Protein AF-A0A3M6TZH4-F1 (afdb_monomer)

Structure (mmCIF, N/CA/C/O backbone):
data_AF-A0A3M6TZH4-F1
#
_entry.id   AF-A0A3M6TZH4-F1
#
loop_
_atom_site.group_PDB
_atom_site.id
_atom_site.type_symbol
_atom_site.label_atom_id
_atom_site.label_alt_id
_atom_site.label_comp_id
_atom_site.label_asym_id
_atom_site.label_entity_id
_atom_site.label_seq_id
_atom_site.pdbx_PDB_ins_code
_atom_site.Cartn_x
_atom_site.Cartn_y
_atom_site.Cartn_z
_atom_site.occupancy
_atom_site.B_iso_or_equiv
_atom_site.auth_seq_id
_atom_site.auth_comp_id
_atom_site.auth_asym_id
_atom_site.auth_atom_id
_atom_site.pdbx_PDB_model_num
ATOM 1 N N . MET A 1 1 ? 11.507 26.697 4.932 1.00 25.62 1 MET A N 1
ATOM 2 C CA . MET A 1 1 ? 12.596 26.445 3.963 1.00 25.62 1 MET A CA 1
ATOM 3 C C . MET A 1 1 ? 12.886 24.960 3.993 1.00 25.62 1 MET A C 1
ATOM 5 O O . MET A 1 1 ? 13.586 24.507 4.887 1.00 25.62 1 MET A O 1
ATOM 9 N N . ALA A 1 2 ? 12.245 24.204 3.104 1.00 24.75 2 ALA A N 1
ATOM 10 C CA . ALA A 1 2 ? 12.460 22.771 2.991 1.00 24.75 2 ALA A CA 1
ATOM 11 C C . ALA A 1 2 ? 13.847 22.551 2.382 1.00 24.75 2 ALA A C 1
ATOM 13 O O . ALA A 1 2 ? 14.070 22.891 1.222 1.00 24.75 2 ALA A O 1
ATOM 14 N N . ALA A 1 3 ? 14.787 22.051 3.180 1.00 25.52 3 ALA A N 1
ATOM 15 C CA . ALA A 1 3 ? 15.975 21.435 2.626 1.00 25.52 3 ALA A CA 1
ATOM 16 C C . ALA A 1 3 ? 15.487 20.198 1.870 1.00 25.52 3 ALA A C 1
ATOM 18 O O . ALA A 1 3 ? 15.020 19.232 2.466 1.00 25.52 3 ALA A O 1
ATOM 19 N N . THR A 1 4 ? 15.502 20.276 0.545 1.00 32.91 4 THR A N 1
ATOM 20 C CA . THR A 1 4 ? 15.591 19.094 -0.301 1.00 32.91 4 THR A CA 1
ATOM 21 C C . THR A 1 4 ? 16.789 18.302 0.213 1.00 32.91 4 THR A C 1
ATOM 23 O O . THR A 1 4 ? 17.918 18.777 0.076 1.00 32.91 4 THR A O 1
ATOM 26 N N . ASP A 1 5 ? 16.549 17.154 0.848 1.00 36.53 5 ASP A N 1
ATOM 27 C CA . ASP A 1 5 ? 17.569 16.150 1.179 1.00 36.53 5 ASP A CA 1
ATOM 28 C C . ASP A 1 5 ? 18.106 15.557 -0.136 1.00 36.53 5 ASP A C 1
ATOM 30 O O . ASP A 1 5 ? 17.909 14.391 -0.468 1.00 36.53 5 ASP A O 1
ATOM 34 N N . ALA A 1 6 ? 18.746 16.397 -0.951 1.00 41.81 6 ALA A N 1
ATOM 35 C CA . ALA A 1 6 ? 19.501 15.938 -2.094 1.00 41.81 6 ALA A CA 1
ATOM 36 C C . ALA A 1 6 ? 20.676 15.124 -1.534 1.00 41.81 6 ALA A C 1
ATOM 38 O O . ALA A 1 6 ? 21.423 15.645 -0.691 1.00 41.81 6 ALA A O 1
ATOM 39 N N . PRO A 1 7 ? 20.855 13.861 -1.959 1.00 54.47 7 PRO A N 1
ATOM 40 C CA . PRO A 1 7 ? 21.954 13.036 -1.485 1.00 54.47 7 PRO A CA 1
ATOM 41 C C . PRO A 1 7 ? 23.270 13.751 -1.795 1.00 54.47 7 PRO A C 1
ATOM 43 O O . PRO A 1 7 ? 23.677 13.896 -2.945 1.00 54.47 7 PRO A O 1
ATOM 46 N N . THR A 1 8 ? 23.914 14.269 -0.750 1.00 58.22 8 THR A N 1
ATOM 47 C CA . THR A 1 8 ? 25.134 15.063 -0.884 1.00 58.22 8 THR A CA 1
ATOM 48 C C . THR A 1 8 ? 26.330 14.141 -0.703 1.00 58.22 8 THR A C 1
ATOM 50 O O . THR A 1 8 ? 26.643 13.718 0.411 1.00 58.22 8 THR A O 1
ATOM 53 N N . THR A 1 9 ? 27.018 13.817 -1.795 1.00 63.66 9 THR A N 1
ATOM 54 C CA . THR A 1 9 ? 28.261 13.042 -1.735 1.00 63.66 9 THR A CA 1
ATOM 55 C C . THR A 1 9 ? 29.427 13.966 -1.393 1.00 63.66 9 THR A C 1
ATOM 57 O O . THR A 1 9 ? 29.819 14.821 -2.185 1.00 63.66 9 THR A O 1
ATOM 60 N N . ILE A 1 10 ? 29.998 13.802 -0.197 1.00 67.94 10 ILE A N 1
ATOM 61 C CA . ILE A 1 10 ? 31.167 14.580 0.229 1.00 67.94 10 ILE A CA 1
ATOM 62 C C . ILE A 1 10 ? 32.411 14.028 -0.469 1.00 67.94 10 ILE A C 1
ATOM 64 O O . ILE A 1 10 ? 32.852 12.918 -0.176 1.00 67.94 10 ILE A O 1
ATOM 68 N N . ILE A 1 11 ? 33.007 14.831 -1.351 1.00 65.56 11 ILE A N 1
ATOM 69 C CA . ILE A 1 11 ? 34.317 14.546 -1.945 1.00 65.56 11 ILE A CA 1
ATOM 70 C C . ILE A 1 11 ? 35.395 15.135 -1.016 1.00 65.56 11 ILE A C 1
ATOM 72 O O . ILE A 1 11 ? 35.437 16.356 -0.835 1.00 65.56 11 ILE A O 1
ATOM 76 N N . PRO A 1 12 ? 36.251 14.313 -0.379 1.00 61.53 12 PRO A N 1
ATOM 77 C CA . PRO A 1 12 ? 37.214 14.806 0.599 1.00 61.53 12 PRO A CA 1
ATOM 78 C C . PRO A 1 12 ? 38.252 15.756 -0.025 1.00 61.53 12 PRO A C 1
ATOM 80 O O . PRO A 1 12 ? 38.782 15.507 -1.101 1.00 61.53 12 PRO A O 1
ATOM 83 N N . GLY A 1 13 ? 38.607 16.827 0.693 1.00 58.91 13 GLY A N 1
ATOM 84 C CA . GLY A 1 13 ? 39.863 17.561 0.472 1.00 58.91 13 GLY A CA 1
ATOM 85 C C . GLY A 1 13 ? 39.939 18.539 -0.712 1.00 58.91 13 GLY A C 1
ATOM 86 O O . GLY A 1 13 ? 41.025 19.052 -0.979 1.00 58.91 13 GLY A O 1
ATOM 87 N N . CYS A 1 14 ? 38.840 18.851 -1.406 1.00 55.50 14 CYS A N 1
ATOM 88 C CA . CYS A 1 14 ? 38.895 19.660 -2.632 1.00 55.50 14 CYS A CA 1
ATOM 89 C C . CYS A 1 14 ? 38.354 21.097 -2.465 1.00 55.50 14 CYS A C 1
ATOM 91 O O . CYS A 1 14 ? 37.222 21.305 -2.035 1.00 55.50 14 CYS A O 1
ATOM 93 N N . ARG A 1 15 ? 39.144 22.107 -2.871 1.00 57.38 15 ARG A N 1
ATOM 94 C CA . ARG A 1 15 ? 38.670 23.467 -3.204 1.00 57.38 15 ARG A CA 1
ATOM 95 C C . ARG A 1 15 ? 38.800 23.641 -4.719 1.00 57.38 15 ARG A C 1
ATOM 97 O O . ARG A 1 15 ? 39.918 23.582 -5.219 1.00 57.38 15 ARG A O 1
ATOM 104 N N . GLY A 1 16 ? 37.680 23.837 -5.416 1.00 64.38 16 GLY A N 1
ATOM 105 C CA . GLY A 1 16 ? 37.616 23.853 -6.884 1.00 64.38 16 GLY A CA 1
ATOM 106 C C . GLY A 1 16 ? 37.554 22.437 -7.466 1.00 64.38 16 GLY A C 1
ATOM 107 O O . GLY A 1 16 ? 38.539 21.702 -7.426 1.00 64.38 16 GLY A O 1
ATOM 108 N N . LEU A 1 17 ? 36.391 22.056 -7.995 1.00 76.31 17 LEU A N 1
ATOM 109 C CA . LEU A 1 17 ? 36.135 20.745 -8.594 1.00 76.31 17 LEU A CA 1
ATOM 110 C C . LEU A 1 17 ? 35.972 20.905 -10.105 1.00 76.31 17 LEU A C 1
ATOM 112 O O . LEU A 1 17 ? 35.260 21.801 -10.557 1.00 76.31 17 LEU A O 1
ATOM 116 N N . ALA A 1 18 ? 36.612 20.026 -10.862 1.00 77.69 18 ALA A N 1
ATOM 117 C CA . ALA A 1 18 ? 36.305 19.781 -12.263 1.00 77.69 18 ALA A CA 1
ATOM 118 C C . ALA A 1 18 ? 35.920 18.305 -12.406 1.00 77.69 18 ALA A C 1
ATOM 120 O O . ALA A 1 18 ? 36.417 17.458 -11.663 1.00 77.69 18 ALA A O 1
ATOM 121 N N . GLY A 1 19 ? 35.015 17.995 -13.327 1.00 80.69 19 GLY A N 1
ATOM 122 C CA . GLY A 1 19 ? 34.591 16.623 -13.558 1.00 80.69 19 GLY A CA 1
ATOM 123 C C . GLY A 1 19 ? 34.236 16.372 -15.011 1.00 80.69 19 GLY A C 1
ATOM 124 O O . GLY A 1 19 ? 33.883 17.300 -15.740 1.00 80.69 19 GLY A O 1
ATOM 125 N N . TYR A 1 20 ? 34.350 15.116 -15.420 1.00 81.88 20 TYR A N 1
ATOM 126 C CA . TYR A 1 20 ? 33.978 14.649 -16.747 1.00 81.88 20 TYR A CA 1
ATOM 127 C C . TYR A 1 20 ? 33.136 13.381 -16.638 1.00 81.88 20 TYR A C 1
ATOM 129 O O . TYR A 1 20 ? 33.366 12.531 -15.774 1.00 81.88 20 TYR A O 1
ATOM 137 N N . TRP A 1 21 ? 32.144 13.275 -17.518 1.00 77.88 21 TRP A N 1
ATOM 138 C CA . TRP A 1 21 ? 31.335 12.072 -17.659 1.00 77.88 21 TRP A CA 1
ATOM 139 C C . TRP A 1 21 ? 32.197 10.945 -18.224 1.00 77.88 21 TRP A C 1
ATOM 141 O O . TRP A 1 21 ? 32.982 11.157 -19.152 1.00 77.88 21 TRP A O 1
ATOM 151 N N . VAL A 1 22 ? 32.062 9.757 -17.647 1.00 71.50 22 VAL A N 1
ATOM 152 C CA . VAL A 1 22 ? 32.780 8.547 -18.060 1.00 71.50 22 VAL A CA 1
ATOM 153 C C . VAL A 1 22 ? 31.777 7.570 -18.658 1.00 71.50 22 VAL A C 1
ATOM 155 O O . VAL A 1 22 ? 30.630 7.558 -18.208 1.00 71.50 22 VAL A O 1
ATOM 158 N N . PRO A 1 23 ? 32.171 6.736 -19.640 1.00 64.81 23 PRO A N 1
ATOM 159 C CA . PRO A 1 23 ? 31.325 5.641 -20.097 1.00 64.81 23 PRO A CA 1
ATOM 160 C C . PRO A 1 23 ? 30.812 4.790 -18.926 1.00 64.81 23 PRO A C 1
ATOM 162 O O . PRO A 1 23 ? 31.594 4.354 -18.080 1.00 64.81 23 PRO A O 1
ATOM 165 N N . GLY A 1 24 ? 29.499 4.554 -18.894 1.00 63.69 24 GLY A N 1
ATOM 166 C CA . GLY A 1 24 ? 28.805 3.910 -17.778 1.00 63.69 24 GLY A CA 1
ATOM 167 C C . GLY A 1 24 ? 28.112 4.915 -16.855 1.00 63.69 24 GLY A C 1
ATOM 168 O O . GLY A 1 24 ? 27.745 6.014 -17.264 1.00 63.69 24 GLY A O 1
ATOM 169 N N . SER A 1 25 ? 27.887 4.517 -15.605 1.00 66.25 25 SER A N 1
ATOM 170 C CA . SER A 1 25 ? 27.167 5.302 -14.599 1.00 66.25 25 SER A CA 1
ATOM 171 C C . SER A 1 25 ? 28.119 6.032 -13.638 1.00 66.25 25 SER A C 1
ATOM 173 O O . SER A 1 25 ? 27.964 5.939 -12.423 1.00 66.25 25 SER A O 1
ATOM 175 N N . GLY A 1 26 ? 29.131 6.734 -14.174 1.00 70.50 26 GLY A N 1
ATOM 176 C CA . GLY A 1 26 ? 30.154 7.422 -13.376 1.00 70.50 26 GLY A CA 1
ATOM 177 C C . GLY A 1 26 ? 30.596 8.803 -13.883 1.00 70.50 26 GLY A C 1
ATOM 178 O O . GLY A 1 26 ? 30.667 9.066 -15.083 1.00 70.50 26 GLY A O 1
ATOM 179 N N . ILE A 1 27 ? 30.934 9.693 -12.947 1.00 80.88 27 ILE A N 1
ATOM 180 C CA . ILE A 1 27 ? 31.667 10.941 -13.186 1.00 80.88 27 ILE A CA 1
ATOM 181 C C . ILE A 1 27 ? 33.032 10.798 -12.524 1.00 80.88 27 ILE A C 1
ATOM 183 O O . ILE A 1 27 ? 33.135 10.454 -11.344 1.00 80.88 27 ILE A O 1
ATOM 187 N N . LEU A 1 28 ? 34.085 11.127 -13.262 1.00 81.31 28 LEU A N 1
ATOM 188 C CA . LEU A 1 28 ? 35.410 11.298 -12.685 1.00 81.31 28 LEU A CA 1
ATOM 189 C C . LEU A 1 28 ? 35.583 12.754 -12.288 1.00 81.31 28 LEU A C 1
ATOM 191 O O . LEU A 1 28 ? 35.449 13.662 -13.106 1.00 81.31 28 LEU A O 1
ATOM 195 N N . VAL A 1 29 ? 35.856 12.966 -11.008 1.00 84.50 29 VAL A N 1
ATOM 196 C CA . VAL A 1 29 ? 36.022 14.272 -10.387 1.00 84.50 29 VAL A CA 1
ATOM 197 C C . VAL A 1 29 ? 37.470 14.432 -9.959 1.00 84.50 29 VAL A C 1
ATOM 199 O O . VAL A 1 29 ? 38.054 13.558 -9.319 1.00 84.50 29 VAL A O 1
ATOM 202 N N . HIS A 1 30 ? 38.054 15.575 -10.283 1.00 78.38 30 HIS A N 1
ATOM 203 C CA . HIS A 1 30 ? 39.398 15.931 -9.864 1.00 78.38 30 HIS A CA 1
ATOM 204 C C . HIS A 1 30 ? 39.456 17.377 -9.387 1.00 78.38 30 HIS A C 1
ATOM 206 O O . HIS A 1 30 ? 38.574 18.203 -9.645 1.00 78.38 30 HIS A O 1
ATOM 212 N N . LYS A 1 31 ? 40.533 17.702 -8.677 1.00 75.31 31 LYS A N 1
ATOM 213 C CA . LYS A 1 31 ? 40.813 19.077 -8.277 1.00 75.31 31 LYS A CA 1
ATOM 214 C C . LYS A 1 31 ? 41.102 19.922 -9.520 1.00 75.31 31 LYS A C 1
ATOM 216 O O . LYS A 1 31 ? 41.926 19.541 -10.354 1.00 75.31 31 LYS A O 1
ATOM 221 N N . SER A 1 32 ? 40.432 21.064 -9.636 1.00 66.31 32 SER A N 1
ATOM 222 C CA . SER A 1 32 ? 40.741 22.056 -10.666 1.00 66.31 32 SER A CA 1
ATOM 223 C C . SER A 1 32 ? 41.935 22.893 -10.209 1.00 66.31 32 SER A C 1
ATOM 225 O O . SER A 1 32 ? 41.839 23.602 -9.206 1.00 66.31 32 SER A O 1
ATOM 227 N N . ASP A 1 33 ? 43.037 22.871 -10.957 1.00 60.78 33 ASP A N 1
ATOM 228 C CA . ASP A 1 33 ? 44.130 23.829 -10.779 1.00 60.78 33 ASP A CA 1
ATOM 229 C C . ASP A 1 33 ? 43.687 25.199 -11.303 1.00 60.78 33 ASP A C 1
ATOM 231 O O . ASP A 1 33 ? 43.966 25.593 -12.435 1.00 60.78 33 ASP A O 1
ATOM 235 N N . ILE A 1 34 ? 42.976 25.965 -10.474 1.00 52.31 34 ILE A N 1
ATOM 236 C CA . ILE A 1 34 ? 42.874 27.409 -10.695 1.00 52.31 34 ILE A CA 1
ATOM 237 C C . ILE A 1 34 ? 44.234 27.986 -10.302 1.00 52.31 34 ILE A C 1
ATOM 239 O O . ILE A 1 34 ? 44.456 28.385 -9.159 1.00 52.31 34 ILE A O 1
ATOM 243 N N . GLN A 1 35 ? 45.179 27.990 -11.242 1.00 48.62 35 GLN A N 1
ATOM 244 C CA . GLN A 1 35 ? 46.421 28.733 -11.079 1.00 48.62 35 GLN A CA 1
ATOM 245 C C . GLN A 1 35 ? 46.093 30.227 -10.964 1.00 48.62 35 GLN A C 1
ATOM 247 O O . GLN A 1 35 ? 45.945 30.933 -11.963 1.00 48.62 35 GLN A O 1
ATOM 252 N N . SER A 1 36 ? 46.080 30.749 -9.737 1.00 41.03 36 SER A N 1
ATOM 253 C CA . SER A 1 36 ? 46.595 32.092 -9.507 1.00 41.03 36 SER A CA 1
ATOM 254 C C . SER A 1 36 ? 48.061 32.071 -9.939 1.00 41.03 36 SER A C 1
ATOM 256 O O . SER A 1 36 ? 48.910 31.502 -9.253 1.00 41.03 36 SER A O 1
ATOM 258 N N . ARG A 1 37 ? 48.355 32.641 -11.112 1.00 44.38 37 ARG A N 1
ATOM 259 C CA . ARG A 1 37 ? 49.718 32.889 -11.594 1.00 44.38 37 ARG A CA 1
ATOM 260 C C . ARG A 1 37 ? 50.445 33.866 -10.664 1.00 44.38 37 ARG A C 1
ATOM 262 O O . ARG A 1 37 ? 50.620 35.014 -11.044 1.00 44.38 37 ARG A O 1
ATOM 269 N N . VAL A 1 38 ? 50.876 33.447 -9.477 1.00 41.47 38 VAL A N 1
ATOM 270 C CA . VAL A 1 38 ? 51.898 34.166 -8.702 1.00 41.47 38 VAL A CA 1
ATOM 271 C C . VAL A 1 38 ? 52.702 33.175 -7.847 1.00 41.47 38 VAL A C 1
ATOM 273 O O . VAL A 1 38 ? 52.224 32.673 -6.840 1.00 41.47 38 VAL A O 1
ATOM 276 N N . SER A 1 39 ? 53.948 32.976 -8.281 1.00 39.34 39 SER A N 1
ATOM 277 C CA . SER A 1 39 ? 55.162 32.734 -7.482 1.00 39.34 39 SER A CA 1
ATOM 278 C C . SER A 1 39 ? 55.382 31.400 -6.748 1.00 39.34 39 SER A C 1
ATOM 280 O O . SER A 1 39 ? 54.822 31.114 -5.701 1.00 39.34 39 SER A O 1
ATOM 282 N N . GLN A 1 40 ? 56.337 30.668 -7.331 1.00 44.12 40 GLN A N 1
ATOM 283 C CA . GLN A 1 40 ? 57.336 29.729 -6.801 1.00 44.12 40 GLN A CA 1
ATOM 284 C C . GLN A 1 40 ? 57.398 29.429 -5.290 1.00 44.12 40 GLN A C 1
ATOM 286 O O . GLN A 1 40 ? 57.542 30.328 -4.467 1.00 44.12 40 GLN A O 1
ATOM 291 N N . GLY A 1 41 ? 57.567 28.131 -4.997 1.00 40.62 41 GLY A N 1
ATOM 292 C CA . GLY A 1 41 ? 58.486 27.665 -3.953 1.00 40.62 41 GLY A CA 1
ATOM 293 C C . GLY A 1 41 ? 57.912 26.657 -2.958 1.00 40.62 41 GLY A C 1
ATOM 294 O O . GLY A 1 41 ? 57.572 27.046 -1.851 1.00 40.62 41 GLY A O 1
ATOM 295 N N . SER A 1 42 ? 57.840 25.374 -3.334 1.00 38.91 42 SER A N 1
ATOM 296 C CA . SER A 1 42 ? 58.150 24.198 -2.491 1.00 38.91 42 SER A CA 1
ATOM 297 C C . SER A 1 42 ? 57.607 22.933 -3.164 1.00 38.91 42 SER A C 1
ATOM 299 O O . SER A 1 42 ? 56.411 22.804 -3.425 1.00 38.91 42 SER A O 1
ATOM 301 N N . GLU A 1 43 ? 58.510 22.011 -3.480 1.00 46.19 43 GLU A N 1
ATOM 302 C CA . GLU A 1 43 ? 58.232 20.724 -4.107 1.00 46.19 43 GLU A CA 1
ATOM 303 C C . GLU A 1 43 ? 57.539 19.774 -3.125 1.00 46.19 43 GLU A C 1
ATOM 305 O O . GLU A 1 43 ? 58.190 19.081 -2.351 1.00 46.19 43 GLU A O 1
ATOM 310 N N . HIS A 1 44 ? 56.215 19.678 -3.209 1.00 40.94 44 HIS A N 1
ATOM 311 C CA . HIS A 1 44 ? 55.496 18.413 -3.059 1.00 40.94 44 HIS A CA 1
ATOM 312 C C . HIS A 1 44 ? 54.489 18.356 -4.205 1.00 40.94 44 HIS A C 1
ATOM 314 O O . HIS A 1 44 ? 53.453 19.017 -4.171 1.00 40.94 44 HIS A O 1
ATOM 320 N N . CYS A 1 45 ? 54.825 17.602 -5.253 1.00 39.66 45 CYS A N 1
ATOM 321 C CA . CYS A 1 45 ? 53.898 17.288 -6.332 1.00 39.66 45 CYS A CA 1
ATOM 322 C C . CYS A 1 45 ? 52.772 16.437 -5.724 1.00 39.66 45 CYS A C 1
ATOM 324 O O . CYS A 1 45 ? 52.907 15.222 -5.583 1.00 39.66 45 CYS A O 1
ATOM 326 N N . GLN A 1 46 ? 51.702 17.079 -5.249 1.00 53.06 46 GLN A N 1
ATOM 327 C CA . GLN A 1 46 ? 50.497 16.361 -4.856 1.00 53.06 46 GLN A CA 1
ATOM 328 C C . GLN A 1 46 ? 49.923 15.763 -6.136 1.00 53.06 46 GLN A C 1
ATOM 330 O O . GLN A 1 46 ? 49.417 16.490 -6.986 1.00 53.06 46 GLN A O 1
ATOM 335 N N . ILE A 1 47 ? 50.056 14.445 -6.288 1.00 55.72 47 ILE A N 1
ATOM 336 C CA . ILE A 1 47 ? 49.419 13.703 -7.376 1.00 55.72 47 ILE A CA 1
ATOM 337 C C . ILE A 1 47 ? 47.928 14.066 -7.336 1.00 55.72 47 ILE A C 1
ATOM 339 O O . ILE A 1 47 ? 47.325 13.951 -6.262 1.00 55.72 47 ILE A O 1
ATOM 343 N N . PRO A 1 48 ? 47.330 14.542 -8.443 1.00 63.84 48 PRO A N 1
ATOM 344 C CA . PRO A 1 48 ? 45.914 14.867 -8.458 1.00 63.84 48 PRO A CA 1
ATOM 345 C C . PRO A 1 48 ? 45.132 13.594 -8.131 1.00 63.84 48 PRO A C 1
ATOM 347 O O . PRO A 1 48 ? 45.178 12.614 -8.873 1.00 63.84 48 PRO A O 1
ATOM 350 N N . VAL A 1 49 ? 44.461 13.590 -6.980 1.00 67.81 49 VAL A N 1
ATOM 351 C CA . VAL A 1 49 ? 43.606 12.476 -6.577 1.00 67.81 49 VAL A CA 1
ATOM 352 C C . VAL A 1 49 ? 42.367 12.522 -7.461 1.00 67.81 49 VAL A C 1
ATOM 354 O O . VAL A 1 49 ? 41.615 13.499 -7.449 1.00 67.81 49 VAL A O 1
ATOM 357 N N . LEU A 1 50 ? 42.204 11.478 -8.265 1.00 73.06 50 LEU A N 1
ATOM 358 C CA . LEU A 1 50 ? 41.043 11.269 -9.112 1.00 73.06 50 LEU A CA 1
ATOM 359 C C . LEU A 1 50 ? 39.990 10.522 -8.286 1.00 73.06 50 LEU A C 1
ATOM 361 O O . LEU A 1 50 ? 40.268 9.446 -7.755 1.00 73.06 50 LEU A O 1
ATOM 365 N N . HIS A 1 51 ? 38.802 11.097 -8.154 1.00 74.44 51 HIS A N 1
ATOM 366 C CA . HIS A 1 51 ? 37.674 10.478 -7.471 1.00 74.44 51 HIS A CA 1
ATOM 367 C C . HIS A 1 51 ? 36.651 10.020 -8.503 1.00 74.44 51 HIS A C 1
ATOM 369 O O . HIS A 1 51 ? 36.138 10.833 -9.264 1.00 74.44 51 HIS A O 1
ATOM 375 N N . GLU A 1 52 ? 36.326 8.733 -8.518 1.00 75.94 52 GLU A N 1
ATOM 376 C CA . GLU A 1 52 ? 35.207 8.220 -9.304 1.00 75.94 52 GLU A CA 1
ATOM 377 C C . GLU A 1 52 ? 33.935 8.247 -8.461 1.00 75.94 52 GLU A C 1
ATOM 379 O O . GLU A 1 52 ? 33.884 7.684 -7.365 1.00 75.94 52 GLU A O 1
ATOM 384 N N . VAL A 1 53 ? 32.916 8.935 -8.965 1.00 71.00 53 VAL A N 1
ATOM 385 C CA . VAL A 1 53 ? 31.587 9.004 -8.366 1.00 71.00 53 VAL A CA 1
ATOM 386 C C . VAL A 1 53 ? 30.643 8.236 -9.273 1.00 71.00 53 VAL A C 1
ATOM 388 O O . VAL A 1 53 ? 30.374 8.684 -10.382 1.00 71.00 53 VAL A O 1
ATOM 391 N N . GLN A 1 54 ? 30.138 7.096 -8.807 1.00 65.44 54 GLN A N 1
ATOM 392 C CA . GLN A 1 54 ? 29.173 6.287 -9.550 1.00 65.44 54 GLN A CA 1
ATOM 393 C C . GLN A 1 54 ? 27.747 6.494 -9.022 1.00 65.44 54 GLN A C 1
ATOM 395 O O . GLN A 1 54 ? 27.539 6.519 -7.807 1.00 65.44 54 GLN A O 1
ATOM 400 N N . TRP A 1 55 ? 26.760 6.615 -9.916 1.00 65.81 55 TRP A N 1
ATOM 401 C CA . TRP A 1 55 ? 25.335 6.508 -9.573 1.00 65.81 55 TRP A CA 1
ATOM 402 C C . TRP A 1 55 ? 24.827 5.088 -9.831 1.00 65.81 55 TRP A C 1
ATOM 404 O O . TRP A 1 55 ? 25.404 4.328 -10.602 1.00 65.81 55 TRP A O 1
ATOM 414 N N . GLY A 1 56 ? 23.743 4.693 -9.162 1.00 56.88 56 GLY A N 1
ATOM 415 C CA . GLY A 1 56 ? 23.176 3.354 -9.342 1.00 56.88 56 GLY A CA 1
ATOM 416 C C . GLY A 1 56 ? 23.941 2.233 -8.627 1.00 56.88 56 GLY A C 1
ATOM 417 O O . GLY A 1 56 ? 23.802 1.071 -9.007 1.00 56.88 56 GLY A O 1
ATOM 418 N N . ALA A 1 57 ? 24.691 2.544 -7.559 1.00 52.06 57 ALA A N 1
ATOM 419 C CA . ALA A 1 57 ? 25.246 1.534 -6.646 1.00 52.06 57 ALA A CA 1
ATOM 420 C C . ALA A 1 57 ? 24.169 0.539 -6.150 1.00 52.06 57 ALA A C 1
ATOM 422 O O . ALA A 1 57 ? 24.462 -0.627 -5.888 1.00 52.06 57 ALA A O 1
ATOM 423 N N . ASP A 1 58 ? 22.902 0.965 -6.121 1.00 58.69 58 ASP A N 1
ATOM 424 C CA . ASP A 1 58 ? 21.743 0.141 -5.774 1.00 58.69 58 ASP A CA 1
ATOM 425 C C . ASP A 1 58 ? 21.551 -1.070 -6.703 1.00 58.69 58 ASP A C 1
ATOM 427 O O . ASP A 1 58 ? 21.103 -2.126 -6.248 1.00 58.69 58 ASP A O 1
ATOM 431 N N . PHE A 1 59 ? 21.932 -0.971 -7.984 1.00 61.69 59 PHE A N 1
ATOM 432 C CA . PHE A 1 59 ? 21.828 -2.070 -8.957 1.00 61.69 59 PHE A CA 1
ATOM 433 C C . PHE A 1 59 ? 22.876 -3.171 -8.742 1.00 61.69 59 PHE A C 1
ATOM 435 O O . PHE A 1 59 ? 22.709 -4.292 -9.231 1.00 61.69 59 PHE A O 1
ATOM 442 N N . GLN A 1 60 ? 23.921 -2.891 -7.957 1.00 62.12 60 GLN A N 1
ATOM 443 C CA . GLN A 1 60 ? 24.950 -3.870 -7.604 1.00 62.12 60 GLN A CA 1
ATOM 444 C C . GLN A 1 60 ? 24.454 -4.854 -6.526 1.00 62.12 60 GLN A C 1
ATOM 446 O O . GLN A 1 60 ? 24.985 -5.963 -6.397 1.00 62.12 60 GLN A O 1
ATOM 451 N N . SER A 1 61 ? 23.394 -4.501 -5.783 1.00 76.19 61 SER A N 1
ATOM 452 C CA . SER A 1 61 ? 22.787 -5.381 -4.781 1.00 76.19 61 SER A CA 1
ATOM 453 C C . SER A 1 61 ? 22.172 -6.627 -5.431 1.00 76.19 61 SER A C 1
ATOM 455 O O . SER A 1 61 ? 21.406 -6.562 -6.395 1.00 76.19 61 SER A O 1
ATOM 457 N N . LEU A 1 62 ? 22.481 -7.801 -4.867 1.00 81.69 62 LEU A N 1
ATOM 458 C CA . LEU A 1 62 ? 21.883 -9.087 -5.256 1.00 81.69 62 LEU A CA 1
ATOM 459 C C . LEU A 1 62 ? 20.349 -9.051 -5.202 1.00 81.69 62 LEU A C 1
ATOM 461 O O . LEU A 1 62 ? 19.694 -9.645 -6.053 1.00 81.69 62 LEU A O 1
ATOM 465 N N . ILE A 1 63 ? 19.792 -8.340 -4.221 1.00 86.06 63 ILE A N 1
ATOM 466 C CA . ILE A 1 63 ? 18.345 -8.240 -4.014 1.00 86.06 63 ILE A CA 1
ATOM 467 C C . ILE A 1 63 ? 17.706 -7.359 -5.083 1.00 86.06 63 ILE A C 1
ATOM 469 O O . ILE A 1 63 ? 16.687 -7.742 -5.645 1.00 86.06 63 ILE A O 1
ATOM 473 N N . THR A 1 64 ? 18.341 -6.244 -5.453 1.00 85.31 64 THR A N 1
ATOM 474 C CA . THR A 1 64 ? 17.858 -5.400 -6.557 1.00 85.31 64 THR A CA 1
ATOM 475 C C . THR A 1 64 ? 17.840 -6.178 -7.870 1.00 85.31 64 THR A C 1
ATOM 477 O O . THR A 1 64 ? 16.875 -6.104 -8.622 1.00 85.31 64 THR A O 1
ATOM 480 N N . ARG A 1 65 ? 18.864 -7.000 -8.137 1.00 86.88 65 ARG A N 1
ATOM 481 C CA . ARG A 1 65 ? 18.882 -7.855 -9.336 1.00 86.88 65 ARG A CA 1
ATOM 482 C C . ARG A 1 65 ? 17.801 -8.934 -9.309 1.00 86.88 65 ARG A C 1
ATOM 484 O O . ARG A 1 65 ? 17.216 -9.211 -10.353 1.00 86.88 65 ARG A O 1
ATOM 491 N N . LYS A 1 66 ? 17.536 -9.539 -8.146 1.00 90.50 66 LYS A N 1
ATOM 492 C CA . LYS A 1 66 ? 16.422 -10.485 -7.969 1.00 90.50 66 LYS A CA 1
ATOM 493 C C . LYS A 1 66 ? 15.091 -9.800 -8.283 1.00 90.50 66 LYS A C 1
ATOM 495 O O . LYS A 1 66 ? 14.367 -10.281 -9.149 1.00 90.50 66 LYS A O 1
ATOM 500 N N . LEU A 1 67 ? 14.845 -8.639 -7.668 1.00 93.44 67 LEU A N 1
ATOM 501 C CA . LEU A 1 67 ? 13.661 -7.814 -7.905 1.00 93.44 67 LEU A CA 1
ATOM 502 C C . LEU A 1 67 ? 13.480 -7.536 -9.400 1.00 93.44 67 LEU A C 1
ATOM 504 O O . LEU A 1 67 ? 12.432 -7.858 -9.947 1.00 93.44 67 LEU A O 1
ATOM 508 N N . ILE A 1 68 ? 14.503 -7.003 -10.075 1.00 93.56 68 ILE A N 1
ATOM 509 C CA . ILE A 1 68 ? 14.433 -6.647 -11.501 1.00 93.56 68 ILE A CA 1
ATOM 510 C C . ILE A 1 68 ? 14.113 -7.866 -12.366 1.00 93.56 68 ILE A C 1
ATOM 512 O O . ILE A 1 68 ? 13.211 -7.797 -13.191 1.00 93.56 68 ILE A O 1
ATOM 516 N N . ASN A 1 69 ? 14.807 -8.990 -12.176 1.00 92.38 69 ASN A N 1
ATOM 517 C CA . ASN A 1 69 ? 14.605 -10.166 -13.025 1.00 92.38 69 ASN A CA 1
ATOM 518 C C . ASN A 1 69 ? 13.222 -10.807 -12.827 1.00 92.38 69 ASN A C 1
ATOM 520 O O . ASN A 1 69 ? 12.579 -11.187 -13.804 1.00 92.38 69 ASN A O 1
ATOM 524 N N . GLU A 1 70 ? 12.746 -10.918 -11.584 1.00 95.44 70 GLU A N 1
ATOM 525 C CA . GLU A 1 70 ? 11.422 -11.488 -11.304 1.00 95.44 70 GLU A CA 1
ATOM 526 C C . GLU A 1 70 ? 10.295 -10.561 -11.782 1.00 95.44 70 GLU A C 1
ATOM 528 O O . GLU A 1 70 ? 9.316 -11.018 -12.373 1.00 95.44 70 GLU A O 1
ATOM 533 N N . THR A 1 71 ? 10.445 -9.249 -11.585 1.00 96.94 71 THR A N 1
ATOM 534 C CA . THR A 1 71 ? 9.437 -8.252 -11.989 1.00 96.94 71 THR A CA 1
ATOM 535 C C . THR A 1 71 ? 9.428 -7.979 -13.487 1.00 96.94 71 THR A C 1
ATOM 537 O O . THR A 1 71 ? 8.373 -7.668 -14.041 1.00 96.94 71 THR A O 1
ATOM 540 N N . HIS A 1 72 ? 10.555 -8.189 -14.165 1.00 97.06 72 HIS A N 1
ATOM 541 C CA . HIS A 1 72 ? 10.641 -8.163 -15.618 1.00 97.06 72 HIS A CA 1
ATOM 542 C C . HIS A 1 72 ? 9.759 -9.243 -16.263 1.00 97.06 72 HIS A C 1
ATOM 544 O O . HIS A 1 72 ? 9.006 -8.944 -17.186 1.00 97.06 72 HIS A O 1
ATOM 550 N N . ALA A 1 73 ? 9.761 -10.471 -15.735 1.00 96.06 73 ALA A N 1
ATOM 551 C CA . ALA A 1 73 ? 8.867 -11.520 -16.234 1.00 96.06 73 ALA A CA 1
ATOM 552 C C . ALA A 1 73 ? 7.385 -11.134 -16.069 1.00 96.06 73 ALA A C 1
ATOM 554 O O . ALA A 1 73 ? 6.583 -11.334 -16.977 1.00 96.06 73 ALA A O 1
ATOM 555 N N . ILE A 1 74 ? 7.028 -10.521 -14.933 1.00 97.56 74 ILE A N 1
ATOM 556 C CA . ILE A 1 74 ? 5.669 -10.013 -14.687 1.00 97.56 74 ILE A CA 1
ATOM 557 C C . ILE A 1 74 ? 5.305 -8.921 -15.704 1.00 97.56 74 ILE A C 1
ATOM 559 O O . ILE A 1 74 ? 4.190 -8.925 -16.221 1.00 97.56 74 ILE A O 1
ATOM 563 N N . PHE A 1 75 ? 6.240 -8.017 -16.006 1.00 97.75 75 PHE A N 1
ATOM 564 C CA . PHE A 1 75 ? 6.042 -6.952 -16.988 1.00 97.75 75 PHE A CA 1
ATOM 565 C C . PHE A 1 75 ? 5.797 -7.505 -18.391 1.00 97.75 75 PHE A C 1
ATOM 567 O O . PHE A 1 75 ? 4.852 -7.079 -19.048 1.00 97.75 75 PHE A O 1
ATOM 574 N N . MET A 1 76 ? 6.601 -8.473 -18.836 1.00 96.81 76 MET A N 1
ATOM 575 C CA . MET A 1 76 ? 6.439 -9.085 -20.159 1.00 96.81 76 MET A CA 1
ATOM 576 C C . MET A 1 76 ? 5.109 -9.835 -20.276 1.00 96.81 76 MET A C 1
ATOM 578 O O . MET A 1 76 ? 4.398 -9.681 -21.266 1.00 96.81 76 MET A O 1
ATOM 582 N N . ASP A 1 77 ? 4.723 -10.578 -19.236 1.00 95.88 77 ASP A N 1
ATOM 583 C CA . ASP A 1 77 ? 3.412 -11.229 -19.167 1.00 95.88 77 ASP A CA 1
ATOM 584 C C . ASP A 1 77 ? 2.257 -10.208 -19.258 1.00 95.88 77 ASP A C 1
ATOM 586 O O . ASP A 1 77 ? 1.223 -10.487 -19.872 1.00 95.88 77 ASP A O 1
ATOM 590 N N . LEU A 1 78 ? 2.419 -9.027 -18.647 1.00 95.62 78 LEU A N 1
ATOM 591 C CA . LEU A 1 78 ? 1.414 -7.961 -18.636 1.00 95.62 78 LEU A CA 1
ATOM 592 C C . LEU A 1 78 ? 1.164 -7.385 -20.043 1.00 95.62 78 LEU A C 1
ATOM 594 O O . LEU A 1 78 ? 0.016 -7.097 -20.390 1.00 95.62 78 LEU A O 1
ATOM 598 N N . GLN A 1 79 ? 2.197 -7.318 -20.890 1.00 94.12 79 GLN A N 1
ATOM 599 C CA . GLN A 1 79 ? 2.067 -6.837 -22.275 1.00 94.12 79 GLN A CA 1
ATOM 600 C C . GLN A 1 79 ? 1.168 -7.734 -23.137 1.00 94.12 79 GLN A C 1
ATOM 602 O O . GLN A 1 79 ? 0.637 -7.302 -24.160 1.00 94.12 79 GLN A O 1
ATOM 607 N N . HIS A 1 80 ? 0.972 -8.988 -22.724 1.00 90.31 80 HIS A N 1
ATOM 608 C CA . HIS A 1 80 ? 0.189 -9.988 -23.446 1.00 90.31 80 HIS A CA 1
ATOM 609 C C . HIS A 1 80 ? -1.155 -10.300 -22.776 1.00 90.31 80 HIS A C 1
ATOM 611 O O . HIS A 1 80 ? -1.765 -11.333 -23.066 1.00 90.31 80 HIS A O 1
ATOM 617 N N . VAL A 1 81 ? -1.634 -9.432 -21.876 1.00 86.25 81 VAL A N 1
ATOM 618 C CA . VAL A 1 81 ? -2.921 -9.645 -21.204 1.00 86.25 81 VAL A CA 1
ATOM 619 C C . VAL A 1 81 ? -4.056 -9.707 -22.230 1.00 86.25 81 VAL A C 1
ATOM 621 O O . VAL A 1 81 ? -4.275 -8.741 -22.960 1.00 86.25 81 VAL A O 1
ATOM 624 N N . PRO A 1 82 ? -4.815 -10.818 -22.279 1.00 74.00 82 PRO A N 1
ATOM 625 C CA . PRO A 1 82 ? -5.886 -10.974 -23.246 1.00 74.00 82 PRO A CA 1
ATOM 626 C C . PRO A 1 82 ? -7.058 -10.045 -22.922 1.00 74.00 82 PRO A C 1
ATOM 628 O O . PRO A 1 82 ? -7.429 -9.867 -21.754 1.00 74.00 82 PRO A O 1
ATOM 631 N N . ASP A 1 83 ? -7.717 -9.553 -23.972 1.00 67.44 83 ASP A N 1
ATOM 632 C CA . ASP A 1 83 ? -8.984 -8.813 -23.920 1.00 67.44 83 ASP A CA 1
ATOM 633 C C . ASP A 1 83 ? -10.156 -9.721 -23.510 1.00 67.44 83 ASP A C 1
ATOM 635 O O . ASP A 1 83 ? -11.113 -9.956 -24.242 1.00 67.44 83 ASP A O 1
ATOM 639 N N . SER A 1 84 ? -10.085 -10.264 -22.300 1.00 58.78 84 SER A N 1
ATOM 640 C CA . SER A 1 84 ? -11.016 -11.250 -21.736 1.00 58.78 84 SER A CA 1
ATOM 641 C C . SER A 1 84 ? -12.365 -10.657 -21.275 1.00 58.78 84 SER A C 1
ATOM 643 O O . SER A 1 84 ? -13.029 -11.206 -20.398 1.00 58.78 84 SER A O 1
ATOM 645 N N . GLY A 1 85 ? -12.810 -9.543 -21.867 1.00 61.94 85 GLY A N 1
ATOM 646 C CA . GLY A 1 85 ? -13.953 -8.756 -21.386 1.00 61.94 85 GLY A CA 1
ATOM 647 C C . GLY A 1 85 ? -13.648 -7.989 -20.087 1.00 61.94 85 GLY A C 1
ATOM 648 O O . GLY A 1 85 ? -12.663 -8.255 -19.399 1.00 61.94 85 GLY A O 1
ATOM 649 N N . GLY A 1 86 ? -14.485 -7.004 -19.738 1.00 68.62 86 GLY A N 1
ATOM 650 C CA . GLY A 1 86 ? -14.166 -6.018 -18.690 1.00 68.62 86 GLY A CA 1
ATOM 651 C C . GLY A 1 86 ? -13.888 -6.603 -17.295 1.00 68.62 86 GLY A C 1
ATOM 652 O O . GLY A 1 86 ? -12.938 -6.194 -16.631 1.00 68.62 86 GLY A O 1
ATOM 653 N N . THR A 1 87 ? -14.668 -7.593 -16.849 1.00 72.56 87 THR A N 1
ATOM 654 C CA . THR A 1 87 ? -14.518 -8.194 -15.509 1.00 72.56 87 THR A CA 1
ATOM 655 C C . THR A 1 87 ? -13.343 -9.171 -15.422 1.00 72.56 87 THR A C 1
ATOM 657 O O . THR A 1 87 ? -12.582 -9.125 -14.454 1.00 72.56 87 THR A O 1
ATOM 660 N N . GLY A 1 88 ? -13.150 -10.019 -16.440 1.00 79.88 88 GLY A N 1
ATOM 661 C CA . GLY A 1 88 ? -12.026 -10.961 -16.522 1.00 79.88 88 GLY A CA 1
ATOM 662 C C . GLY A 1 88 ? -10.675 -10.252 -16.640 1.00 79.88 88 GLY A C 1
ATOM 663 O O . GLY A 1 88 ? -9.712 -10.619 -15.955 1.0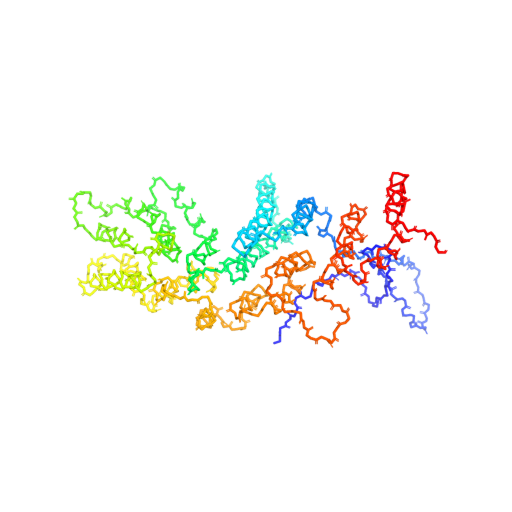0 79.88 88 GLY A O 1
ATOM 664 N N . ARG A 1 89 ? -10.630 -9.167 -17.423 1.00 85.25 89 ARG A N 1
ATOM 665 C CA . ARG A 1 89 ? -9.442 -8.318 -17.555 1.00 85.25 89 ARG A CA 1
ATOM 666 C C . ARG A 1 89 ? -9.092 -7.640 -16.230 1.00 85.25 89 ARG A C 1
ATOM 668 O O . ARG A 1 89 ? -7.951 -7.747 -15.791 1.00 85.25 89 ARG A O 1
ATOM 675 N N . LYS A 1 90 ? -10.066 -7.042 -15.533 1.00 87.06 90 LYS A N 1
ATOM 676 C CA . LYS A 1 90 ? -9.834 -6.409 -14.221 1.00 87.06 90 LYS A CA 1
ATOM 677 C C . LYS A 1 90 ? -9.293 -7.392 -13.178 1.00 87.06 90 LYS A C 1
ATOM 679 O O . LYS A 1 90 ? -8.299 -7.100 -12.518 1.00 87.06 90 LYS A O 1
ATOM 684 N N . ALA A 1 91 ? -9.891 -8.580 -13.069 1.00 89.25 91 ALA A N 1
ATOM 685 C CA . ALA A 1 91 ? -9.407 -9.615 -12.154 1.00 89.25 91 ALA A CA 1
ATOM 686 C C . ALA A 1 91 ? -7.971 -10.061 -12.482 1.00 89.25 91 ALA A C 1
ATOM 688 O O . ALA A 1 91 ? -7.190 -10.361 -11.580 1.00 89.25 91 ALA A O 1
ATOM 689 N N . SER A 1 92 ? -7.609 -10.092 -13.766 1.00 92.00 92 SER A N 1
ATOM 690 C CA . SER A 1 92 ? -6.246 -10.405 -14.202 1.00 92.00 92 SER A CA 1
ATOM 691 C C . SER A 1 92 ? -5.261 -9.304 -13.801 1.00 92.00 92 SER A C 1
ATOM 693 O O . SER A 1 92 ? -4.215 -9.615 -13.241 1.00 92.00 92 SER A O 1
ATOM 695 N N . LEU A 1 93 ? -5.611 -8.030 -13.988 1.00 94.06 93 LEU A N 1
ATOM 696 C CA . LEU A 1 93 ? -4.765 -6.884 -13.617 1.00 94.06 93 LEU A CA 1
ATOM 697 C C . LEU A 1 93 ? -4.493 -6.814 -12.107 1.00 94.06 93 LEU A C 1
ATOM 699 O O . LEU A 1 93 ? -3.355 -6.591 -11.697 1.00 94.06 93 LEU A O 1
ATOM 703 N N . ILE A 1 94 ? -5.494 -7.119 -11.274 1.00 94.69 94 ILE A N 1
ATOM 704 C CA . ILE A 1 94 ? -5.307 -7.250 -9.81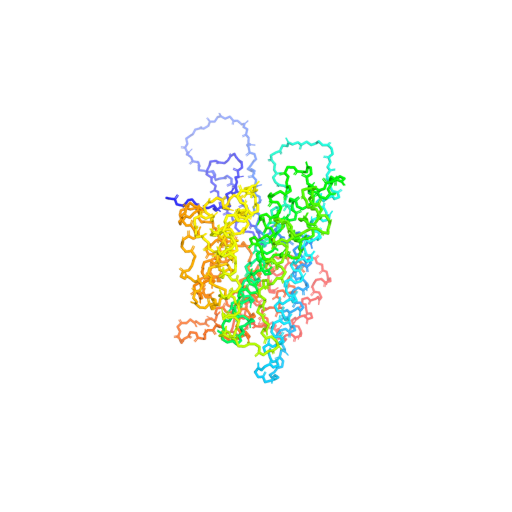8 1.00 94.69 94 ILE A CA 1
ATOM 705 C C . ILE A 1 94 ? -4.276 -8.349 -9.503 1.00 94.69 94 ILE A C 1
ATOM 707 O O . ILE A 1 94 ? -3.401 -8.159 -8.659 1.00 94.69 94 ILE A O 1
ATOM 711 N N . LYS A 1 95 ? -4.310 -9.488 -10.213 1.00 95.44 95 LYS A N 1
ATOM 712 C CA . LYS A 1 95 ? -3.298 -10.547 -10.037 1.00 95.44 95 LYS A CA 1
ATOM 713 C C . LYS A 1 95 ? -1.894 -10.064 -10.401 1.00 95.44 95 LYS A C 1
ATOM 715 O O . LYS A 1 95 ? -0.957 -10.426 -9.697 1.00 95.44 95 LYS A O 1
ATOM 720 N N . PHE A 1 96 ? -1.731 -9.258 -11.452 1.00 97.00 96 PHE A N 1
ATOM 721 C CA . PHE A 1 96 ? -0.432 -8.662 -11.791 1.00 97.00 96 PHE A CA 1
ATOM 722 C C . PHE A 1 96 ? 0.079 -7.750 -10.676 1.00 97.00 96 PHE A C 1
ATOM 724 O O . PHE A 1 96 ? 1.213 -7.925 -10.232 1.00 97.00 96 PHE A O 1
ATOM 731 N N . SER A 1 97 ? -0.772 -6.864 -10.154 1.00 97.56 97 SER A N 1
ATOM 732 C CA . SER A 1 97 ? -0.427 -6.003 -9.015 1.00 97.56 97 SER A CA 1
ATOM 733 C C . SER A 1 97 ? 0.047 -6.813 -7.799 1.00 97.56 97 SER A C 1
ATOM 735 O O . SER A 1 97 ? 1.133 -6.579 -7.260 1.00 97.56 97 SER A O 1
ATOM 737 N N . ARG A 1 98 ? -0.698 -7.865 -7.437 1.00 97.00 98 ARG A N 1
ATOM 738 C CA . ARG A 1 98 ? -0.346 -8.757 -6.320 1.00 97.00 98 ARG A CA 1
ATOM 739 C C . ARG A 1 98 ? 0.938 -9.548 -6.568 1.00 97.00 98 ARG A C 1
ATOM 741 O O . ARG A 1 98 ? 1.688 -9.785 -5.620 1.00 97.00 98 ARG A O 1
ATOM 748 N N . ARG A 1 99 ? 1.233 -9.937 -7.818 1.00 97.75 99 ARG A N 1
ATOM 749 C CA . ARG A 1 99 ? 2.517 -10.563 -8.190 1.00 97.75 99 ARG A CA 1
ATOM 750 C C . ARG A 1 99 ? 3.679 -9.598 -7.945 1.00 97.75 99 ARG A C 1
ATOM 752 O O . ARG A 1 99 ? 4.639 -10.003 -7.297 1.00 97.75 99 ARG A O 1
ATOM 759 N N . TYR A 1 100 ? 3.578 -8.338 -8.381 1.00 98.12 100 TYR A N 1
ATOM 760 C CA . TYR A 1 100 ? 4.608 -7.321 -8.110 1.00 98.12 100 TYR A CA 1
ATOM 761 C C . TYR A 1 100 ? 4.845 -7.145 -6.609 1.00 98.12 100 TYR A C 1
ATOM 763 O O . TYR A 1 100 ? 5.982 -7.266 -6.148 1.00 98.12 100 TYR A O 1
ATOM 771 N N . ARG A 1 101 ? 3.772 -6.949 -5.832 1.00 96.19 101 ARG A N 1
ATOM 772 C CA . ARG A 1 101 ? 3.856 -6.834 -4.368 1.00 96.19 101 ARG A CA 1
ATOM 773 C C . ARG A 1 101 ? 4.498 -8.055 -3.716 1.00 96.19 101 ARG A C 1
ATOM 775 O O . ARG A 1 101 ? 5.318 -7.901 -2.820 1.00 96.19 101 ARG A O 1
ATOM 782 N N . SER A 1 102 ? 4.167 -9.259 -4.184 1.00 97.12 102 SER A N 1
ATOM 783 C CA . SER A 1 102 ? 4.730 -10.506 -3.651 1.00 97.12 102 SER A CA 1
ATOM 784 C C . SER A 1 102 ? 6.245 -10.583 -3.848 1.00 97.12 102 SER A C 1
ATOM 786 O O . SER A 1 102 ? 6.952 -10.986 -2.927 1.00 97.12 102 SER A O 1
ATOM 788 N N . VAL A 1 103 ? 6.760 -10.150 -5.006 1.00 97.69 103 VAL A N 1
ATOM 789 C CA . VAL A 1 103 ? 8.212 -10.094 -5.250 1.00 97.69 103 VAL A CA 1
ATOM 790 C C . VAL A 1 103 ? 8.880 -9.056 -4.346 1.00 97.69 103 VAL A C 1
ATOM 792 O O . VAL A 1 103 ? 9.916 -9.346 -3.743 1.00 97.69 103 VAL A O 1
ATOM 795 N N . VAL A 1 104 ? 8.284 -7.866 -4.200 1.00 95.31 104 VAL A N 1
ATOM 796 C CA . VAL A 1 104 ? 8.801 -6.829 -3.287 1.00 95.31 104 VAL A CA 1
ATOM 797 C C . VAL A 1 104 ? 8.839 -7.352 -1.849 1.00 95.31 104 VAL A C 1
ATOM 799 O O . VAL A 1 104 ? 9.881 -7.258 -1.199 1.00 95.31 104 VAL A O 1
ATOM 802 N N . ARG A 1 105 ? 7.756 -7.979 -1.370 1.00 94.81 105 ARG A N 1
ATOM 803 C CA . ARG A 1 105 ? 7.694 -8.580 -0.031 1.00 94.81 105 ARG A CA 1
ATOM 804 C C . ARG A 1 105 ? 8.742 -9.673 0.149 1.00 94.81 105 ARG A C 1
ATOM 806 O O . ARG A 1 105 ? 9.426 -9.680 1.167 1.00 94.81 105 ARG A O 1
ATOM 813 N N . ALA A 1 106 ? 8.923 -10.555 -0.834 1.00 95.25 106 ALA A N 1
ATOM 814 C CA . ALA A 1 106 ? 9.968 -11.576 -0.789 1.00 95.25 106 ALA A CA 1
ATOM 815 C C . ALA A 1 106 ? 11.372 -10.951 -0.685 1.00 95.25 106 ALA A C 1
ATOM 817 O O . ALA A 1 106 ? 12.202 -11.426 0.082 1.00 95.25 106 ALA A O 1
ATOM 818 N N . CYS A 1 107 ? 11.631 -9.848 -1.393 1.00 93.62 107 CYS A N 1
ATOM 819 C CA . CYS A 1 107 ? 12.892 -9.112 -1.280 1.00 93.62 107 CYS A CA 1
ATOM 820 C C . CYS A 1 107 ? 13.086 -8.469 0.106 1.00 93.62 107 CYS A C 1
ATOM 822 O O . CYS A 1 107 ? 14.213 -8.429 0.602 1.00 93.62 107 CYS A O 1
ATOM 824 N N . ILE A 1 108 ? 12.011 -7.981 0.737 1.00 91.88 108 ILE A N 1
ATOM 825 C CA . ILE A 1 108 ? 12.037 -7.459 2.114 1.00 91.88 108 ILE A CA 1
ATOM 826 C C . ILE A 1 108 ? 12.360 -8.581 3.107 1.00 91.88 108 ILE A C 1
ATOM 828 O O . ILE A 1 108 ? 13.237 -8.398 3.947 1.00 91.88 108 ILE A O 1
ATOM 832 N N . LEU A 1 109 ? 11.713 -9.743 2.988 1.00 91.06 109 LEU A N 1
ATOM 833 C CA . LEU A 1 109 ? 11.958 -10.894 3.867 1.00 91.06 109 LEU A CA 1
ATOM 834 C C . LEU A 1 109 ? 13.394 -11.430 3.723 1.00 91.06 109 LEU A C 1
ATOM 836 O O . LEU A 1 109 ? 14.065 -11.659 4.725 1.00 91.06 109 LEU A O 1
ATOM 840 N N . ASP A 1 110 ? 13.912 -11.529 2.493 1.00 90.44 110 ASP A N 1
ATOM 841 C CA . ASP A 1 110 ? 15.311 -11.912 2.237 1.00 90.44 110 ASP A CA 1
ATOM 842 C C . ASP A 1 110 ? 16.314 -10.932 2.884 1.00 90.44 110 ASP A C 1
ATOM 844 O O . ASP A 1 110 ? 17.430 -11.315 3.248 1.00 90.44 110 ASP A O 1
ATOM 848 N N . LEU A 1 111 ? 15.961 -9.642 2.968 1.00 88.75 111 LEU A N 1
ATOM 849 C CA . LEU A 1 111 ? 16.763 -8.617 3.645 1.00 88.75 111 LEU A CA 1
ATOM 850 C C . LEU A 1 111 ? 16.701 -8.754 5.167 1.00 88.75 111 LEU A C 1
ATOM 852 O O . LEU A 1 111 ? 17.715 -8.530 5.828 1.00 88.75 111 LEU A O 1
ATOM 856 N N . GLU A 1 112 ? 15.537 -9.107 5.711 1.00 85.94 112 GLU A N 1
ATOM 857 C CA . GLU A 1 112 ? 15.337 -9.358 7.141 1.00 85.94 112 GLU A CA 1
ATOM 858 C C . GLU A 1 112 ? 16.142 -10.567 7.613 1.00 85.94 112 GLU A C 1
ATOM 860 O O . GLU A 1 112 ? 16.948 -10.430 8.530 1.00 85.94 112 GLU A O 1
ATOM 865 N N . GLU A 1 113 ? 16.041 -11.700 6.916 1.00 85.00 113 GLU A N 1
ATOM 866 C CA . GLU A 1 113 ? 16.781 -12.922 7.258 1.00 85.00 113 GLU A CA 1
ATOM 867 C C . GLU A 1 113 ? 18.303 -12.688 7.266 1.00 85.00 113 GLU A C 1
ATOM 869 O O . GLU A 1 113 ? 19.018 -13.117 8.172 1.00 85.00 113 GLU A O 1
ATOM 874 N N . LYS A 1 114 ? 18.814 -11.937 6.281 1.00 80.44 114 LYS A N 1
ATOM 875 C CA . LYS A 1 114 ? 20.239 -11.574 6.208 1.00 80.44 114 LYS A CA 1
ATOM 876 C C . LYS A 1 114 ? 20.661 -10.557 7.264 1.00 80.44 114 LYS A C 1
ATOM 878 O O . LYS A 1 114 ? 21.855 -10.479 7.556 1.00 80.44 114 LYS A O 1
ATOM 883 N N . SER A 1 115 ? 19.735 -9.749 7.775 1.00 72.50 115 SER A N 1
ATOM 884 C CA . SER A 1 115 ? 19.996 -8.827 8.882 1.00 72.50 115 SER A CA 1
ATOM 885 C C . SER A 1 115 ? 20.117 -9.600 10.192 1.00 72.50 115 SER A C 1
ATOM 887 O O . SER A 1 115 ? 21.083 -9.396 10.922 1.00 72.50 115 SER A O 1
ATOM 889 N N . ASP A 1 116 ? 19.196 -10.531 10.439 1.00 65.06 116 ASP A N 1
ATOM 890 C CA . ASP A 1 116 ? 19.159 -11.344 11.659 1.00 65.06 116 ASP A CA 1
ATOM 891 C C . ASP A 1 116 ? 20.345 -12.322 11.730 1.00 65.06 116 ASP A C 1
ATOM 893 O O . ASP A 1 116 ? 20.910 -12.552 12.797 1.00 65.06 116 ASP A O 1
ATOM 897 N N . ALA A 1 117 ? 20.796 -12.849 10.586 1.00 62.22 117 ALA A N 1
ATOM 898 C CA . ALA A 1 117 ? 21.964 -13.731 10.511 1.00 62.22 117 ALA A CA 1
ATOM 899 C C . ALA A 1 117 ? 23.314 -13.024 10.758 1.00 62.22 117 ALA A C 1
ATOM 901 O O . ALA A 1 117 ? 24.320 -13.697 10.987 1.00 62.22 117 ALA A O 1
ATOM 902 N N . ASN A 1 118 ? 23.359 -11.689 10.674 1.00 56.31 118 ASN A N 1
ATOM 903 C CA . ASN A 1 118 ? 24.594 -10.906 10.697 1.00 56.31 118 ASN A CA 1
ATOM 904 C C . ASN A 1 118 ? 24.802 -10.083 11.976 1.00 56.31 118 ASN A C 1
ATOM 906 O O . ASN A 1 118 ? 25.734 -9.287 11.962 1.00 56.31 118 ASN A O 1
ATOM 910 N N . GLU A 1 119 ? 24.018 -10.230 13.055 1.00 46.44 119 GLU A N 1
ATOM 911 C CA . GLU A 1 119 ? 24.304 -9.528 14.324 1.00 46.44 119 GLU A CA 1
ATOM 912 C C . GLU A 1 119 ? 25.685 -9.930 14.886 1.00 46.44 119 GLU A C 1
ATOM 914 O O . GLU A 1 119 ? 25.839 -11.040 15.406 1.00 46.44 119 GLU A O 1
ATOM 919 N N . PRO A 1 120 ? 26.716 -9.057 14.851 1.00 47.72 120 PRO A N 1
ATOM 920 C CA . PRO A 1 120 ? 27.959 -9.309 15.551 1.00 47.72 120 PRO A CA 1
ATOM 92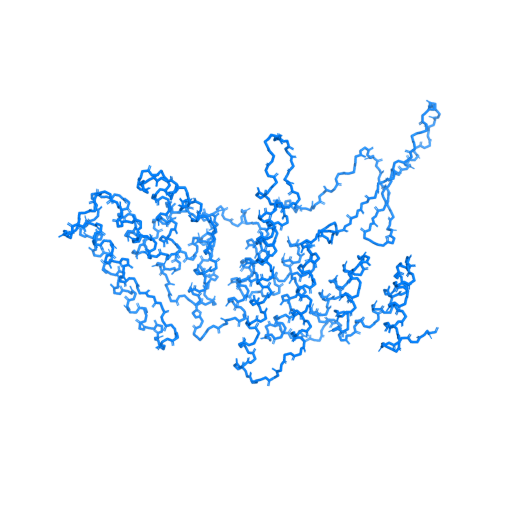1 C C . PRO A 1 120 ? 27.835 -8.732 16.965 1.00 47.72 120 PRO A C 1
ATOM 923 O O . PRO A 1 120 ? 27.372 -7.606 17.165 1.00 47.72 120 PRO A O 1
ATOM 926 N N . LEU A 1 121 ? 28.322 -9.472 17.961 1.00 45.69 121 LEU A N 1
ATOM 927 C CA . LEU A 1 121 ? 28.600 -8.929 19.289 1.00 45.69 121 LEU A CA 1
ATOM 928 C C . LEU A 1 121 ? 29.625 -7.779 19.161 1.00 45.69 121 LEU A C 1
ATOM 930 O O . LEU A 1 121 ? 30.827 -8.017 19.104 1.00 45.69 121 LEU A O 1
ATOM 934 N N . GLY A 1 122 ? 29.141 -6.536 19.131 1.00 45.69 122 GLY A N 1
ATOM 935 C CA . GLY A 1 122 ? 29.933 -5.319 19.321 1.00 45.69 122 GLY A CA 1
ATOM 936 C C . GLY A 1 122 ? 30.607 -4.749 18.068 1.00 45.69 122 GLY A C 1
ATOM 937 O O . GLY A 1 122 ? 31.636 -5.244 17.635 1.00 45.69 122 GLY A O 1
ATOM 938 N N . ASP A 1 123 ? 30.070 -3.644 17.537 1.00 36.41 123 ASP A N 1
ATOM 939 C CA . ASP A 1 123 ? 30.711 -2.318 17.628 1.00 36.41 123 ASP A CA 1
ATOM 940 C C . ASP A 1 123 ? 29.739 -1.239 17.093 1.00 36.41 123 ASP A C 1
ATOM 942 O O . ASP A 1 123 ? 29.467 -1.138 15.895 1.00 36.41 123 ASP A O 1
ATOM 946 N N . LEU A 1 124 ? 29.168 -0.423 17.987 1.00 45.66 124 LEU A N 1
ATOM 947 C CA . LEU A 1 124 ? 28.311 0.711 17.622 1.00 45.66 124 LEU A CA 1
ATOM 948 C C . LEU A 1 124 ? 29.179 1.897 17.183 1.00 45.66 124 LEU A C 1
ATOM 950 O O . LEU A 1 124 ? 29.582 2.716 18.011 1.00 45.66 124 LEU A O 1
ATOM 954 N N . ARG A 1 125 ? 29.413 2.059 15.875 1.00 39.22 125 ARG A N 1
ATOM 955 C CA . ARG A 1 125 ? 29.827 3.357 15.308 1.00 39.22 125 ARG A CA 1
ATOM 956 C C . ARG A 1 125 ? 29.104 3.672 13.996 1.00 39.22 125 ARG A C 1
ATOM 958 O O . ARG A 1 125 ? 29.560 3.330 12.915 1.00 39.22 125 ARG A O 1
ATOM 965 N N . PHE A 1 126 ? 27.990 4.395 14.129 1.00 40.41 126 PHE A N 1
ATOM 966 C CA . PHE A 1 126 ? 27.536 5.462 13.222 1.00 40.41 126 PHE A CA 1
ATOM 967 C C . PHE A 1 126 ? 27.640 5.218 11.700 1.00 40.41 126 PHE A C 1
ATOM 969 O O . PHE A 1 126 ? 28.132 6.078 10.976 1.00 40.41 126 PHE A O 1
ATOM 976 N N . LYS A 1 127 ? 27.114 4.103 11.184 1.00 38.72 127 LYS A N 1
ATOM 977 C CA . LYS A 1 127 ? 26.603 4.016 9.802 1.00 38.72 127 LYS A CA 1
ATOM 978 C C . LYS A 1 127 ? 25.409 3.066 9.777 1.00 38.72 127 LYS A C 1
ATOM 980 O O . LYS A 1 127 ? 25.533 1.929 10.215 1.00 38.72 127 LYS A O 1
ATOM 985 N N . VAL A 1 128 ? 24.260 3.533 9.281 1.00 42.88 128 VAL A N 1
ATOM 986 C CA . VAL A 1 128 ? 23.137 2.645 8.941 1.00 42.88 128 VAL A CA 1
ATOM 987 C C . VAL A 1 128 ? 23.669 1.662 7.893 1.00 42.88 128 VAL A C 1
ATOM 989 O O . VAL A 1 128 ? 24.215 2.123 6.886 1.00 42.88 128 VAL A O 1
ATOM 992 N N . PRO A 1 129 ? 23.608 0.337 8.121 1.00 50.12 129 PRO A N 1
ATOM 993 C CA . PRO A 1 129 ? 24.104 -0.612 7.138 1.00 50.12 129 PRO A CA 1
ATOM 994 C C . PRO A 1 129 ? 23.310 -0.442 5.829 1.00 50.12 129 PRO A C 1
ATOM 996 O O . PRO A 1 129 ? 22.098 -0.228 5.890 1.00 50.12 129 PRO A O 1
ATOM 999 N N . PRO A 1 130 ? 23.945 -0.549 4.646 1.00 57.91 130 PRO A N 1
ATOM 1000 C CA . PRO A 1 130 ? 23.272 -0.373 3.351 1.00 57.91 130 PRO A CA 1
ATOM 1001 C C . PRO A 1 130 ? 22.026 -1.261 3.167 1.00 57.91 130 PRO A C 1
ATOM 1003 O O . PRO A 1 130 ? 21.100 -0.912 2.437 1.00 57.91 130 PRO A O 1
ATOM 1006 N N . SER A 1 131 ? 21.976 -2.404 3.861 1.00 58.38 131 SER A N 1
ATOM 1007 C CA . SER A 1 131 ? 20.819 -3.306 3.900 1.00 58.38 131 SER A CA 1
ATOM 1008 C C . SER A 1 131 ? 19.594 -2.693 4.589 1.00 58.38 131 SER A C 1
ATOM 1010 O O . SER A 1 131 ? 18.470 -2.929 4.148 1.00 58.38 131 SER A O 1
ATOM 1012 N N . ALA A 1 132 ? 19.784 -1.879 5.631 1.00 62.16 132 ALA A N 1
ATOM 1013 C CA . ALA A 1 132 ? 18.691 -1.247 6.367 1.00 62.16 132 ALA A CA 1
ATOM 1014 C C . ALA A 1 132 ? 18.037 -0.112 5.562 1.00 62.16 132 ALA A C 1
ATOM 1016 O O . ALA A 1 132 ? 16.810 -0.005 5.554 1.00 62.16 132 ALA A O 1
ATOM 1017 N N . SER A 1 133 ? 18.821 0.677 4.818 1.00 78.25 133 SER A N 1
ATOM 1018 C CA . SER A 1 133 ? 18.275 1.686 3.897 1.00 78.25 133 SER A CA 1
ATOM 1019 C C . SER A 1 133 ? 17.533 1.045 2.721 1.00 78.25 133 SER A C 1
ATOM 1021 O O . SER A 1 133 ? 16.458 1.514 2.350 1.00 78.25 133 SER A O 1
ATOM 1023 N N . GLN A 1 134 ? 18.048 -0.067 2.178 1.00 83.62 134 GLN A N 1
ATOM 1024 C CA . GLN A 1 134 ? 17.376 -0.800 1.101 1.00 83.62 134 GLN A CA 1
ATOM 1025 C C . GLN A 1 134 ? 16.047 -1.416 1.565 1.00 83.62 134 GLN A C 1
ATOM 1027 O O . GLN A 1 134 ? 15.040 -1.302 0.865 1.00 83.62 134 GLN A O 1
ATOM 1032 N N . LYS A 1 135 ? 16.017 -2.026 2.759 1.00 87.69 135 LYS A N 1
ATOM 1033 C CA . LYS A 1 135 ? 14.783 -2.559 3.358 1.00 87.69 135 LYS A CA 1
ATOM 1034 C C . LYS A 1 135 ? 13.736 -1.460 3.512 1.00 87.69 135 LYS A C 1
ATOM 1036 O O . LYS A 1 135 ? 12.599 -1.643 3.089 1.00 87.69 135 LYS A O 1
ATOM 1041 N N . GLN A 1 136 ? 14.132 -0.318 4.077 1.00 88.00 136 GLN A N 1
ATOM 1042 C CA . GLN A 1 136 ? 13.235 0.818 4.257 1.00 88.00 136 GLN A CA 1
ATOM 1043 C C . GLN A 1 136 ? 12.644 1.273 2.919 1.00 88.00 136 GLN A C 1
ATOM 1045 O O . GLN A 1 136 ? 11.429 1.415 2.827 1.00 88.00 136 GLN A O 1
ATOM 1050 N N . LEU A 1 137 ? 13.467 1.435 1.877 1.00 88.75 137 LEU A N 1
ATOM 1051 C CA . LEU A 1 137 ? 12.992 1.825 0.549 1.00 88.75 137 LEU A CA 1
ATOM 1052 C C . LEU A 1 137 ? 11.966 0.831 -0.021 1.00 88.75 137 LEU A C 1
ATOM 1054 O O . LEU A 1 137 ? 10.915 1.251 -0.501 1.00 88.75 137 LEU A O 1
ATOM 1058 N N . LEU A 1 138 ? 12.229 -0.477 0.070 1.00 91.69 138 LEU A N 1
ATOM 1059 C CA . LEU A 1 138 ? 11.286 -1.494 -0.408 1.00 91.69 138 LEU A CA 1
ATOM 1060 C C . LEU A 1 138 ? 9.979 -1.508 0.396 1.00 91.69 138 LEU A C 1
ATOM 1062 O O . LEU A 1 138 ? 8.914 -1.675 -0.193 1.00 91.69 138 LEU A O 1
ATOM 1066 N N . THR A 1 139 ? 10.023 -1.277 1.712 1.00 91.81 139 THR A N 1
ATOM 1067 C CA . THR A 1 139 ? 8.806 -1.119 2.526 1.00 91.81 139 THR A CA 1
ATOM 1068 C C . THR A 1 139 ? 7.992 0.105 2.096 1.00 91.81 139 THR A C 1
ATOM 1070 O O . THR A 1 139 ? 6.766 0.019 2.029 1.00 91.81 139 THR A O 1
ATOM 1073 N N . LEU A 1 140 ? 8.642 1.230 1.769 1.00 92.00 140 LEU A N 1
ATOM 1074 C CA . LEU A 1 140 ? 7.955 2.419 1.241 1.00 92.00 140 LEU A CA 1
ATOM 1075 C C . LEU A 1 140 ? 7.284 2.109 -0.103 1.00 92.00 140 LEU A C 1
ATOM 1077 O O . LEU A 1 140 ? 6.097 2.378 -0.264 1.00 92.00 140 LEU A O 1
ATOM 1081 N N . ILE A 1 141 ? 8.022 1.477 -1.020 1.00 94.25 141 ILE A N 1
ATOM 1082 C CA . ILE A 1 141 ? 7.519 1.005 -2.317 1.00 94.25 141 ILE A CA 1
ATOM 1083 C C . ILE A 1 141 ? 6.291 0.110 -2.138 1.00 94.25 141 ILE A C 1
ATOM 1085 O O . ILE A 1 141 ? 5.269 0.347 -2.775 1.00 94.25 141 ILE A O 1
ATOM 1089 N N . GLU A 1 142 ? 6.363 -0.895 -1.264 1.00 94.81 142 GLU A N 1
ATOM 1090 C CA . GLU A 1 142 ? 5.247 -1.811 -1.017 1.00 94.81 142 GLU A CA 1
ATOM 1091 C C . GLU A 1 142 ? 4.029 -1.076 -0.444 1.00 94.81 142 GLU A C 1
ATOM 1093 O O . GLU A 1 142 ? 2.901 -1.336 -0.862 1.00 94.81 142 GLU A O 1
ATOM 1098 N N . THR A 1 143 ? 4.258 -0.135 0.477 1.00 94.69 143 THR A N 1
ATOM 1099 C CA . THR A 1 143 ? 3.196 0.659 1.111 1.00 94.69 143 THR A CA 1
ATOM 1100 C C . THR A 1 143 ? 2.451 1.506 0.083 1.00 94.69 143 THR A C 1
ATOM 1102 O O . THR A 1 143 ? 1.219 1.475 0.049 1.00 94.69 143 THR A O 1
ATOM 1105 N N . VAL A 1 144 ? 3.179 2.228 -0.777 1.00 96.19 144 VAL A N 1
ATOM 1106 C CA . VAL A 1 144 ? 2.575 3.053 -1.836 1.00 96.19 144 VAL A CA 1
ATOM 1107 C C . VAL A 1 144 ? 1.899 2.173 -2.886 1.00 96.19 144 VAL A C 1
ATOM 1109 O O . VAL A 1 144 ? 0.771 2.460 -3.285 1.00 96.19 144 VAL A O 1
ATOM 1112 N N . TRP A 1 145 ? 2.548 1.083 -3.313 1.00 97.25 145 TRP A N 1
ATOM 1113 C CA . TRP A 1 145 ? 1.984 0.169 -4.307 1.00 97.25 145 TRP A CA 1
ATOM 1114 C C . TRP A 1 145 ? 0.665 -0.431 -3.824 1.00 97.25 145 TRP A C 1
ATOM 1116 O O . TRP A 1 145 ? -0.307 -0.463 -4.574 1.00 97.25 145 TRP A O 1
ATOM 1126 N N . HIS A 1 146 ? 0.610 -0.886 -2.570 1.00 96.38 146 HIS A N 1
ATOM 1127 C CA . HIS A 1 146 ? -0.610 -1.442 -1.992 1.00 96.38 146 HIS A CA 1
ATOM 1128 C C . HIS A 1 146 ? -1.731 -0.395 -1.949 1.00 96.38 146 HIS A C 1
ATOM 1130 O O . HIS A 1 146 ? -2.845 -0.698 -2.364 1.00 96.38 146 HIS A O 1
ATOM 1136 N N . LEU A 1 147 ? -1.443 0.849 -1.551 1.00 96.94 147 LEU A N 1
ATOM 1137 C CA . LEU A 1 147 ? -2.458 1.905 -1.579 1.00 96.94 147 LEU A CA 1
ATOM 1138 C C . LEU A 1 147 ? -2.959 2.176 -3.009 1.00 96.94 147 LEU A C 1
ATOM 1140 O O . LEU A 1 147 ? -4.163 2.276 -3.232 1.00 96.94 147 LEU A O 1
ATOM 1144 N N . CYS A 1 148 ? -2.057 2.229 -3.992 1.00 96.88 148 CYS A N 1
ATOM 1145 C CA . CYS A 1 148 ? -2.430 2.407 -5.397 1.00 96.88 148 CYS A CA 1
ATOM 1146 C C . CYS A 1 148 ? -3.269 1.236 -5.931 1.00 96.88 148 CYS A C 1
ATOM 1148 O O . CYS A 1 148 ? -4.215 1.452 -6.686 1.00 96.88 148 CYS A O 1
ATOM 1150 N N . GLU A 1 149 ? -2.957 0.001 -5.524 1.00 96.06 149 GLU A N 1
ATOM 1151 C CA . GLU A 1 149 ? -3.768 -1.178 -5.836 1.00 96.06 149 GLU A CA 1
ATOM 1152 C C . GLU A 1 149 ? -5.195 -1.002 -5.313 1.00 96.06 149 GLU A C 1
ATOM 1154 O O . GLU A 1 149 ? -6.140 -1.179 -6.077 1.00 96.06 149 GLU A O 1
ATOM 1159 N N . ILE A 1 150 ? -5.352 -0.575 -4.059 1.00 94.81 150 ILE A N 1
ATOM 1160 C CA . ILE A 1 150 ? -6.657 -0.369 -3.418 1.00 94.81 150 ILE A CA 1
ATOM 1161 C C . ILE A 1 150 ? -7.458 0.743 -4.110 1.00 94.81 150 ILE A C 1
ATOM 1163 O O . ILE A 1 150 ? -8.650 0.576 -4.369 1.00 94.81 150 ILE A O 1
ATOM 1167 N N . LEU A 1 151 ? -6.822 1.881 -4.404 1.00 95.00 151 LEU A N 1
ATOM 1168 C CA . LEU A 1 151 ? -7.522 3.077 -4.885 1.00 95.00 151 LEU A CA 1
ATOM 1169 C C . LEU A 1 151 ? -7.765 3.078 -6.400 1.00 95.00 151 LEU A C 1
ATOM 1171 O O . LEU A 1 151 ? -8.824 3.527 -6.840 1.00 95.00 151 LEU A O 1
ATOM 1175 N N . PHE A 1 152 ? -6.825 2.559 -7.196 1.00 93.62 152 PHE A N 1
ATOM 1176 C CA . PHE A 1 152 ? -6.840 2.709 -8.658 1.00 93.62 152 PHE A CA 1
ATOM 1177 C C . PHE A 1 152 ? -7.067 1.395 -9.421 1.00 93.62 152 PHE A C 1
ATOM 1179 O O . PHE A 1 152 ? -7.488 1.428 -10.578 1.00 93.62 152 PHE A O 1
ATOM 1186 N N . ILE A 1 153 ? -6.813 0.229 -8.811 1.00 92.94 153 ILE A N 1
ATOM 1187 C CA . ILE A 1 153 ? -6.854 -1.075 -9.508 1.00 92.94 153 ILE A CA 1
ATOM 1188 C C . ILE A 1 153 ? -8.039 -1.925 -9.022 1.00 92.94 153 ILE A C 1
ATOM 1190 O O . ILE A 1 153 ? -8.899 -2.335 -9.810 1.00 92.94 153 ILE A O 1
ATOM 1194 N N . GLU A 1 154 ? -8.132 -2.162 -7.716 1.00 90.00 154 GLU A N 1
ATOM 1195 C CA . GLU A 1 154 ? -9.152 -2.977 -7.055 1.00 90.00 154 GLU A CA 1
ATOM 1196 C C . GLU A 1 154 ? -10.363 -2.133 -6.622 1.00 90.00 154 GLU A C 1
ATOM 1198 O O . GLU A 1 154 ? -10.829 -2.172 -5.488 1.00 90.00 154 GLU A O 1
ATOM 1203 N N . THR A 1 155 ? -10.926 -1.362 -7.556 1.00 81.12 155 THR A N 1
ATOM 1204 C CA . THR A 1 155 ? -12.099 -0.528 -7.253 1.00 81.12 155 THR A CA 1
ATOM 1205 C C . THR A 1 155 ? -13.344 -1.385 -7.009 1.00 81.12 155 THR A C 1
ATOM 1207 O O . THR A 1 155 ? -13.840 -2.078 -7.908 1.00 81.12 155 THR A O 1
ATOM 1210 N N . LEU A 1 156 ? -13.868 -1.355 -5.786 1.00 81.69 156 LEU A N 1
ATOM 1211 C CA . LEU A 1 156 ? -15.046 -2.133 -5.413 1.00 81.69 156 LEU A CA 1
ATOM 1212 C C . LEU A 1 156 ? -16.364 -1.439 -5.772 1.00 81.69 156 LEU A C 1
ATOM 1214 O O . LEU A 1 156 ? -16.432 -0.206 -5.827 1.00 81.69 156 LEU A O 1
ATOM 1218 N N . PRO A 1 157 ? -17.447 -2.215 -5.975 1.00 75.00 157 PRO A N 1
ATOM 1219 C CA . PRO A 1 157 ? -18.778 -1.657 -6.175 1.00 75.00 157 PRO A CA 1
ATOM 1220 C C . PRO A 1 157 ? -19.162 -0.696 -5.043 1.00 75.00 157 PRO A C 1
ATOM 1222 O O . PRO A 1 157 ? -18.996 -1.000 -3.864 1.00 75.00 157 PRO A O 1
ATOM 1225 N N . GLY A 1 158 ? -19.682 0.477 -5.406 1.00 78.69 158 GLY A N 1
ATOM 1226 C CA . GLY A 1 158 ? -20.107 1.496 -4.440 1.00 78.69 158 GLY A CA 1
ATOM 1227 C C . GLY A 1 158 ? -18.973 2.284 -3.773 1.00 78.69 158 GLY A C 1
ATOM 1228 O O . GLY A 1 158 ? -19.273 3.153 -2.956 1.00 78.69 158 GLY A O 1
ATOM 1229 N N . GLY A 1 159 ? -17.708 2.022 -4.127 1.00 84.88 159 GLY A N 1
ATOM 1230 C CA . GLY A 1 159 ? -16.543 2.755 -3.619 1.00 84.88 159 GLY A CA 1
ATOM 1231 C C . GLY A 1 159 ? -16.115 2.370 -2.201 1.00 84.88 159 GLY A C 1
ATOM 1232 O O . GLY A 1 159 ? -15.324 3.092 -1.603 1.00 84.88 159 GLY A O 1
ATOM 1233 N N . ALA A 1 160 ? -16.632 1.268 -1.648 1.00 88.69 160 ALA A N 1
ATOM 1234 C CA . ALA A 1 160 ? -16.260 0.800 -0.315 1.00 88.69 160 ALA A CA 1
ATOM 1235 C C . ALA A 1 160 ? -14.775 0.408 -0.268 1.00 88.69 160 ALA A C 1
ATOM 1237 O O . ALA A 1 160 ? -14.321 -0.381 -1.093 1.00 88.69 160 ALA A O 1
ATOM 1238 N N . VAL A 1 161 ? -14.039 0.939 0.709 1.00 92.81 161 VAL A N 1
ATOM 1239 C CA . VAL A 1 161 ? -12.565 0.853 0.726 1.00 92.81 161 VAL A CA 1
ATOM 1240 C C . VAL A 1 161 ? -11.980 0.481 2.093 1.00 92.81 161 VAL A C 1
ATOM 1242 O O . VAL A 1 161 ? -10.873 -0.041 2.174 1.00 92.81 161 VAL A O 1
ATOM 1245 N N . LEU A 1 162 ? -12.735 0.690 3.177 1.00 92.75 162 LEU A N 1
ATOM 1246 C CA . LEU A 1 162 ? -12.219 0.605 4.544 1.00 92.75 162 LEU A CA 1
ATOM 1247 C C . LEU A 1 162 ? -11.567 -0.743 4.896 1.00 92.75 162 LEU A C 1
ATOM 1249 O O . LEU A 1 162 ? -10.514 -0.753 5.515 1.00 92.75 162 LEU A O 1
ATOM 1253 N N . HIS A 1 163 ? -12.149 -1.877 4.501 1.00 90.06 163 HIS A N 1
ATOM 1254 C CA . HIS A 1 163 ? -11.575 -3.194 4.820 1.00 90.06 163 HIS A CA 1
ATOM 1255 C C . HIS A 1 163 ? -10.192 -3.402 4.193 1.00 90.06 163 HIS A C 1
ATOM 1257 O O . HIS A 1 163 ? -9.324 -3.984 4.836 1.00 90.06 163 HIS A O 1
ATOM 1263 N N . TYR A 1 164 ? -9.959 -2.879 2.986 1.00 92.31 164 TYR A N 1
ATOM 1264 C CA . TYR A 1 164 ? -8.632 -2.902 2.383 1.00 92.31 164 TYR A CA 1
ATOM 1265 C C . TYR A 1 164 ? -7.684 -1.904 3.044 1.00 92.31 164 TYR A C 1
ATOM 1267 O O . TYR A 1 164 ? -6.507 -2.206 3.202 1.00 92.31 164 TYR A O 1
ATOM 1275 N N . LEU A 1 165 ? -8.176 -0.743 3.487 1.00 94.81 165 LEU A N 1
ATOM 1276 C CA . LEU A 1 165 ? -7.353 0.192 4.259 1.00 94.81 165 LEU A CA 1
ATOM 1277 C C . LEU A 1 165 ? -6.924 -0.399 5.607 1.00 94.81 165 LEU A C 1
ATOM 1279 O O . LEU A 1 165 ? -5.783 -0.195 6.007 1.00 94.81 165 LEU A O 1
ATOM 1283 N N . LEU A 1 166 ? -7.797 -1.162 6.274 1.00 93.25 166 LEU A N 1
ATOM 1284 C CA . LEU A 1 166 ? -7.458 -1.897 7.496 1.00 93.25 166 LEU A CA 1
ATOM 1285 C C . LEU A 1 166 ? -6.354 -2.924 7.234 1.00 93.25 166 LEU A C 1
ATOM 1287 O O . LEU A 1 166 ? -5.400 -2.988 7.999 1.00 93.25 166 LEU A O 1
ATOM 1291 N N . GLU A 1 167 ? -6.438 -3.682 6.138 1.00 91.44 167 GLU A N 1
ATOM 1292 C CA . GLU A 1 167 ? -5.364 -4.596 5.723 1.00 91.44 167 GLU A CA 1
ATOM 1293 C C . GLU A 1 167 ? -4.069 -3.841 5.370 1.00 91.44 167 GLU A C 1
ATOM 1295 O O . GLU A 1 167 ? -2.969 -4.298 5.672 1.00 91.44 167 GLU A O 1
ATOM 1300 N N . TRP A 1 168 ? -4.180 -2.661 4.760 1.00 93.62 168 TRP A N 1
ATOM 1301 C CA . TRP A 1 168 ? -3.039 -1.835 4.367 1.00 93.62 168 TRP A CA 1
ATOM 1302 C C . TRP A 1 168 ? -2.261 -1.267 5.559 1.00 93.62 168 TRP A C 1
ATOM 1304 O O . TRP A 1 168 ? -1.028 -1.274 5.532 1.00 93.62 168 TRP A O 1
ATOM 1314 N N . VAL A 1 169 ? -2.954 -0.813 6.609 1.00 90.75 169 VAL A N 1
ATOM 1315 C CA . VAL A 1 169 ? -2.315 -0.239 7.810 1.00 90.75 169 VAL A CA 1
ATOM 1316 C C . VAL A 1 169 ? -1.900 -1.274 8.847 1.00 90.75 169 VAL A C 1
ATOM 1318 O O . VAL A 1 169 ? -1.251 -0.900 9.822 1.00 90.75 169 VAL A O 1
ATOM 1321 N N . GLN A 1 170 ? -2.237 -2.555 8.660 1.00 84.75 170 GLN A N 1
ATOM 1322 C CA . GLN A 1 170 ? -1.709 -3.653 9.473 1.00 84.75 170 GLN A CA 1
ATOM 1323 C C . GLN A 1 170 ? -0.207 -3.792 9.220 1.00 84.75 170 GLN A C 1
ATOM 1325 O O . GLN A 1 170 ? 0.277 -4.584 8.409 1.00 84.75 170 GLN A O 1
ATOM 1330 N N . ASN A 1 171 ? 0.542 -2.940 9.902 1.00 64.31 171 ASN A N 1
ATOM 1331 C CA . ASN A 1 171 ? 1.981 -2.880 9.875 1.00 64.31 171 ASN A CA 1
ATOM 1332 C C . ASN A 1 171 ? 2.537 -3.325 11.227 1.00 64.31 171 ASN A C 1
ATOM 1334 O O . ASN A 1 171 ? 1.855 -3.261 12.246 1.00 64.31 171 ASN A O 1
ATOM 1338 N N . GLY A 1 172 ? 3.808 -3.742 11.201 1.00 65.62 172 GLY A N 1
ATOM 1339 C CA . GLY A 1 172 ? 4.545 -4.396 12.290 1.00 65.62 172 GLY A CA 1
ATOM 1340 C C . GLY A 1 172 ? 4.594 -3.682 13.652 1.00 65.62 172 GLY A C 1
ATOM 1341 O O . GLY A 1 172 ? 5.335 -4.128 14.531 1.00 65.62 172 GLY A O 1
ATOM 1342 N N . HIS A 1 173 ? 3.927 -2.537 13.825 1.00 73.38 173 HIS A N 1
ATOM 1343 C CA . HIS A 1 173 ? 3.947 -1.777 15.070 1.00 73.38 173 HIS A CA 1
ATOM 1344 C C . HIS A 1 173 ? 3.208 -2.511 16.193 1.00 73.38 173 HIS A C 1
ATOM 1346 O O . HIS A 1 173 ? 3.787 -2.708 17.263 1.00 73.38 173 HIS A O 1
ATOM 1352 N N . ALA A 1 174 ? 1.994 -3.004 15.926 1.00 79.12 174 ALA A N 1
ATOM 1353 C CA . ALA A 1 174 ? 1.258 -3.830 16.882 1.00 79.12 174 ALA A CA 1
ATOM 1354 C C . ALA A 1 174 ? 2.024 -5.128 17.188 1.00 79.12 174 ALA A C 1
ATOM 1356 O O . ALA A 1 174 ? 2.143 -5.532 18.344 1.00 79.12 174 ALA A O 1
ATOM 1357 N N . GLU A 1 175 ? 2.635 -5.741 16.169 1.00 85.00 175 GLU A N 1
ATOM 1358 C CA . GLU A 1 175 ? 3.424 -6.969 16.287 1.00 85.00 175 GLU A CA 1
ATOM 1359 C C . GLU A 1 175 ? 4.603 -6.813 17.244 1.00 85.00 175 GLU A C 1
ATOM 1361 O O . GLU A 1 175 ? 4.976 -7.787 17.895 1.00 85.00 175 GLU A O 1
ATOM 1366 N N . ARG A 1 176 ? 5.192 -5.616 17.361 1.00 86.44 176 ARG A N 1
ATOM 1367 C CA . ARG A 1 176 ? 6.249 -5.366 18.346 1.00 86.44 176 ARG A CA 1
ATOM 1368 C C . ARG A 1 176 ? 5.725 -5.564 19.766 1.00 86.44 176 ARG A C 1
ATOM 1370 O O . ARG A 1 176 ? 6.304 -6.353 20.510 1.00 86.44 176 ARG A O 1
ATOM 1377 N N . TYR A 1 177 ? 4.634 -4.888 20.123 1.00 88.81 177 TYR A N 1
ATOM 1378 C CA . TYR A 1 177 ? 4.043 -5.020 21.453 1.00 88.81 177 TYR A CA 1
ATOM 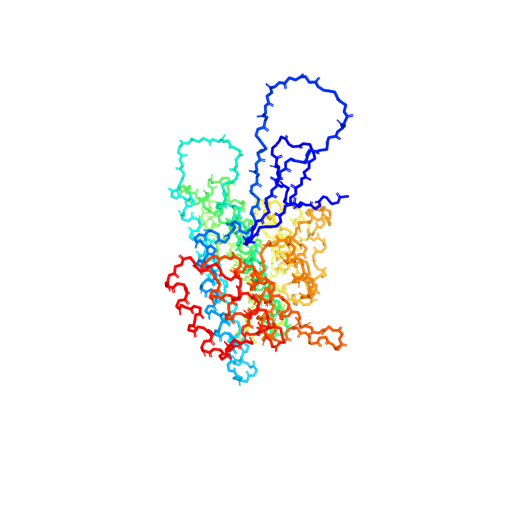1379 C C . TYR A 1 177 ? 3.548 -6.446 21.697 1.00 88.81 177 TYR A C 1
ATOM 1381 O O . TYR A 1 177 ? 3.807 -7.008 22.756 1.00 88.81 177 TYR A O 1
ATOM 1389 N N . ILE A 1 178 ? 2.926 -7.080 20.699 1.00 88.44 178 ILE A N 1
ATOM 1390 C CA . ILE A 1 178 ? 2.469 -8.474 20.796 1.00 88.44 178 ILE A CA 1
ATOM 1391 C C . ILE A 1 178 ? 3.648 -9.419 21.057 1.00 88.44 178 ILE A C 1
ATOM 1393 O O . ILE A 1 178 ? 3.562 -10.262 21.946 1.00 88.44 178 ILE A O 1
ATOM 1397 N N . LYS A 1 179 ? 4.773 -9.271 20.346 1.00 89.50 179 LYS A N 1
ATOM 1398 C CA . LYS A 1 179 ? 5.979 -10.081 20.591 1.00 89.50 179 LYS A CA 1
ATOM 1399 C C . LYS A 1 179 ? 6.502 -9.903 22.016 1.00 89.50 179 LYS A C 1
ATOM 1401 O O . LYS A 1 179 ? 6.833 -10.898 22.652 1.00 89.50 179 LYS A O 1
ATOM 1406 N N . GLU A 1 180 ? 6.555 -8.671 22.520 1.00 90.25 180 GLU A N 1
ATOM 1407 C CA . GLU A 1 180 ? 6.974 -8.379 23.899 1.00 90.25 180 GLU A CA 1
ATOM 1408 C C . GLU A 1 180 ? 6.002 -8.983 24.929 1.00 90.25 180 GLU A C 1
ATOM 1410 O O . GLU A 1 180 ? 6.430 -9.545 25.934 1.00 90.25 180 GLU A O 1
ATOM 1415 N N . VAL A 1 181 ? 4.694 -8.940 24.669 1.00 91.62 181 VAL A N 1
ATOM 1416 C CA . VAL A 1 181 ? 3.661 -9.540 25.530 1.00 91.62 181 VAL A CA 1
ATOM 1417 C C . VAL A 1 181 ? 3.780 -11.065 25.573 1.00 91.62 181 VAL A C 1
ATOM 1419 O O . VAL A 1 181 ? 3.751 -11.655 26.652 1.00 91.62 181 VAL A O 1
ATOM 1422 N N . LEU A 1 182 ? 3.969 -11.708 24.418 1.00 89.31 182 LEU A N 1
ATOM 1423 C CA . LEU A 1 182 ? 4.070 -13.168 24.297 1.00 89.31 182 LEU A CA 1
ATOM 1424 C C . LEU A 1 182 ? 5.361 -13.752 24.896 1.00 89.31 182 LEU A C 1
ATOM 1426 O O . LEU A 1 182 ? 5.437 -14.959 25.119 1.00 89.31 182 LEU A O 1
ATOM 1430 N N . GLN A 1 183 ? 6.371 -12.925 25.179 1.00 90.81 183 GLN A N 1
ATOM 1431 C CA . GLN A 1 183 ? 7.580 -13.353 25.896 1.00 90.81 183 GLN A CA 1
ATOM 1432 C C . GLN A 1 183 ? 7.337 -13.569 27.397 1.00 90.81 183 GLN A C 1
ATOM 1434 O O . GLN A 1 183 ? 8.136 -14.233 28.061 1.00 90.81 183 GLN A O 1
ATOM 1439 N N . HIS A 1 184 ? 6.248 -13.030 27.951 1.00 89.38 184 HIS A N 1
ATOM 1440 C CA . HIS A 1 184 ? 5.888 -13.227 29.350 1.00 89.38 184 HIS A CA 1
ATOM 1441 C C . HIS A 1 184 ? 5.055 -14.503 29.527 1.00 89.38 184 HIS A C 1
ATOM 1443 O O . HIS A 1 184 ? 4.133 -14.775 28.767 1.00 89.38 184 HIS A O 1
ATOM 1449 N N . LEU A 1 185 ? 5.320 -15.253 30.606 1.00 85.12 185 LEU A N 1
ATOM 1450 C CA . LEU A 1 185 ? 4.527 -16.437 30.985 1.00 85.12 185 LEU A CA 1
ATOM 1451 C C . LEU A 1 185 ? 3.038 -16.123 31.188 1.00 85.12 185 LEU A C 1
ATOM 1453 O O . LEU A 1 185 ? 2.192 -16.996 31.035 1.00 85.12 185 LEU A O 1
ATOM 1457 N N . GLN A 1 186 ? 2.747 -14.892 31.604 1.00 88.25 186 GLN A N 1
ATOM 1458 C CA . GLN A 1 186 ? 1.409 -14.358 31.799 1.00 88.25 186 GLN A CA 1
ATOM 1459 C C . GLN A 1 186 ? 1.341 -13.022 31.047 1.00 88.25 186 GLN A C 1
ATOM 1461 O O . GLN A 1 186 ? 1.991 -12.067 31.490 1.00 88.25 186 GLN A O 1
ATOM 1466 N N . PRO A 1 187 ? 0.603 -12.939 29.924 1.00 88.62 187 PRO A N 1
ATOM 1467 C CA . PRO A 1 187 ? 0.587 -11.767 29.044 1.00 88.62 187 PRO A CA 1
ATOM 1468 C C . PRO A 1 187 ? 0.298 -10.440 29.755 1.00 88.62 187 PRO A C 1
ATOM 1470 O O . PRO A 1 187 ? 0.951 -9.436 29.485 1.00 88.62 187 PRO A O 1
ATOM 1473 N N . TYR A 1 188 ? -0.624 -10.450 30.720 1.00 90.25 188 TYR A N 1
ATOM 1474 C CA . TYR A 1 188 ? -1.059 -9.266 31.469 1.00 90.25 188 TYR A CA 1
ATOM 1475 C C . TYR A 1 188 ? 0.020 -8.655 32.380 1.00 90.25 188 TYR A C 1
ATOM 1477 O O . TYR A 1 188 ? -0.133 -7.526 32.832 1.00 90.25 188 TYR A O 1
ATOM 1485 N N . ASN A 1 189 ? 1.118 -9.368 32.653 1.00 91.00 189 ASN A N 1
ATOM 1486 C CA . ASN A 1 189 ? 2.242 -8.826 33.426 1.00 91.00 189 ASN A CA 1
ATOM 1487 C C . ASN A 1 189 ? 3.193 -7.971 32.575 1.00 91.00 189 ASN A C 1
ATOM 1489 O O . ASN A 1 189 ? 4.101 -7.343 33.122 1.00 91.00 189 ASN A O 1
ATOM 1493 N N . SER A 1 190 ? 3.052 -7.996 31.248 1.00 92.75 190 SER A N 1
ATOM 1494 C CA . SER A 1 190 ? 3.888 -7.192 30.364 1.00 92.75 190 SER A CA 1
ATOM 1495 C C . SER A 1 190 ? 3.447 -5.723 30.409 1.00 92.75 190 SER A C 1
ATOM 1497 O O . SER A 1 190 ? 2.252 -5.451 30.282 1.00 92.75 190 SER A O 1
ATOM 1499 N N . PRO A 1 191 ? 4.375 -4.751 30.506 1.00 93.56 191 PRO A N 1
ATOM 1500 C CA . PRO A 1 191 ? 4.027 -3.332 30.379 1.00 93.56 191 PRO A CA 1
ATOM 1501 C C . PRO A 1 191 ? 3.437 -3.003 28.997 1.00 93.56 191 PRO A C 1
ATOM 1503 O O . PRO A 1 191 ? 2.708 -2.027 28.848 1.00 93.56 191 PRO A O 1
ATOM 1506 N N . SER A 1 192 ? 3.714 -3.848 28.001 1.00 94.25 192 SER A N 1
ATOM 1507 C CA . SER A 1 192 ? 3.230 -3.729 26.627 1.00 94.25 192 SER A CA 1
ATOM 1508 C C . SER A 1 192 ? 1.832 -4.326 26.421 1.00 94.25 192 SER A C 1
ATOM 1510 O O . SER A 1 192 ? 1.312 -4.252 25.311 1.00 94.25 192 SER A O 1
ATOM 1512 N N . TYR A 1 193 ? 1.193 -4.883 27.461 1.00 95.50 193 TYR A N 1
ATOM 1513 C CA . TYR A 1 193 ? -0.119 -5.535 27.360 1.00 95.50 193 TYR A CA 1
ATOM 1514 C C . TYR A 1 193 ? -1.227 -4.590 26.874 1.00 95.50 193 TYR A C 1
ATOM 1516 O O . TYR A 1 193 ? -1.846 -4.842 25.840 1.00 95.50 193 TYR A O 1
ATOM 1524 N N . TRP A 1 194 ? -1.451 -3.475 27.572 1.00 95.69 194 TRP A N 1
ATOM 1525 C CA . TRP A 1 194 ? -2.457 -2.487 27.168 1.00 95.69 194 TRP A CA 1
ATOM 1526 C C . TRP A 1 194 ? -2.092 -1.745 25.876 1.00 95.69 194 TRP A C 1
ATOM 1528 O O . TRP A 1 194 ? -2.963 -1.657 25.013 1.00 95.69 194 TRP A O 1
ATOM 1538 N N . PRO A 1 195 ? -0.833 -1.306 25.661 1.00 95.00 195 PRO A N 1
ATOM 1539 C CA . PRO A 1 195 ? -0.397 -0.793 24.362 1.00 95.00 195 PRO A CA 1
ATOM 1540 C C . PRO A 1 195 ? -0.690 -1.741 23.192 1.00 95.00 195 PRO A C 1
ATOM 1542 O O . PRO A 1 195 ? -1.188 -1.295 22.158 1.00 95.00 195 PRO A O 1
ATOM 1545 N N . ALA A 1 196 ? -0.454 -3.051 23.355 1.00 94.31 196 ALA A N 1
ATOM 1546 C CA . ALA A 1 196 ? -0.793 -4.049 22.340 1.00 94.31 196 ALA A CA 1
ATOM 1547 C C . ALA A 1 196 ? -2.301 -4.078 22.067 1.00 94.31 196 ALA A C 1
ATOM 1549 O O . ALA A 1 196 ? -2.714 -4.065 20.910 1.00 94.31 196 ALA A O 1
ATOM 1550 N N . ILE A 1 197 ? -3.121 -4.082 23.123 1.00 95.94 197 ILE A N 1
ATOM 1551 C CA . ILE A 1 197 ? -4.582 -4.081 23.000 1.00 95.94 197 ILE A CA 1
ATOM 1552 C C . ILE A 1 197 ? -5.073 -2.822 22.283 1.00 95.94 197 ILE A C 1
ATOM 1554 O O . ILE A 1 197 ? -5.868 -2.945 21.355 1.00 95.94 197 ILE A O 1
ATOM 1558 N N . TYR A 1 198 ? -4.586 -1.634 22.644 1.00 96.38 198 TYR A N 1
ATOM 1559 C CA . TYR A 1 198 ? -4.979 -0.394 21.971 1.00 96.38 198 TYR A CA 1
ATOM 1560 C C . TYR A 1 198 ? -4.603 -0.407 20.489 1.00 96.38 198 TYR A C 1
ATOM 1562 O O . TYR A 1 198 ? -5.460 -0.129 19.653 1.00 96.38 198 TYR A O 1
ATOM 1570 N N . CYS A 1 199 ? -3.380 -0.824 20.144 1.00 94.88 199 CYS A N 1
ATOM 1571 C CA . CYS A 1 199 ? -2.972 -0.976 18.745 1.00 94.88 199 CYS A CA 1
ATOM 1572 C C . CYS A 1 199 ? -3.900 -1.941 17.987 1.00 94.88 199 CYS A C 1
ATOM 1574 O O . CYS A 1 199 ? -4.349 -1.636 16.883 1.00 94.88 199 CYS A O 1
ATOM 1576 N N . LEU A 1 200 ? -4.223 -3.094 18.582 1.00 94.94 200 LEU A N 1
ATOM 1577 C CA . LEU A 1 200 ? -5.099 -4.099 17.975 1.00 94.94 200 LEU A CA 1
ATOM 1578 C C . LEU A 1 200 ? -6.536 -3.586 17.786 1.00 94.94 200 LEU A C 1
ATOM 1580 O O . LEU A 1 200 ? -7.137 -3.853 16.744 1.00 94.94 200 LEU A O 1
ATOM 1584 N N . VAL A 1 201 ? -7.075 -2.834 18.753 1.00 96.38 201 VAL A N 1
ATOM 1585 C CA . VAL A 1 201 ? -8.384 -2.171 18.632 1.00 96.38 201 VAL A CA 1
ATOM 1586 C C . VAL A 1 201 ? -8.342 -1.156 17.488 1.00 96.38 201 VAL A C 1
ATOM 1588 O O . VAL A 1 201 ? -9.146 -1.258 16.570 1.00 96.38 201 VAL A O 1
ATOM 1591 N N . LEU A 1 202 ? -7.365 -0.246 17.459 1.00 95.25 202 LEU A N 1
ATOM 1592 C CA . LEU A 1 202 ? -7.236 0.769 16.399 1.00 95.25 202 LEU A CA 1
ATOM 1593 C C . LEU A 1 202 ? -7.094 0.153 14.992 1.00 95.25 202 LEU A C 1
ATOM 1595 O O . LEU A 1 202 ? -7.585 0.722 14.020 1.00 95.25 202 LEU A O 1
ATOM 1599 N N . GLN A 1 203 ? -6.485 -1.031 14.883 1.00 93.12 203 GLN A N 1
ATOM 1600 C CA . GLN A 1 203 ? -6.360 -1.800 13.636 1.00 93.12 203 GLN A CA 1
ATOM 1601 C C . GLN A 1 203 ? -7.597 -2.657 13.292 1.00 93.12 203 GLN A C 1
ATOM 1603 O O . GLN A 1 203 ? -7.602 -3.346 12.269 1.00 93.12 203 GLN A O 1
ATOM 1608 N N . GLY A 1 204 ? -8.631 -2.674 14.138 1.00 93.62 204 GLY A N 1
ATOM 1609 C CA . GLY A 1 204 ? -9.837 -3.488 13.951 1.00 93.62 204 GLY A CA 1
ATOM 1610 C C . GLY A 1 204 ? -9.637 -4.995 14.165 1.00 93.62 204 GLY A C 1
ATOM 1611 O O . GLY A 1 204 ? -10.498 -5.793 13.785 1.00 93.62 204 GLY A O 1
ATOM 1612 N N . ARG A 1 205 ? -8.529 -5.420 14.787 1.00 93.69 205 ARG A N 1
ATOM 1613 C CA . ARG A 1 205 ? -8.181 -6.830 15.051 1.00 93.69 205 ARG A CA 1
ATOM 1614 C C . ARG A 1 205 ? -8.865 -7.355 16.315 1.00 93.69 205 ARG A C 1
ATOM 1616 O O . ARG A 1 205 ? -8.229 -7.818 17.261 1.00 93.69 205 ARG A O 1
ATOM 1623 N N . VAL A 1 206 ? -10.195 -7.298 16.329 1.00 93.94 206 VAL A N 1
ATOM 1624 C CA . VAL A 1 206 ? -11.010 -7.586 17.522 1.00 93.94 206 VAL A CA 1
ATOM 1625 C C . VAL A 1 206 ? -10.845 -9.003 18.067 1.00 93.94 206 VAL A C 1
ATOM 1627 O O . VAL A 1 206 ? -10.962 -9.200 19.270 1.00 93.94 206 VAL A O 1
ATOM 1630 N N . ASN A 1 207 ? -10.543 -9.992 17.223 1.00 94.88 207 ASN A N 1
ATOM 1631 C CA . ASN A 1 207 ? -10.338 -11.365 17.690 1.00 94.88 207 ASN A CA 1
ATOM 1632 C C . ASN A 1 207 ? -9.101 -11.474 18.592 1.00 94.88 207 ASN A C 1
ATOM 1634 O O . ASN A 1 207 ? -9.198 -12.041 19.676 1.00 94.88 207 ASN A O 1
ATOM 1638 N N . ASP A 1 208 ? -7.993 -10.838 18.210 1.00 93.75 208 ASP A N 1
ATOM 1639 C CA . ASP A 1 208 ? -6.758 -10.843 19.001 1.00 93.75 208 ASP A CA 1
ATOM 1640 C C . ASP A 1 208 ? -6.943 -10.083 20.324 1.00 93.75 208 ASP A C 1
ATOM 1642 O O . ASP A 1 208 ? -6.466 -10.510 21.376 1.00 93.75 208 ASP A O 1
ATOM 1646 N N . VAL A 1 209 ? -7.711 -8.984 20.301 1.00 95.88 209 VAL A N 1
ATOM 1647 C CA . VAL A 1 209 ? -8.093 -8.246 21.518 1.00 95.88 209 VAL A CA 1
ATOM 1648 C C . VAL A 1 209 ? -8.864 -9.150 22.476 1.00 95.88 209 VAL A C 1
ATOM 1650 O O . VAL A 1 209 ? -8.557 -9.202 23.668 1.00 95.88 209 VAL A O 1
ATOM 1653 N N . ARG A 1 210 ? -9.856 -9.885 21.964 1.00 96.25 210 ARG A N 1
ATOM 1654 C CA . ARG A 1 210 ? -10.674 -10.802 22.768 1.00 96.25 210 ARG A CA 1
ATOM 1655 C C . ARG A 1 210 ? -9.831 -11.920 23.374 1.00 96.25 210 ARG A C 1
ATOM 1657 O O . ARG A 1 210 ? -10.009 -12.230 24.549 1.00 96.25 210 ARG A O 1
ATOM 1664 N N . GLU A 1 211 ? -8.889 -12.481 22.618 1.00 93.88 211 GLU A N 1
ATOM 1665 C CA . GLU A 1 211 ? -7.962 -13.507 23.113 1.00 93.88 211 GLU A CA 1
ATOM 1666 C C . GLU A 1 211 ? -7.056 -12.993 24.240 1.00 93.88 211 GLU A C 1
ATOM 1668 O O . GLU A 1 211 ? -6.855 -13.700 25.233 1.00 93.88 211 GLU A O 1
ATOM 1673 N N . LEU A 1 212 ? -6.546 -11.761 24.130 1.00 93.75 212 LEU A N 1
ATOM 1674 C CA . LEU A 1 212 ? -5.731 -11.145 25.181 1.00 93.75 212 LEU A CA 1
ATOM 1675 C C . LEU A 1 212 ? -6.556 -10.812 26.429 1.00 93.75 212 LEU A C 1
ATOM 1677 O O . LEU A 1 212 ? -6.121 -11.113 27.544 1.00 93.75 212 LEU A O 1
ATOM 1681 N N . LEU A 1 213 ? -7.747 -10.229 26.266 1.00 94.94 213 LEU A N 1
ATOM 1682 C CA . LEU A 1 213 ? -8.641 -9.882 27.380 1.00 94.94 213 LEU A CA 1
ATOM 1683 C C . LEU A 1 213 ? -9.198 -11.121 28.091 1.00 94.94 213 LEU A C 1
ATOM 1685 O O . LEU A 1 213 ? -9.435 -11.086 29.299 1.00 94.94 213 LEU A O 1
ATOM 1689 N N . ALA A 1 214 ? -9.386 -12.231 27.372 1.00 92.06 214 ALA A N 1
ATOM 1690 C CA . ALA A 1 214 ? -9.822 -13.497 27.956 1.00 92.06 214 ALA A CA 1
ATOM 1691 C C . ALA A 1 214 ? -8.826 -14.059 28.987 1.00 92.06 214 ALA A C 1
ATOM 1693 O O . ALA A 1 214 ? -9.227 -14.821 29.865 1.00 92.06 214 ALA A O 1
ATOM 1694 N N . GLN A 1 215 ? -7.551 -13.673 28.895 1.00 89.38 215 GLN A N 1
ATOM 1695 C CA . GLN A 1 215 ? -6.472 -14.123 29.778 1.00 89.38 215 GLN A CA 1
ATOM 1696 C C . GLN A 1 215 ? -6.210 -13.169 30.956 1.00 89.38 215 GLN A C 1
ATOM 1698 O O . GLN A 1 215 ? -5.305 -13.420 31.751 1.00 89.38 215 GLN A O 1
ATOM 1703 N N . HIS A 1 216 ? -6.966 -12.073 31.080 1.00 92.50 216 HIS A N 1
ATOM 1704 C CA . HIS A 1 216 ? -6.774 -11.100 32.154 1.00 92.50 216 HIS A CA 1
ATOM 1705 C C . HIS A 1 216 ? -7.232 -11.667 33.517 1.00 92.50 216 HIS A C 1
ATOM 1707 O O . HIS A 1 216 ? -8.312 -12.257 33.586 1.00 92.50 216 HIS A O 1
ATOM 1713 N N . PRO A 1 217 ? -6.477 -11.472 34.618 1.00 89.81 217 PRO A N 1
ATOM 1714 C CA . PRO A 1 217 ? -6.779 -12.071 35.924 1.00 89.81 217 PRO A CA 1
ATOM 1715 C C . PRO A 1 217 ? -8.106 -11.597 36.529 1.00 89.81 217 PRO A C 1
ATOM 1717 O O . PRO A 1 217 ? -8.753 -12.350 37.254 1.00 89.81 217 PRO A O 1
ATOM 1720 N N . ASP A 1 218 ? -8.527 -10.372 36.211 1.00 89.12 218 ASP A N 1
ATOM 1721 C CA . ASP A 1 218 ? -9.791 -9.812 36.704 1.00 89.12 218 ASP A CA 1
ATOM 1722 C C . ASP A 1 218 ? -11.028 -10.410 36.017 1.00 89.12 218 ASP A C 1
ATOM 1724 O O . ASP A 1 218 ? -12.145 -10.201 36.496 1.00 89.12 218 ASP A O 1
ATOM 1728 N N . ARG A 1 219 ? -10.853 -11.168 34.923 1.00 87.44 219 ARG A N 1
ATOM 1729 C CA . ARG A 1 219 ? -11.953 -11.853 34.239 1.00 87.44 219 ARG A CA 1
ATOM 1730 C C . ARG A 1 219 ? -12.404 -13.063 35.055 1.00 87.44 219 ARG A C 1
ATOM 1732 O O . ARG A 1 219 ? -11.676 -14.041 35.232 1.00 87.44 219 ARG A O 1
ATOM 1739 N N . GLN A 1 220 ? -13.650 -13.038 35.507 1.00 84.38 220 GLN A N 1
ATOM 1740 C CA . GLN A 1 220 ? -14.249 -14.089 36.319 1.00 84.38 220 GLN A CA 1
ATOM 1741 C C . GLN A 1 220 ? -14.932 -15.138 35.437 1.00 84.38 220 GLN A C 1
ATOM 1743 O O . GLN A 1 220 ? -15.993 -14.908 34.857 1.00 84.38 220 GLN A O 1
ATOM 1748 N N . ALA A 1 221 ? -14.359 -16.342 35.378 1.00 79.88 221 ALA A N 1
ATOM 1749 C CA . ALA A 1 221 ? -14.968 -17.453 34.652 1.00 79.88 221 ALA A CA 1
ATOM 1750 C C . ALA A 1 221 ? -16.385 -17.765 35.181 1.00 79.88 221 ALA A C 1
ATOM 1752 O O . ALA A 1 221 ? -16.581 -18.026 36.369 1.00 79.88 221 ALA A O 1
ATOM 1753 N N . GLY A 1 222 ? -17.378 -17.756 34.285 1.00 76.69 222 GLY A N 1
ATOM 1754 C CA . GLY A 1 222 ? -18.768 -18.114 34.596 1.00 76.69 222 GLY A CA 1
ATOM 1755 C C . GLY A 1 222 ? -19.629 -16.999 35.202 1.00 76.69 222 GLY A C 1
ATOM 1756 O O . GLY A 1 222 ? -20.783 -17.263 35.540 1.00 76.69 222 GLY A O 1
ATOM 1757 N N . LYS A 1 223 ? -19.119 -15.766 35.321 1.00 87.50 223 LYS A N 1
ATOM 1758 C CA . LYS A 1 223 ? -19.910 -14.580 35.684 1.00 87.50 223 LYS A CA 1
ATOM 1759 C C . LYS A 1 223 ? -19.876 -13.552 34.560 1.00 87.50 223 LYS A C 1
ATOM 1761 O O . LYS A 1 223 ? -18.888 -13.439 33.846 1.00 87.50 223 LYS A O 1
ATOM 1766 N N . TYR A 1 224 ? -20.966 -12.801 34.424 1.00 88.25 224 TYR A N 1
ATOM 1767 C CA . TYR A 1 224 ? -21.029 -11.676 33.500 1.00 88.25 224 TYR A CA 1
ATOM 1768 C C . TYR A 1 224 ? -20.452 -10.434 34.186 1.00 88.25 224 TYR A C 1
ATOM 1770 O O . TYR A 1 224 ? -21.144 -9.753 34.942 1.00 88.25 224 TYR A O 1
ATOM 1778 N N . ASP A 1 225 ? -19.155 -10.213 33.996 1.00 92.00 225 ASP A N 1
ATOM 1779 C CA . ASP A 1 225 ? -18.417 -9.055 34.498 1.00 92.00 225 ASP A CA 1
ATOM 1780 C C . ASP A 1 225 ? -18.127 -8.036 33.376 1.00 92.00 225 ASP A C 1
ATOM 1782 O O . ASP A 1 225 ? -18.578 -8.181 32.237 1.00 92.00 225 ASP A O 1
ATOM 1786 N N . ALA A 1 226 ? -17.369 -6.982 33.693 1.00 94.19 226 ALA A N 1
ATOM 1787 C CA . ALA A 1 226 ? -16.986 -5.958 32.722 1.00 94.19 226 ALA A CA 1
ATOM 1788 C C . ALA A 1 226 ? -16.190 -6.536 31.531 1.00 94.19 226 ALA A C 1
ATOM 1790 O O . ALA A 1 226 ? -16.381 -6.105 30.394 1.00 94.19 226 ALA A O 1
ATOM 1791 N N . PHE A 1 227 ? -15.343 -7.546 31.754 1.00 95.19 227 PHE A N 1
ATOM 1792 C CA . PHE A 1 227 ? -14.566 -8.188 30.690 1.00 95.19 227 PHE A CA 1
ATOM 1793 C C . PHE A 1 227 ? -15.441 -9.060 29.783 1.00 95.19 227 PHE A C 1
ATOM 1795 O O . PHE A 1 227 ? -15.234 -9.066 28.569 1.00 95.19 227 PHE A O 1
ATOM 1802 N N . ALA A 1 228 ? -16.425 -9.771 30.339 1.00 93.81 228 ALA A N 1
ATOM 1803 C CA . ALA A 1 228 ? -17.421 -10.517 29.574 1.00 93.81 228 ALA A CA 1
ATOM 1804 C C . ALA A 1 228 ? -18.299 -9.576 28.734 1.00 93.81 228 ALA A C 1
ATOM 1806 O O . ALA A 1 228 ? -18.529 -9.848 27.559 1.00 93.81 228 ALA A O 1
ATOM 1807 N N . SER A 1 229 ? -18.705 -8.437 29.306 1.00 95.31 229 SER A N 1
ATOM 1808 C CA . SER A 1 229 ? -19.453 -7.401 28.587 1.00 95.31 229 SER A CA 1
ATOM 1809 C C . SER A 1 229 ? -18.657 -6.816 27.415 1.00 95.31 229 SER A C 1
ATOM 1811 O O . SER A 1 229 ? -19.159 -6.725 26.297 1.00 95.31 229 SER A O 1
ATOM 1813 N N . MET A 1 230 ? -17.382 -6.472 27.634 1.00 97.44 230 MET A N 1
ATOM 1814 C CA . MET A 1 230 ? -16.501 -5.992 26.561 1.00 97.44 230 MET A CA 1
ATOM 1815 C C . MET A 1 230 ? -16.284 -7.051 25.465 1.00 97.44 230 MET A C 1
ATOM 1817 O O . MET A 1 230 ? -16.328 -6.738 24.278 1.00 97.44 230 MET A O 1
ATOM 1821 N N . ASP A 1 231 ? -16.071 -8.311 25.848 1.00 96.25 231 ASP A N 1
ATOM 1822 C CA . ASP A 1 231 ? -15.932 -9.431 24.910 1.00 96.25 231 ASP A CA 1
ATOM 1823 C C . ASP A 1 231 ? -17.187 -9.611 24.040 1.00 96.25 231 ASP A C 1
ATOM 1825 O O . ASP A 1 231 ? -17.065 -9.835 22.835 1.00 96.25 231 ASP A O 1
ATOM 1829 N N . GLU A 1 232 ? -18.384 -9.437 24.610 1.00 96.19 232 GLU A N 1
ATOM 1830 C CA . GLU A 1 232 ? -19.644 -9.454 23.859 1.00 96.19 232 GLU A CA 1
ATOM 1831 C C . GLU A 1 232 ? -19.734 -8.300 22.847 1.00 96.19 232 GLU A C 1
ATOM 1833 O O . GLU A 1 232 ? -20.065 -8.547 21.682 1.00 96.19 232 GLU A O 1
ATOM 1838 N N . LEU A 1 233 ? -19.389 -7.067 23.242 1.00 97.44 233 LEU A N 1
ATOM 1839 C CA . LEU A 1 233 ? -19.365 -5.917 22.325 1.00 97.44 233 LEU A CA 1
ATOM 1840 C C . LEU A 1 233 ? -18.386 -6.137 21.166 1.00 97.44 233 LEU A C 1
ATOM 1842 O O . LEU A 1 233 ? -18.753 -5.938 20.007 1.00 97.44 233 LEU A O 1
ATOM 1846 N N . LEU A 1 234 ? -17.163 -6.586 21.460 1.00 97.44 234 LEU A N 1
ATOM 1847 C CA . LEU A 1 234 ? -16.141 -6.863 20.446 1.00 97.44 234 LEU A CA 1
ATOM 1848 C C . LEU A 1 234 ? -16.558 -8.005 19.513 1.00 97.44 234 LEU A C 1
ATOM 1850 O O . LEU A 1 234 ? -16.319 -7.936 18.309 1.00 97.44 234 LEU A O 1
ATOM 1854 N N . HIS A 1 235 ? -17.206 -9.046 20.044 1.00 96.44 235 HIS A N 1
ATOM 1855 C CA . HIS A 1 235 ? -17.704 -10.163 19.243 1.00 96.44 235 HIS A CA 1
ATOM 1856 C C . HIS A 1 235 ? -18.818 -9.746 18.276 1.00 96.44 235 HIS A C 1
ATOM 1858 O O . HIS A 1 235 ? -18.877 -10.242 17.151 1.00 96.44 235 HIS A O 1
ATOM 1864 N N . LYS A 1 236 ? -19.699 -8.841 18.716 1.00 96.44 236 LYS A N 1
ATOM 1865 C CA . LYS A 1 236 ? -20.823 -8.329 17.924 1.00 96.44 236 LYS A CA 1
ATOM 1866 C C . LYS A 1 236 ? -20.429 -7.257 16.909 1.00 96.44 236 LYS A C 1
ATOM 1868 O O . LYS A 1 236 ? -21.298 -6.864 16.129 1.00 96.44 236 LYS A O 1
ATOM 1873 N N . MET A 1 237 ? -19.175 -6.787 16.906 1.00 96.44 237 MET A N 1
ATOM 1874 C CA . MET A 1 237 ? -18.725 -5.730 15.998 1.00 96.44 237 MET A CA 1
ATOM 1875 C C . MET A 1 237 ? -19.041 -6.105 14.538 1.00 96.44 237 MET A C 1
ATOM 1877 O O . MET A 1 237 ? -18.533 -7.116 14.039 1.00 96.44 237 MET A O 1
ATOM 1881 N N . PRO A 1 238 ? -19.884 -5.329 13.830 1.00 94.31 238 PRO A N 1
ATOM 1882 C CA . PRO A 1 238 ? -20.275 -5.672 12.471 1.00 94.31 238 PRO A CA 1
ATOM 1883 C C . PRO A 1 238 ? -19.095 -5.573 11.506 1.00 94.31 238 PRO A C 1
ATOM 1885 O O . PRO A 1 238 ? -18.421 -4.553 11.435 1.00 94.31 238 PRO A O 1
ATOM 1888 N N . MET A 1 239 ? -18.899 -6.606 10.689 1.00 88.69 239 MET A N 1
ATOM 1889 C CA . MET A 1 239 ? -17.939 -6.596 9.582 1.00 88.69 239 MET A CA 1
ATOM 1890 C C . MET A 1 239 ? -18.688 -6.452 8.262 1.00 88.69 239 MET A C 1
ATOM 1892 O O . MET A 1 239 ? -19.726 -7.088 8.071 1.00 88.69 239 MET A O 1
ATOM 1896 N N . TYR A 1 240 ? -18.177 -5.634 7.341 1.00 87.19 240 TYR A N 1
ATOM 1897 C CA . TYR A 1 240 ? -18.837 -5.436 6.053 1.00 87.19 240 TYR A CA 1
ATOM 1898 C C . TYR A 1 240 ? -18.681 -6.668 5.153 1.00 87.19 240 TYR A C 1
ATOM 1900 O O . TYR A 1 240 ? -17.575 -7.022 4.743 1.00 87.19 240 TYR A O 1
ATOM 1908 N N . GLN A 1 241 ? -19.795 -7.323 4.825 1.00 85.12 241 GLN A N 1
ATOM 1909 C CA . GLN A 1 241 ? -19.814 -8.571 4.059 1.00 85.12 241 GLN A CA 1
ATOM 1910 C C . GLN A 1 241 ? -20.147 -8.325 2.581 1.00 85.12 241 GLN A C 1
ATOM 1912 O O . GLN A 1 241 ? -21.154 -8.816 2.065 1.00 85.12 241 GLN A O 1
ATOM 1917 N N . LEU A 1 242 ? -19.282 -7.584 1.880 1.00 76.62 242 LEU A N 1
ATOM 1918 C CA . LEU A 1 242 ? -19.495 -7.212 0.474 1.00 76.62 242 LEU A CA 1
ATOM 1919 C C . LEU A 1 242 ? -19.780 -8.429 -0.426 1.00 76.62 242 LEU A C 1
ATOM 1921 O O . LEU A 1 242 ? -20.730 -8.428 -1.206 1.00 76.62 242 LEU A O 1
ATOM 1925 N N . TYR A 1 243 ? -18.986 -9.493 -0.287 1.00 79.44 243 TYR A N 1
ATOM 1926 C CA . TYR A 1 243 ? -19.105 -10.707 -1.104 1.00 79.44 243 TYR A CA 1
ATOM 1927 C C . TYR A 1 243 ? -20.352 -11.547 -0.795 1.00 79.44 243 TYR A C 1
ATOM 1929 O O . TYR A 1 243 ? -20.719 -12.402 -1.597 1.00 79.44 243 TYR A O 1
ATOM 1937 N N . MET A 1 244 ? -21.026 -11.284 0.329 1.00 83.31 244 MET A N 1
ATOM 1938 C CA . MET A 1 244 ? -22.299 -11.920 0.688 1.00 83.31 244 MET A CA 1
ATOM 1939 C C . MET A 1 244 ? -23.516 -11.116 0.205 1.00 83.31 244 MET A C 1
ATOM 1941 O O . MET A 1 244 ? -24.648 -11.454 0.543 1.00 83.31 244 MET A O 1
ATOM 1945 N N . GLY A 1 245 ? -23.305 -10.049 -0.575 1.00 82.56 245 GLY A N 1
ATOM 1946 C CA . GLY A 1 245 ? -24.382 -9.216 -1.112 1.00 82.56 245 GLY A CA 1
ATOM 1947 C C . GLY A 1 245 ? -25.002 -8.255 -0.095 1.00 82.56 245 GLY A C 1
ATOM 1948 O O . GLY A 1 245 ? -26.070 -7.705 -0.362 1.00 82.56 245 GLY A O 1
ATOM 1949 N N . GLN A 1 246 ? -24.351 -8.035 1.054 1.00 88.44 246 GLN A N 1
ATOM 1950 C CA . GLN A 1 246 ? -24.811 -7.061 2.040 1.00 88.44 246 GLN A CA 1
ATOM 1951 C C . GLN A 1 246 ? -24.762 -5.652 1.440 1.00 88.44 246 GLN A C 1
ATOM 1953 O O . GLN A 1 246 ? -23.725 -5.207 0.946 1.00 88.44 246 GLN A O 1
ATOM 1958 N N . SER A 1 247 ? -25.879 -4.926 1.505 1.00 88.75 247 SER A N 1
ATOM 1959 C CA . SER A 1 247 ? -25.898 -3.528 1.070 1.00 88.75 247 SER A CA 1
ATOM 1960 C C . SER A 1 247 ? -25.176 -2.629 2.076 1.00 88.75 247 SER A C 1
ATOM 1962 O O . SER A 1 247 ? -25.204 -2.880 3.283 1.00 88.75 247 SER A O 1
ATOM 1964 N N . LEU A 1 248 ? -24.585 -1.531 1.594 1.00 88.44 248 LEU A N 1
ATOM 1965 C CA . LEU A 1 248 ? -23.935 -0.552 2.470 1.00 88.44 248 LEU A CA 1
ATOM 1966 C C . LEU A 1 248 ? -24.914 0.011 3.515 1.00 88.44 248 LEU A C 1
ATOM 1968 O O . LEU A 1 248 ? -24.549 0.150 4.672 1.00 88.44 248 LEU A O 1
ATOM 1972 N N . ALA A 1 249 ? -26.175 0.248 3.137 1.00 90.56 249 ALA A N 1
ATOM 1973 C CA . ALA A 1 249 ? -27.207 0.742 4.050 1.00 90.56 249 ALA A CA 1
ATOM 1974 C C . ALA A 1 249 ? -27.534 -0.254 5.177 1.00 90.56 249 ALA A C 1
ATOM 1976 O O . ALA A 1 249 ? -27.664 0.144 6.334 1.00 90.56 249 ALA A O 1
ATOM 1977 N N . GLU A 1 250 ? -27.633 -1.551 4.860 1.00 93.25 250 GLU A N 1
ATOM 1978 C CA . GLU A 1 250 ? -27.840 -2.600 5.867 1.00 93.25 250 GLU A CA 1
ATOM 1979 C C . GLU A 1 250 ? -26.653 -2.682 6.833 1.00 93.25 250 GLU A C 1
ATOM 1981 O O . GLU A 1 250 ? -26.837 -2.805 8.044 1.00 93.25 250 GLU A O 1
ATOM 1986 N N . PHE A 1 251 ? -25.430 -2.599 6.304 1.00 93.69 251 PHE A N 1
ATOM 1987 C CA . PHE A 1 251 ? -24.224 -2.562 7.123 1.00 93.69 251 PHE A CA 1
ATOM 1988 C C . PHE A 1 251 ? -24.203 -1.342 8.049 1.00 93.69 251 PHE A C 1
ATOM 1990 O O . PHE A 1 251 ? -24.038 -1.514 9.255 1.00 93.69 251 PHE A O 1
ATOM 1997 N N . THR A 1 252 ? -24.449 -0.138 7.523 1.00 93.81 252 THR A N 1
ATOM 1998 C CA . THR A 1 252 ? -24.508 1.092 8.325 1.00 93.81 252 THR A CA 1
ATOM 1999 C C . THR A 1 252 ? -25.565 0.995 9.421 1.00 93.81 252 THR A C 1
ATOM 2001 O O . THR A 1 252 ? -25.293 1.381 10.551 1.00 93.81 252 THR A O 1
ATOM 2004 N N . MET A 1 253 ? -26.737 0.413 9.140 1.00 95.50 253 MET A N 1
ATOM 2005 C CA . MET A 1 253 ? -27.773 0.204 10.157 1.00 95.50 253 MET A CA 1
ATOM 2006 C C . MET A 1 253 ? -27.293 -0.717 11.291 1.00 95.50 253 MET A C 1
ATOM 2008 O O . MET A 1 253 ? -27.461 -0.374 12.462 1.00 95.50 253 MET A O 1
ATOM 2012 N N . LYS A 1 254 ? -26.675 -1.864 10.964 1.00 96.56 254 LYS A N 1
ATOM 2013 C CA . LYS A 1 254 ? -26.105 -2.780 11.973 1.00 96.56 254 LYS A CA 1
ATOM 2014 C C . LYS A 1 254 ? -24.998 -2.104 12.778 1.00 96.56 254 LYS A C 1
ATOM 2016 O O . LYS A 1 254 ? -24.960 -2.256 13.995 1.00 96.56 254 LYS A O 1
ATOM 2021 N N . TRP A 1 255 ? -24.133 -1.344 12.107 1.00 96.94 255 TRP A N 1
ATOM 2022 C CA . TRP A 1 255 ? -23.058 -0.595 12.748 1.00 96.94 255 TRP A CA 1
ATOM 2023 C C . TRP A 1 255 ? -23.592 0.445 13.729 1.00 96.94 255 TRP A C 1
ATOM 2025 O O . TRP A 1 255 ? -23.179 0.457 14.882 1.00 96.94 255 TRP A O 1
ATOM 2035 N N . SER A 1 256 ? -24.544 1.281 13.308 1.00 96.81 256 SER A N 1
ATOM 2036 C CA . SER A 1 256 ? -25.139 2.301 14.176 1.00 96.81 256 SER A CA 1
ATOM 2037 C C . SER A 1 256 ? -25.839 1.690 15.388 1.00 96.81 256 SER A C 1
ATOM 2039 O O . SER A 1 256 ? -25.708 2.223 16.486 1.00 96.81 256 SER A O 1
ATOM 2041 N N . HIS A 1 257 ? -26.537 0.563 15.212 1.00 97.81 257 HIS A N 1
ATOM 2042 C CA . HIS A 1 257 ? -27.152 -0.160 16.327 1.00 97.81 257 HIS A CA 1
ATOM 2043 C C . HIS A 1 257 ? -26.101 -0.676 17.317 1.00 97.81 257 HIS A C 1
ATOM 2045 O O . HIS A 1 257 ? -26.201 -0.419 18.512 1.00 97.81 257 HIS A O 1
ATOM 2051 N N . TRP A 1 258 ? -25.065 -1.360 16.826 1.00 98.19 258 TRP A N 1
ATOM 2052 C CA . TRP A 1 258 ? -23.965 -1.845 17.661 1.00 98.19 258 TRP A CA 1
ATOM 2053 C C . TRP A 1 258 ? -23.245 -0.703 18.392 1.00 98.19 258 TRP A C 1
ATOM 2055 O O . TRP A 1 258 ? -23.022 -0.775 19.596 1.00 98.19 258 TRP A O 1
ATOM 2065 N N . GLN A 1 259 ? -22.955 0.399 17.702 1.00 97.62 259 GLN A N 1
ATOM 2066 C CA . GLN A 1 259 ? -22.304 1.555 18.314 1.00 97.62 259 GLN A CA 1
ATOM 2067 C C . GLN A 1 259 ? -23.192 2.221 19.379 1.00 97.62 259 GLN A C 1
ATOM 2069 O O . GLN A 1 259 ? -22.680 2.764 20.357 1.00 97.62 259 GLN A O 1
ATOM 2074 N N . GLN A 1 260 ? -24.518 2.165 19.226 1.00 97.69 260 GLN A N 1
ATOM 2075 C CA . GLN A 1 260 ? -25.453 2.607 20.259 1.00 97.69 260 GLN A CA 1
ATOM 2076 C C . GLN A 1 260 ? -25.417 1.696 21.498 1.00 97.69 260 GLN A C 1
ATOM 2078 O O . GLN A 1 260 ? -25.515 2.211 22.610 1.00 97.69 260 GLN A O 1
ATOM 2083 N N . GLU A 1 261 ? -25.227 0.380 21.336 1.00 97.88 261 GLU A N 1
ATOM 2084 C CA . GLU A 1 261 ? -24.991 -0.532 22.470 1.00 97.88 261 GLU A CA 1
ATOM 2085 C C . GLU A 1 261 ? -23.708 -0.155 23.226 1.00 97.88 261 GLU A C 1
ATOM 2087 O O . GLU A 1 261 ? -23.741 -0.043 24.451 1.00 97.88 261 GLU A O 1
ATOM 2092 N N . CYS A 1 262 ? -22.611 0.129 22.511 1.00 97.81 262 CYS A N 1
ATOM 2093 C CA . CYS A 1 262 ? -21.365 0.605 23.124 1.00 97.81 262 CYS A CA 1
ATOM 2094 C C . CYS A 1 262 ? -21.592 1.893 23.938 1.00 97.81 262 CYS A C 1
ATOM 2096 O O . CYS A 1 262 ? -21.193 1.968 25.100 1.00 97.81 262 CYS A O 1
ATOM 2098 N N . LYS A 1 263 ? -22.303 2.875 23.363 1.00 97.50 263 LYS A N 1
ATOM 2099 C CA . LYS A 1 263 ? -22.619 4.149 24.037 1.00 97.50 263 LYS A CA 1
ATOM 2100 C C . LYS A 1 263 ? -23.457 3.934 25.293 1.00 97.50 263 LYS A C 1
ATOM 2102 O O . LYS A 1 263 ? -23.139 4.475 26.343 1.00 97.50 263 LYS A O 1
ATOM 2107 N N . HIS A 1 264 ? -24.457 3.060 25.223 1.00 97.56 264 HIS A N 1
ATOM 2108 C CA . HIS A 1 264 ? -25.269 2.701 26.382 1.00 97.56 264 HIS A CA 1
ATOM 2109 C C . HIS A 1 264 ? -24.440 2.049 27.506 1.00 97.56 264 HIS A C 1
ATOM 2111 O O . HIS A 1 264 ? -24.730 2.251 28.685 1.00 97.56 264 HIS A O 1
ATOM 2117 N N . CYS A 1 265 ? -23.397 1.277 27.184 1.00 96.44 265 CYS A N 1
ATOM 2118 C CA . CYS A 1 265 ? -22.490 0.742 28.201 1.00 96.44 265 CYS A CA 1
ATOM 2119 C C . CYS A 1 265 ? -21.672 1.841 28.901 1.00 96.44 265 CYS A C 1
ATOM 2121 O O . CYS A 1 265 ? -21.478 1.740 30.118 1.00 96.44 265 CYS A O 1
ATOM 2123 N N . LEU A 1 266 ? -21.234 2.876 28.172 1.00 94.69 266 LEU A N 1
ATOM 2124 C CA . LEU A 1 266 ? -20.567 4.051 28.751 1.00 94.69 266 LEU A CA 1
ATOM 2125 C C . LEU A 1 266 ? -21.516 4.884 29.614 1.00 94.69 266 LEU A C 1
ATOM 2127 O O . LEU A 1 266 ? -21.164 5.199 30.748 1.00 94.69 266 LEU A O 1
ATOM 2131 N N . ASP A 1 267 ? -22.724 5.166 29.122 1.00 96.12 267 ASP A N 1
ATOM 2132 C CA . ASP A 1 267 ? -23.734 5.960 29.837 1.00 96.12 267 ASP A CA 1
ATOM 2133 C C . ASP A 1 267 ? -24.135 5.322 31.178 1.00 96.12 267 ASP A C 1
ATOM 2135 O O . ASP A 1 267 ? -24.412 6.018 32.152 1.00 96.12 267 ASP A O 1
ATOM 2139 N N . ASN A 1 268 ? -24.143 3.987 31.243 1.00 95.56 268 ASN A N 1
ATOM 2140 C CA . ASN A 1 268 ? -24.417 3.236 32.471 1.00 95.56 268 ASN A CA 1
ATOM 2141 C C . ASN A 1 268 ? -23.188 3.044 33.371 1.00 95.56 268 ASN A C 1
ATOM 2143 O O . ASN A 1 268 ? -23.258 2.274 34.329 1.00 95.56 268 ASN A O 1
ATOM 2147 N N . GLU A 1 269 ? -22.057 3.675 33.046 1.00 94.50 269 GLU A N 1
ATOM 2148 C CA . GLU A 1 269 ? -20.804 3.571 33.801 1.00 94.50 269 GLU A CA 1
ATOM 2149 C C . GLU A 1 269 ? -20.324 2.115 33.983 1.00 94.50 269 GLU A C 1
ATOM 2151 O O . GLU A 1 269 ? -19.634 1.777 34.947 1.00 94.50 269 GLU A O 1
ATOM 2156 N N . THR A 1 270 ? -20.644 1.234 33.022 1.00 93.94 270 THR A N 1
ATOM 2157 C CA . THR A 1 270 ? -20.363 -0.218 33.094 1.00 93.94 270 THR A CA 1
ATOM 2158 C C . THR A 1 270 ? -18.875 -0.509 33.325 1.00 93.94 270 THR A C 1
ATOM 2160 O O . THR A 1 270 ? -18.518 -1.505 33.955 1.00 93.94 270 THR A O 1
ATOM 2163 N N . TYR A 1 271 ? -18.004 0.370 32.821 1.00 95.44 271 TYR A N 1
ATOM 2164 C CA . TYR A 1 271 ? -16.548 0.233 32.864 1.00 95.44 271 TYR A CA 1
ATOM 2165 C C . TYR A 1 271 ? -15.857 1.205 33.828 1.00 95.44 271 TYR A C 1
ATOM 2167 O O . TYR A 1 271 ? -14.633 1.220 33.860 1.00 95.44 271 TYR A O 1
ATOM 2175 N N . ALA A 1 272 ? -16.584 1.971 34.651 1.00 90.94 272 ALA A N 1
ATOM 2176 C CA . ALA A 1 272 ? -15.988 3.000 35.519 1.00 90.94 272 ALA A CA 1
ATOM 2177 C C . ALA A 1 272 ? -14.942 2.460 36.520 1.00 90.94 272 ALA A C 1
ATOM 2179 O O . ALA A 1 272 ? -14.084 3.198 36.996 1.00 90.94 272 ALA A O 1
ATOM 2180 N N . GLY A 1 273 ? -14.987 1.160 36.836 1.00 90.19 273 GLY A N 1
ATOM 2181 C CA . GLY A 1 273 ? -13.984 0.487 37.667 1.00 90.19 273 GLY A CA 1
ATOM 2182 C C . GLY A 1 273 ? -12.698 0.076 36.937 1.00 90.19 273 GLY A C 1
ATOM 2183 O O . GLY A 1 273 ? -11.783 -0.426 37.585 1.00 90.19 273 GLY A O 1
ATOM 2184 N N . ASN A 1 274 ? -12.618 0.238 35.612 1.00 94.19 274 ASN A N 1
ATOM 2185 C CA . ASN A 1 274 ? -11.461 -0.139 34.803 1.00 94.19 274 ASN A CA 1
ATOM 2186 C C . ASN A 1 274 ? -11.229 0.881 33.674 1.00 94.19 274 ASN A C 1
ATOM 2188 O O . ASN A 1 274 ? -11.880 0.832 32.630 1.00 94.19 274 ASN A O 1
ATOM 2192 N N . GLU A 1 275 ? -10.246 1.764 33.875 1.00 95.56 275 GLU A N 1
ATOM 2193 C CA . GLU A 1 275 ? -9.886 2.827 32.926 1.00 95.56 275 GLU A CA 1
ATOM 2194 C C . GLU A 1 275 ? -9.585 2.281 31.521 1.00 95.56 275 GLU A C 1
ATOM 2196 O O . GLU A 1 275 ? -10.008 2.862 30.526 1.00 95.56 275 GLU A O 1
ATOM 2201 N N . HIS A 1 276 ? -8.904 1.138 31.416 1.00 96.56 276 HIS A N 1
ATOM 2202 C CA . HIS A 1 276 ? -8.533 0.569 30.123 1.00 96.56 276 HIS A CA 1
ATOM 2203 C C . HIS A 1 276 ? -9.748 0.075 29.330 1.00 96.56 276 HIS A C 1
ATOM 2205 O O . HIS A 1 276 ? -9.865 0.360 28.139 1.00 96.56 276 HIS A O 1
ATOM 2211 N N . LEU A 1 277 ? -10.685 -0.628 29.980 1.00 97.12 277 LEU A N 1
ATOM 2212 C CA . LEU A 1 277 ? -11.937 -1.043 29.335 1.00 97.12 277 LEU A CA 1
ATOM 2213 C C . LEU A 1 277 ? -12.807 0.163 28.973 1.00 97.12 277 LEU A C 1
ATOM 2215 O O . LEU A 1 277 ? -13.453 0.154 27.924 1.00 97.12 277 LEU A O 1
ATOM 2219 N N . GLN A 1 278 ? -12.794 1.206 29.805 1.00 97.38 278 GLN A N 1
ATOM 2220 C CA . GLN A 1 278 ? -13.476 2.459 29.507 1.00 97.38 278 GLN A CA 1
ATOM 2221 C C . GLN A 1 278 ? -12.905 3.106 28.239 1.00 97.38 278 GLN A C 1
ATOM 2223 O O . GLN A 1 278 ? -13.674 3.362 27.314 1.00 97.38 278 GLN A O 1
ATOM 2228 N N . LYS A 1 279 ? -11.576 3.251 28.128 1.00 97.56 279 LYS A N 1
ATOM 2229 C CA . LYS A 1 279 ? -10.914 3.774 26.918 1.00 97.56 279 LYS A CA 1
ATOM 2230 C C . LYS A 1 279 ? -11.226 2.945 25.676 1.00 97.56 279 LYS A C 1
ATOM 2232 O O . LYS A 1 279 ? -11.565 3.508 24.638 1.00 97.56 279 LYS A O 1
ATOM 2237 N N . ILE A 1 280 ? -11.189 1.612 25.777 1.00 98.06 280 ILE A N 1
ATOM 2238 C CA . ILE A 1 280 ? -11.584 0.733 24.664 1.00 98.06 280 ILE A CA 1
ATOM 2239 C C . ILE A 1 280 ? -13.024 1.037 24.243 1.00 98.06 280 ILE A C 1
ATOM 2241 O O . ILE A 1 280 ? -13.279 1.235 23.060 1.00 98.06 280 ILE A O 1
ATOM 2245 N N . CYS A 1 281 ? -13.962 1.127 25.188 1.00 98.00 281 CYS A N 1
ATOM 2246 C CA . CYS A 1 281 ? -15.357 1.405 24.860 1.00 98.00 281 CYS A CA 1
ATOM 2247 C C . CYS A 1 281 ? -15.546 2.795 24.224 1.00 98.00 281 CYS A C 1
ATOM 2249 O O . CYS A 1 281 ? -16.312 2.913 23.268 1.00 98.00 281 CYS A O 1
ATOM 2251 N N . GLN A 1 282 ? -14.809 3.818 24.671 1.00 98.00 282 GLN A N 1
ATOM 2252 C CA . GLN A 1 282 ? -14.809 5.155 24.055 1.00 98.00 282 GLN A CA 1
ATOM 2253 C C . GLN A 1 282 ? -14.342 5.122 22.595 1.00 98.00 282 GLN A C 1
ATOM 2255 O O . GLN A 1 282 ? -14.971 5.745 21.735 1.00 98.00 282 GLN A O 1
ATOM 2260 N N . ILE A 1 283 ? -13.311 4.323 22.287 1.00 98.00 283 ILE A N 1
ATOM 2261 C CA . ILE A 1 283 ? -12.878 4.075 20.902 1.00 98.00 283 ILE A CA 1
ATOM 2262 C C . ILE A 1 283 ? -14.008 3.411 20.103 1.00 98.00 283 ILE A C 1
ATOM 2264 O O . ILE A 1 283 ? -14.365 3.906 19.036 1.00 98.00 283 ILE A O 1
ATOM 2268 N N . LEU A 1 284 ? -14.625 2.340 20.626 1.00 97.94 284 LEU A N 1
ATOM 2269 C CA . LEU A 1 284 ? -15.734 1.645 19.947 1.00 97.94 284 LEU A CA 1
ATOM 2270 C C . LEU A 1 284 ? -16.936 2.575 19.685 1.00 97.94 284 LEU A C 1
ATOM 2272 O O . LEU A 1 284 ? -17.625 2.445 18.669 1.00 97.94 284 LEU A O 1
ATOM 2276 N N . CYS A 1 285 ? -17.176 3.539 20.576 1.00 97.19 285 CYS A N 1
ATOM 2277 C CA . CYS A 1 285 ? -18.218 4.556 20.434 1.00 97.19 285 CYS A CA 1
ATOM 2278 C C . CYS A 1 285 ? -17.915 5.617 19.368 1.00 97.19 285 CYS A C 1
ATOM 2280 O O . CYS A 1 285 ? -18.842 6.327 18.960 1.00 97.19 285 CYS A O 1
ATOM 2282 N N . GLY A 1 286 ? -16.659 5.717 18.922 1.00 96.25 286 GLY A N 1
ATOM 2283 C CA . GLY A 1 286 ? -16.193 6.747 17.998 1.00 96.25 286 GLY A CA 1
ATOM 2284 C C . GLY A 1 286 ? -16.127 8.140 18.630 1.00 96.25 286 GLY A C 1
ATOM 2285 O O . GLY A 1 286 ? -16.384 9.124 17.939 1.00 96.25 286 GLY A O 1
ATOM 2286 N N . GLU A 1 287 ? -15.844 8.245 19.935 1.00 95.56 287 GLU A N 1
ATOM 2287 C CA . GLU A 1 287 ? -15.640 9.545 20.591 1.00 95.56 287 GLU A CA 1
ATOM 2288 C C . GLU A 1 287 ? -14.390 10.222 20.022 1.00 95.56 287 GLU A C 1
ATOM 2290 O O . GLU A 1 287 ? -13.301 9.670 20.098 1.00 95.56 287 GLU A O 1
ATOM 2295 N N . GLU A 1 288 ? -14.507 11.418 19.440 1.00 91.88 288 GLU A N 1
ATOM 2296 C CA . GLU A 1 288 ? -13.356 12.037 18.769 1.00 91.88 288 GLU A CA 1
ATOM 2297 C C . GLU A 1 288 ? -12.207 12.374 19.729 1.00 91.88 288 GLU A C 1
ATOM 2299 O O . GLU A 1 288 ? -11.048 12.301 19.325 1.00 91.88 288 GLU A O 1
ATOM 2304 N N . GLN A 1 289 ? -12.512 12.687 20.994 1.00 93.94 289 GLN A N 1
ATOM 2305 C CA . GLN A 1 289 ? -11.509 13.112 21.975 1.00 93.94 289 GLN A CA 1
ATOM 2306 C C . GLN A 1 289 ? -10.539 11.988 22.360 1.00 93.94 289 GLN A C 1
ATOM 2308 O O . GLN A 1 289 ? -9.379 12.261 22.656 1.00 93.94 289 GLN A O 1
ATOM 2313 N N . ILE A 1 290 ? -10.971 10.720 22.329 1.00 95.88 290 ILE A N 1
ATOM 2314 C CA . ILE A 1 290 ? -10.098 9.601 22.723 1.00 95.88 290 ILE A CA 1
ATOM 2315 C C . ILE A 1 290 ? -8.912 9.448 21.767 1.00 95.88 290 ILE A C 1
ATOM 2317 O O . ILE A 1 290 ? -7.847 8.978 22.157 1.00 95.88 290 ILE A O 1
ATOM 2321 N N . PHE A 1 291 ? -9.065 9.881 20.513 1.00 95.06 291 PHE A N 1
ATOM 2322 C CA . PHE A 1 291 ? -8.016 9.779 19.504 1.00 95.06 291 PHE A CA 1
ATOM 2323 C C . PHE A 1 291 ? -6.834 10.719 19.772 1.00 95.06 291 PHE A C 1
ATOM 2325 O O . PHE A 1 291 ? -5.731 10.424 19.312 1.00 95.06 291 PHE A O 1
ATOM 2332 N N . ASP A 1 292 ? -7.031 11.789 20.550 1.00 93.81 292 ASP A N 1
ATOM 2333 C CA . ASP A 1 292 ? -5.940 12.654 21.016 1.00 93.81 292 ASP A CA 1
ATOM 2334 C C . ASP A 1 292 ? -5.020 11.912 21.998 1.00 93.81 292 ASP A C 1
ATOM 2336 O O . ASP A 1 292 ? -3.807 12.108 21.976 1.00 93.81 292 ASP A O 1
ATOM 2340 N N . GLU A 1 293 ? -5.577 11.017 22.823 1.00 93.62 293 GLU A N 1
ATOM 2341 C CA . GLU A 1 293 ? -4.798 10.124 23.691 1.00 93.62 293 GLU A CA 1
ATOM 2342 C C . GLU A 1 293 ? -4.210 8.952 22.899 1.00 93.62 293 GLU A C 1
ATOM 2344 O O . GLU A 1 293 ? -3.069 8.558 23.120 1.00 93.62 293 GLU A O 1
ATOM 2349 N N . MET A 1 294 ? -4.972 8.392 21.953 1.00 93.38 294 MET A N 1
ATOM 2350 C CA . MET A 1 294 ? -4.561 7.186 21.226 1.00 93.38 294 MET A CA 1
ATOM 2351 C C . MET A 1 294 ? -3.492 7.427 20.155 1.00 93.38 294 MET A C 1
ATOM 2353 O O . MET A 1 294 ? -2.927 6.461 19.638 1.00 93.38 294 MET A O 1
ATOM 2357 N N . ILE A 1 295 ? -3.177 8.687 19.838 1.00 92.31 295 ILE A N 1
ATOM 2358 C CA . ILE A 1 295 ? -2.143 9.044 18.860 1.00 92.31 295 ILE A CA 1
ATOM 2359 C C . ILE A 1 295 ? -0.784 8.403 19.175 1.00 92.31 295 ILE A C 1
ATOM 2361 O O . ILE A 1 295 ? -0.054 8.055 18.253 1.00 92.31 295 ILE A O 1
ATOM 2365 N N . GLU A 1 296 ? -0.455 8.190 20.455 1.00 91.31 296 GLU A N 1
ATOM 2366 C CA . GLU A 1 296 ? 0.817 7.581 20.869 1.00 91.31 296 GLU A CA 1
ATOM 2367 C C . GLU A 1 296 ? 0.974 6.119 20.409 1.00 91.31 296 GLU A C 1
ATOM 2369 O O . GLU A 1 296 ? 2.098 5.631 20.285 1.00 91.31 296 GLU A O 1
ATOM 2374 N N . TYR A 1 297 ? -0.143 5.441 20.120 1.00 92.12 297 TYR A N 1
ATOM 2375 C CA . TYR A 1 297 ? -0.198 4.061 19.625 1.00 92.12 297 TYR A CA 1
ATOM 2376 C C . TYR A 1 297 ? -0.285 3.981 18.093 1.00 92.12 297 TYR A C 1
ATOM 2378 O O . TYR A 1 297 ? -0.351 2.888 17.529 1.00 92.12 297 TYR A O 1
ATOM 2386 N N . CYS A 1 298 ? -0.285 5.129 17.411 1.00 91.38 298 CYS A N 1
ATOM 2387 C CA . CYS A 1 298 ? -0.204 5.229 15.961 1.00 91.38 298 CYS A CA 1
ATOM 2388 C C . CYS A 1 298 ? 1.171 5.773 15.572 1.00 91.38 298 CYS A C 1
ATOM 2390 O O . CYS A 1 298 ? 1.566 6.875 15.953 1.00 91.38 298 CYS A O 1
ATOM 2392 N N . LYS A 1 299 ? 1.906 5.033 14.746 1.00 88.38 299 LYS A N 1
ATOM 2393 C CA . LYS A 1 299 ? 3.228 5.462 14.281 1.00 88.38 299 LYS A CA 1
ATOM 2394 C C . LYS A 1 299 ? 3.126 6.605 13.265 1.00 88.38 299 LYS A C 1
ATOM 2396 O O . LYS A 1 299 ? 4.019 7.452 13.184 1.00 88.38 299 LYS A O 1
ATOM 2401 N N . ASN A 1 300 ? 2.049 6.614 12.480 1.00 91.50 300 ASN A N 1
ATOM 2402 C CA . ASN A 1 300 ? 1.855 7.503 11.342 1.00 91.50 300 ASN A CA 1
ATOM 2403 C C . ASN A 1 300 ? 0.409 8.029 11.279 1.00 91.50 300 ASN A C 1
ATOM 2405 O O . ASN A 1 300 ? -0.533 7.351 11.688 1.00 91.50 300 ASN A O 1
ATOM 2409 N N . TRP A 1 301 ? 0.214 9.204 10.668 1.00 9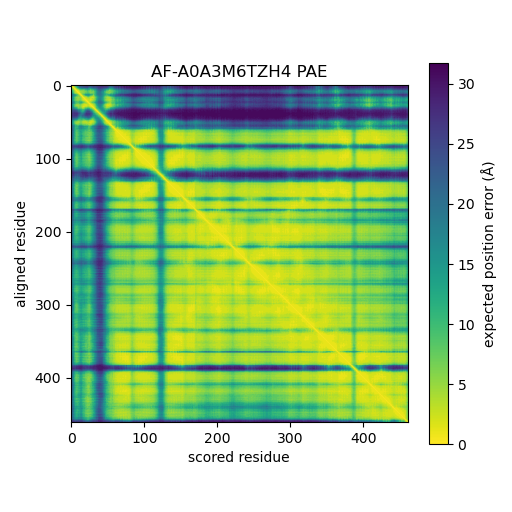4.50 301 TRP A N 1
ATOM 2410 C CA . TRP A 1 301 ? -1.102 9.850 10.540 1.00 94.50 301 TRP A CA 1
ATOM 2411 C C . TRP A 1 301 ? -2.137 9.001 9.794 1.00 94.50 301 TRP A C 1
ATOM 2413 O O . TRP A 1 301 ? -3.325 9.074 10.096 1.00 94.50 301 TRP A O 1
ATOM 2423 N N . TYR A 1 302 ? -1.707 8.179 8.835 1.00 94.56 302 TYR A N 1
ATOM 2424 C CA . TYR A 1 302 ? -2.612 7.331 8.063 1.00 94.56 302 TYR A CA 1
ATOM 2425 C C . TYR A 1 302 ? -3.102 6.103 8.853 1.00 94.56 302 TYR A C 1
ATOM 2427 O O . TYR A 1 302 ? -4.173 5.586 8.551 1.00 94.56 302 TYR A O 1
ATOM 2435 N N . GLU A 1 303 ? -2.378 5.648 9.884 1.00 94.44 303 GLU A N 1
ATOM 2436 C CA . GLU A 1 303 ? -2.880 4.615 10.808 1.00 94.44 303 GLU A CA 1
ATOM 2437 C C . GLU A 1 303 ? -4.026 5.180 11.644 1.00 94.44 303 GLU A C 1
ATOM 2439 O O . GLU A 1 303 ? -5.091 4.569 11.743 1.00 94.44 303 GLU A O 1
ATOM 2444 N N . LEU A 1 304 ? -3.834 6.399 12.160 1.00 95.25 304 LEU A N 1
ATOM 2445 C CA . LEU A 1 304 ? -4.871 7.126 12.880 1.00 95.25 304 LEU A CA 1
ATOM 2446 C C . LEU A 1 304 ? -6.079 7.410 11.980 1.00 95.25 304 LEU A C 1
ATOM 2448 O O . LEU A 1 304 ? -7.214 7.215 12.408 1.00 95.25 304 LEU A O 1
ATOM 2452 N N . LEU A 1 305 ? -5.848 7.823 10.729 1.00 96.44 305 LEU A N 1
ATOM 2453 C CA . LEU A 1 305 ? -6.907 8.020 9.740 1.00 96.44 305 LEU A CA 1
ATOM 2454 C C . LEU A 1 305 ? -7.778 6.771 9.619 1.00 96.44 305 LEU A C 1
ATOM 2456 O O . LEU A 1 305 ? -8.995 6.864 9.742 1.00 96.44 305 LEU A O 1
ATOM 2460 N N . VAL A 1 306 ? -7.172 5.604 9.395 1.00 96.38 306 VAL A N 1
ATOM 2461 C CA . VAL A 1 306 ? -7.926 4.361 9.206 1.00 96.38 306 VAL A CA 1
ATOM 2462 C C . VAL A 1 306 ? -8.665 3.948 10.479 1.00 96.38 306 VAL A C 1
ATOM 2464 O O . VAL A 1 306 ? -9.823 3.541 10.384 1.00 96.38 306 VAL A O 1
ATOM 2467 N N . ALA A 1 307 ? -8.068 4.136 11.658 1.00 95.94 307 ALA A N 1
ATOM 2468 C CA . ALA A 1 307 ? -8.748 3.906 12.932 1.00 95.94 307 ALA A CA 1
ATOM 2469 C C . ALA A 1 307 ? -9.965 4.835 13.117 1.00 95.94 307 ALA A C 1
ATOM 2471 O O . ALA A 1 307 ? -11.054 4.377 13.473 1.00 95.94 307 ALA A O 1
ATOM 2472 N N . LYS A 1 308 ? -9.827 6.132 12.808 1.00 96.56 308 LYS A N 1
ATOM 2473 C CA . LYS A 1 308 ? -10.946 7.091 12.846 1.00 96.56 308 LYS A CA 1
ATOM 2474 C C . LYS A 1 308 ? -12.022 6.738 11.825 1.00 96.56 308 LYS A C 1
ATOM 2476 O O . LYS A 1 308 ? -13.204 6.815 12.139 1.00 96.56 308 LYS A O 1
ATOM 2481 N N . LEU A 1 309 ? -11.648 6.320 10.617 1.00 96.69 309 LEU A N 1
ATOM 2482 C CA . LEU A 1 309 ? -12.614 5.863 9.618 1.00 96.69 309 LEU A CA 1
ATOM 2483 C C . LEU A 1 309 ? -13.371 4.626 10.109 1.00 96.69 309 LEU A C 1
ATOM 2485 O O . LEU A 1 309 ? -14.590 4.590 9.979 1.00 96.69 309 LEU A O 1
ATOM 2489 N N . LEU A 1 310 ? -12.688 3.660 10.728 1.00 96.31 310 LEU A N 1
ATOM 2490 C CA . LEU A 1 310 ? -13.326 2.469 11.284 1.00 96.31 310 LEU A CA 1
ATOM 2491 C C . LEU A 1 310 ? -14.422 2.827 12.288 1.00 96.31 310 LEU A C 1
ATOM 2493 O O . LEU A 1 310 ? -15.549 2.363 12.138 1.00 96.31 310 LEU A O 1
ATOM 2497 N N . TYR A 1 311 ? -14.117 3.668 13.274 1.00 96.88 311 TYR A N 1
ATOM 2498 C CA . TYR A 1 311 ? -15.045 3.929 14.376 1.00 96.88 311 TYR A CA 1
ATOM 2499 C C . TYR A 1 311 ? -16.006 5.100 14.137 1.00 96.88 311 TYR A C 1
ATOM 2501 O O . TYR A 1 311 ? -17.125 5.078 14.651 1.00 96.88 311 TYR A O 1
ATOM 2509 N N . CYS A 1 312 ? -15.633 6.087 13.322 1.00 95.88 312 CYS A N 1
ATOM 2510 C CA . CYS A 1 312 ? -16.440 7.290 13.097 1.00 95.88 312 CYS A CA 1
ATOM 2511 C C . CYS A 1 312 ? -17.158 7.304 11.736 1.00 95.88 312 CYS A C 1
ATOM 2513 O O . CYS A 1 312 ? -18.225 7.905 11.626 1.00 95.88 312 CYS A O 1
ATOM 2515 N N . ASN A 1 313 ? -16.613 6.661 10.694 1.00 95.00 313 ASN A N 1
ATOM 2516 C CA . ASN A 1 313 ? -17.211 6.659 9.351 1.00 95.00 313 ASN A CA 1
ATOM 2517 C C . ASN A 1 313 ? -16.974 5.334 8.589 1.00 95.00 313 ASN A C 1
ATOM 2519 O O . ASN A 1 313 ? -16.285 5.307 7.563 1.00 95.00 313 ASN A O 1
ATOM 2523 N N . PRO A 1 314 ? -17.563 4.212 9.042 1.00 93.31 314 PRO A N 1
ATOM 2524 C CA . PRO A 1 314 ? -17.265 2.877 8.514 1.00 93.31 314 PRO A CA 1
ATOM 2525 C C . PRO A 1 314 ? -17.750 2.653 7.071 1.00 93.31 314 PRO A C 1
ATOM 2527 O O . PRO A 1 314 ? -17.348 1.698 6.408 1.00 93.31 314 PRO A O 1
ATOM 2530 N N . ALA A 1 315 ? -18.640 3.519 6.581 1.00 92.56 315 ALA A N 1
ATOM 2531 C CA . ALA A 1 315 ? -19.200 3.478 5.234 1.00 92.56 315 ALA A CA 1
ATOM 2532 C C . ALA A 1 315 ? -18.497 4.448 4.264 1.00 92.56 315 ALA A C 1
ATOM 2534 O O . ALA A 1 315 ? -19.031 4.718 3.184 1.00 92.56 315 ALA A O 1
ATOM 2535 N N . VAL A 1 316 ? -17.325 4.975 4.649 1.00 93.94 316 VAL A N 1
ATOM 2536 C CA . VAL A 1 316 ? -16.521 5.883 3.826 1.00 93.94 316 VAL A CA 1
ATOM 2537 C C . VAL A 1 316 ? -16.248 5.289 2.447 1.00 93.94 316 VAL A C 1
ATOM 2539 O O . VAL A 1 316 ? -15.971 4.093 2.282 1.00 93.94 316 VAL A O 1
ATOM 2542 N N . LYS A 1 317 ? -16.323 6.157 1.443 1.00 92.81 317 LYS A N 1
ATOM 2543 C CA . LYS A 1 317 ? -16.024 5.810 0.063 1.00 92.81 317 LYS A CA 1
ATOM 2544 C C . LYS A 1 317 ? -14.654 6.322 -0.323 1.00 92.81 317 LYS A C 1
ATOM 2546 O O . LYS A 1 317 ? -14.181 7.319 0.210 1.00 92.81 317 LYS A O 1
ATOM 2551 N N . SER A 1 318 ? -14.044 5.647 -1.286 1.00 93.06 318 SER A N 1
ATOM 2552 C CA . SER A 1 318 ? -12.688 5.934 -1.741 1.00 93.06 318 SER A CA 1
ATOM 2553 C C . SER A 1 318 ? -12.491 7.417 -2.090 1.00 93.06 318 SER A C 1
ATOM 2555 O O . SER A 1 318 ? -11.577 8.037 -1.569 1.00 93.06 318 SER A O 1
ATOM 2557 N N . TYR A 1 319 ? -13.404 8.024 -2.849 1.00 91.00 319 TYR A N 1
ATOM 2558 C CA . TYR A 1 319 ? -13.326 9.431 -3.269 1.00 91.00 319 TYR A CA 1
ATOM 2559 C C . TYR A 1 319 ? -13.582 10.465 -2.153 1.00 91.00 319 TYR A C 1
ATOM 2561 O O . TYR A 1 319 ? -13.333 11.651 -2.356 1.00 91.00 319 TYR A O 1
ATOM 2569 N N . ASP A 1 320 ? -14.066 10.037 -0.983 1.00 94.19 320 ASP A N 1
ATOM 2570 C CA . ASP A 1 320 ? -14.293 10.913 0.173 1.00 94.19 320 ASP A CA 1
ATOM 2571 C C . ASP A 1 320 ? -13.096 10.914 1.147 1.00 94.19 320 ASP A C 1
ATOM 2573 O O . ASP A 1 320 ? -13.071 11.695 2.098 1.00 94.19 320 ASP A O 1
ATOM 2577 N N . LEU A 1 321 ? -12.080 10.064 0.927 1.00 95.12 321 LEU A N 1
ATOM 2578 C CA . LEU A 1 321 ? -10.951 9.893 1.852 1.00 95.12 321 LEU A CA 1
ATOM 2579 C C . LEU A 1 321 ? -10.170 11.191 2.095 1.00 95.12 321 LEU A C 1
ATOM 2581 O O . LEU A 1 321 ? -9.794 11.465 3.235 1.00 95.12 321 LEU A O 1
ATOM 2585 N N . GLN A 1 322 ? -9.982 12.012 1.058 1.00 94.69 322 GLN A N 1
ATOM 2586 C CA . GLN A 1 322 ? -9.291 13.304 1.153 1.00 94.69 322 GLN A CA 1
ATOM 2587 C C . GLN A 1 322 ? -9.894 14.246 2.209 1.00 94.69 322 GLN A C 1
ATOM 2589 O O . GLN A 1 322 ? -9.172 15.020 2.829 1.00 94.69 322 GLN A O 1
ATOM 2594 N N . TYR A 1 323 ? -11.201 14.158 2.484 1.00 95.31 323 TYR A N 1
ATOM 2595 C CA . TYR A 1 323 ? -11.857 15.018 3.476 1.00 95.31 323 TYR A CA 1
ATOM 2596 C C . TYR A 1 323 ? -11.490 14.661 4.922 1.00 95.31 323 TYR A C 1
ATOM 2598 O O . TYR A 1 323 ? -11.771 15.431 5.839 1.00 95.31 323 TYR A O 1
ATOM 2606 N N . HIS A 1 324 ? -10.860 13.505 5.133 1.00 95.38 324 HIS A N 1
ATOM 2607 C CA . HIS A 1 324 ? -10.514 12.985 6.451 1.00 95.38 324 HIS A CA 1
ATOM 2608 C C . HIS A 1 324 ? -9.011 13.089 6.775 1.00 95.38 324 HIS A C 1
ATOM 2610 O O . HIS A 1 324 ? -8.624 12.913 7.933 1.00 95.38 324 HIS A O 1
ATOM 2616 N N . THR A 1 325 ? -8.154 13.396 5.793 1.00 95.88 325 THR A N 1
ATOM 2617 C CA . THR A 1 325 ? -6.688 13.384 5.962 1.00 95.88 325 THR A CA 1
ATOM 2618 C C . THR A 1 325 ? -6.188 14.539 6.833 1.00 95.88 325 THR A C 1
ATOM 2620 O O . THR A 1 325 ? -5.405 14.306 7.755 1.00 95.88 325 THR A O 1
ATOM 2623 N N . GLN A 1 326 ? -6.670 15.766 6.598 1.00 95.06 326 GLN A N 1
ATOM 2624 C CA . GLN A 1 326 ? -6.117 16.983 7.210 1.00 95.06 326 GLN A CA 1
ATOM 2625 C C . GLN A 1 326 ? -6.151 16.951 8.742 1.00 95.06 326 GLN A C 1
ATOM 2627 O O . GLN A 1 326 ? -5.137 17.216 9.379 1.00 95.06 326 GLN A O 1
ATOM 2632 N N . ALA A 1 327 ? -7.279 16.546 9.333 1.00 93.62 327 ALA A N 1
ATOM 2633 C CA . ALA A 1 327 ? -7.411 16.461 10.786 1.00 93.62 327 ALA A CA 1
ATOM 2634 C C . ALA A 1 327 ? -6.385 15.495 11.405 1.00 93.62 327 ALA A C 1
ATOM 2636 O O . ALA A 1 327 ? -5.859 15.759 12.480 1.00 93.62 327 ALA A O 1
ATOM 2637 N N . CYS A 1 328 ? -6.065 14.393 10.719 1.00 95.38 328 CYS A N 1
ATOM 2638 C CA . CYS A 1 328 ? -5.056 13.441 11.182 1.00 95.38 328 CYS A CA 1
ATOM 2639 C C . CYS A 1 328 ? -3.637 13.997 10.992 1.00 95.38 328 CYS A C 1
ATOM 2641 O O . CYS A 1 328 ? -2.786 13.818 11.855 1.00 95.38 328 CYS A O 1
ATOM 2643 N N . ILE A 1 329 ? -3.375 14.701 9.889 1.00 95.50 329 ILE A N 1
ATOM 2644 C CA . ILE A 1 329 ? -2.077 15.340 9.628 1.00 95.50 329 ILE A CA 1
ATOM 2645 C C . ILE A 1 329 ? -1.779 16.423 10.674 1.00 95.50 329 ILE A C 1
ATOM 2647 O O . ILE A 1 329 ? -0.658 16.492 11.181 1.00 95.50 329 ILE A O 1
ATOM 2651 N N . ASP A 1 330 ? -2.773 17.232 11.042 1.00 94.50 330 ASP A N 1
ATOM 2652 C CA . ASP A 1 330 ? -2.629 18.291 12.048 1.00 94.50 330 ASP A CA 1
ATOM 2653 C C . ASP A 1 330 ? -2.214 17.731 13.414 1.00 94.50 330 ASP A C 1
ATOM 2655 O O . ASP A 1 330 ? -1.321 18.281 14.063 1.00 94.50 330 ASP A O 1
ATOM 2659 N N . MET A 1 331 ? -2.766 16.577 13.796 1.00 91.38 331 MET A N 1
ATOM 2660 C CA . MET A 1 331 ? -2.380 15.857 15.014 1.00 91.38 331 MET A CA 1
ATOM 2661 C C . MET A 1 331 ? -0.923 15.359 14.978 1.00 91.38 331 MET A C 1
ATOM 2663 O O . MET A 1 331 ? -0.269 15.285 16.015 1.00 91.38 331 MET A O 1
ATOM 2667 N N . PHE A 1 332 ? -0.370 15.095 13.790 1.00 92.12 332 PHE A N 1
ATOM 2668 C CA . PHE A 1 332 ? 1.021 14.663 13.579 1.00 92.12 332 PHE A CA 1
ATOM 2669 C C . PHE A 1 332 ? 1.984 15.826 13.252 1.00 92.12 332 PHE A C 1
ATOM 2671 O O . PHE A 1 332 ? 3.037 15.635 12.633 1.00 92.12 332 PHE A O 1
ATOM 2678 N N . GLY A 1 333 ? 1.662 17.048 13.686 1.00 89.00 333 GLY A N 1
ATOM 2679 C CA . GLY A 1 333 ? 2.519 18.230 13.515 1.00 89.00 333 GLY A CA 1
ATOM 2680 C C . GLY A 1 333 ? 2.242 19.049 12.250 1.00 89.00 333 GLY A C 1
ATOM 2681 O O . GLY A 1 333 ? 3.032 19.938 11.916 1.00 89.00 333 GLY A O 1
ATOM 2682 N N . GLY A 1 334 ? 1.125 18.779 11.570 1.00 91.19 334 GLY A N 1
ATOM 2683 C CA . GLY A 1 334 ? 0.636 19.541 10.423 1.00 91.19 334 GLY A CA 1
ATOM 2684 C C . GLY A 1 334 ? 1.459 19.354 9.148 1.00 91.19 334 GLY A C 1
ATOM 2685 O O . GLY A 1 334 ? 2.426 18.598 9.088 1.00 91.19 334 GLY A O 1
ATOM 2686 N N . SER A 1 335 ? 1.116 20.104 8.099 1.00 85.50 335 SER A N 1
ATOM 2687 C CA . SER A 1 335 ? 1.742 19.966 6.771 1.00 85.50 335 SER A CA 1
ATOM 2688 C C . SER A 1 335 ? 3.264 20.192 6.757 1.00 85.50 335 SER A C 1
ATOM 2690 O O . SER A 1 335 ? 3.944 19.794 5.813 1.00 85.50 335 SER A O 1
ATOM 2692 N N . GLY A 1 336 ? 3.819 20.828 7.795 1.00 83.06 336 GLY A N 1
ATOM 2693 C CA . GLY A 1 336 ? 5.256 21.060 7.941 1.00 83.06 336 GLY A CA 1
ATOM 2694 C C . GLY A 1 336 ? 6.072 19.819 8.324 1.00 83.06 336 GLY A C 1
ATOM 2695 O O . GLY A 1 336 ? 7.282 19.822 8.094 1.00 83.06 336 GLY A O 1
ATOM 2696 N N . SER A 1 337 ? 5.447 18.775 8.882 1.00 85.31 337 SER A N 1
ATOM 2697 C CA . SER A 1 337 ? 6.118 17.527 9.281 1.00 85.31 337 SER A CA 1
ATOM 2698 C C . SER A 1 337 ? 6.097 16.441 8.195 1.00 85.31 337 SER A C 1
ATOM 2700 O O . SER A 1 337 ? 6.796 15.433 8.331 1.00 85.31 337 SER A O 1
ATOM 2702 N N . LEU A 1 338 ? 5.342 16.659 7.109 1.00 87.94 338 LEU A N 1
ATOM 2703 C CA . LEU A 1 338 ? 5.145 15.686 6.036 1.00 87.94 338 LEU A CA 1
ATOM 2704 C C . LEU A 1 338 ? 6.440 15.394 5.270 1.00 87.94 338 LEU A C 1
ATOM 2706 O O . LEU A 1 338 ? 7.081 16.288 4.699 1.00 87.94 338 LEU A O 1
ATOM 2710 N N . ARG A 1 339 ? 6.789 14.109 5.211 1.00 89.56 339 ARG A N 1
ATOM 2711 C CA . ARG A 1 339 ? 7.940 13.578 4.472 1.00 89.56 339 ARG A CA 1
ATOM 2712 C C . ARG A 1 339 ? 7.547 13.237 3.035 1.00 89.56 339 ARG A C 1
ATOM 2714 O O . ARG A 1 339 ? 6.382 13.303 2.658 1.00 89.56 339 ARG A O 1
ATOM 2721 N N . SER A 1 340 ? 8.524 12.827 2.225 1.00 89.50 340 SER A N 1
ATOM 2722 C CA . SER A 1 340 ? 8.289 12.471 0.819 1.00 89.50 340 SER A CA 1
ATOM 2723 C C . SER A 1 340 ? 7.256 11.353 0.647 1.00 89.50 340 SER A C 1
ATOM 2725 O O . SER A 1 340 ? 6.422 11.448 -0.243 1.00 89.50 340 SER A O 1
ATOM 2727 N N . LEU A 1 341 ? 7.254 10.338 1.526 1.00 92.31 341 LEU A N 1
ATOM 2728 C CA . LEU A 1 341 ? 6.215 9.299 1.524 1.00 92.31 341 LEU A CA 1
ATOM 2729 C C . LEU A 1 341 ? 4.824 9.903 1.734 1.00 92.31 341 LEU A C 1
ATOM 2731 O O . LEU A 1 341 ? 3.901 9.560 1.009 1.00 92.31 341 LEU A O 1
ATOM 2735 N N . ASP A 1 342 ? 4.675 10.784 2.722 1.00 94.06 342 ASP A N 1
ATOM 2736 C CA . ASP A 1 342 ? 3.367 11.319 3.095 1.00 94.06 342 ASP A CA 1
ATOM 2737 C C . ASP A 1 342 ? 2.736 12.123 1.960 1.00 94.06 342 ASP A C 1
ATOM 2739 O O . ASP A 1 342 ? 1.526 12.052 1.771 1.00 94.06 342 ASP A O 1
ATOM 2743 N N . ARG A 1 343 ? 3.558 12.830 1.175 1.00 94.81 343 ARG A N 1
ATOM 2744 C CA . ARG A 1 343 ? 3.109 13.538 -0.032 1.00 94.81 343 ARG A CA 1
ATOM 2745 C C . ARG A 1 343 ? 2.544 12.569 -1.066 1.00 94.81 343 ARG A C 1
ATOM 2747 O O . ARG A 1 343 ? 1.405 12.743 -1.478 1.00 94.81 343 ARG A O 1
ATOM 2754 N N . ILE A 1 344 ? 3.267 11.482 -1.350 1.00 96.31 344 ILE A N 1
ATOM 2755 C CA . ILE A 1 344 ? 2.814 10.449 -2.294 1.00 96.31 344 ILE A CA 1
ATOM 2756 C C . ILE A 1 344 ? 1.485 9.840 -1.838 1.00 96.31 344 ILE A C 1
ATOM 2758 O O . ILE A 1 344 ? 0.575 9.650 -2.645 1.00 96.31 344 ILE A O 1
ATOM 2762 N N . LEU A 1 345 ? 1.361 9.523 -0.544 1.00 96.75 345 LEU A N 1
ATOM 2763 C CA . LEU A 1 345 ? 0.123 8.971 0.009 1.00 96.75 345 LEU A CA 1
ATOM 2764 C C . LEU A 1 345 ? -1.026 9.980 -0.082 1.00 96.75 345 LEU A C 1
ATOM 2766 O O . LEU A 1 345 ? -2.133 9.592 -0.442 1.00 96.75 345 LEU A O 1
ATOM 2770 N N . LEU A 1 346 ? -0.770 11.257 0.210 1.00 96.44 346 LEU A N 1
ATOM 2771 C CA . LEU A 1 346 ? -1.771 12.317 0.106 1.00 96.44 346 LEU A CA 1
ATOM 2772 C C . LEU A 1 346 ? -2.254 12.486 -1.339 1.00 96.44 346 LEU A C 1
ATOM 2774 O O . LEU A 1 346 ? -3.458 12.425 -1.570 1.00 96.44 346 LEU A O 1
ATOM 2778 N N . SER A 1 347 ? -1.333 12.554 -2.304 1.00 96.94 347 SER A N 1
ATOM 2779 C CA . SER A 1 347 ? -1.642 12.561 -3.739 1.00 96.94 347 SER A CA 1
ATOM 2780 C C . SER A 1 347 ? -2.519 11.368 -4.140 1.00 96.94 347 SER A C 1
ATOM 2782 O O . SER A 1 347 ? -3.463 11.508 -4.917 1.00 96.94 347 SER A O 1
ATOM 2784 N N . ALA A 1 348 ? -2.263 10.185 -3.566 1.00 96.94 348 ALA A N 1
ATOM 2785 C CA . ALA A 1 348 ? -3.093 9.008 -3.805 1.00 96.94 348 ALA A CA 1
ATOM 2786 C C . ALA A 1 348 ? -4.505 9.156 -3.205 1.00 96.94 348 ALA A C 1
ATOM 2788 O O . ALA A 1 348 ? -5.484 8.854 -3.887 1.00 96.94 348 ALA A O 1
ATOM 2789 N N . PHE A 1 349 ? -4.632 9.654 -1.969 1.00 96.56 349 PHE A N 1
ATOM 2790 C CA . PHE A 1 349 ? -5.930 9.927 -1.332 1.00 96.56 349 PHE A CA 1
ATOM 2791 C C . PHE A 1 349 ? -6.739 11.027 -2.041 1.00 96.56 349 PHE A C 1
ATOM 2793 O O . PHE A 1 349 ? -7.969 10.994 -1.988 1.00 96.56 349 PHE A O 1
ATOM 2800 N N . GLU A 1 350 ? -6.067 11.960 -2.716 1.00 95.38 350 GLU A N 1
ATOM 2801 C CA . GLU A 1 350 ? -6.655 13.013 -3.560 1.00 95.38 350 GLU A CA 1
ATOM 2802 C C . GLU A 1 350 ? -6.984 12.533 -4.988 1.00 95.38 350 GLU A C 1
ATOM 2804 O O . GLU A 1 350 ? -7.528 13.289 -5.791 1.00 95.38 350 GLU A O 1
ATOM 2809 N N . PHE A 1 351 ? -6.701 11.264 -5.307 1.00 94.00 351 PHE A N 1
ATOM 2810 C CA . PHE A 1 351 ? -6.880 10.663 -6.635 1.00 94.00 351 PHE A CA 1
ATOM 2811 C C . PHE A 1 351 ? -6.058 11.326 -7.755 1.00 94.00 351 PHE A C 1
ATOM 2813 O O . PHE A 1 351 ? -6.373 11.153 -8.935 1.00 94.00 351 PHE A O 1
ATOM 2820 N N . ASP A 1 352 ? -4.964 12.016 -7.425 1.00 94.81 352 ASP A N 1
ATOM 2821 C CA . ASP A 1 352 ? -4.039 12.570 -8.416 1.00 94.81 352 ASP A CA 1
ATOM 2822 C C . ASP A 1 352 ? -2.935 11.557 -8.758 1.00 94.81 352 ASP A C 1
ATOM 2824 O O . ASP A 1 352 ? -1.830 11.551 -8.208 1.00 94.81 352 ASP A O 1
ATOM 2828 N N . VAL A 1 353 ? -3.241 10.677 -9.714 1.00 94.12 353 VAL A N 1
ATOM 2829 C CA . VAL A 1 353 ? -2.311 9.646 -10.204 1.00 94.12 353 VAL A CA 1
ATOM 2830 C C . VAL A 1 353 ? -1.020 10.253 -10.772 1.00 94.12 353 VAL A C 1
ATOM 2832 O O . VAL A 1 353 ? 0.057 9.670 -10.626 1.00 94.12 353 VAL A O 1
ATOM 2835 N N . TYR A 1 354 ? -1.093 11.424 -11.410 1.00 93.69 354 TYR A N 1
ATOM 2836 C CA . TYR A 1 354 ? 0.082 12.069 -11.997 1.00 93.69 354 TYR A CA 1
ATOM 2837 C C . TYR A 1 354 ? 1.005 12.631 -10.915 1.00 93.69 354 TYR A C 1
ATOM 2839 O O . TYR A 1 354 ? 2.227 12.480 -11.024 1.00 93.69 354 TYR A O 1
ATOM 2847 N N . ALA A 1 355 ? 0.439 13.216 -9.857 1.00 94.94 355 ALA A N 1
ATOM 2848 C CA . ALA A 1 355 ? 1.198 13.633 -8.684 1.00 94.94 355 ALA A CA 1
ATOM 2849 C C . ALA A 1 355 ? 1.848 12.432 -7.983 1.00 94.94 355 ALA A C 1
ATOM 2851 O O . ALA A 1 355 ? 3.049 12.484 -7.719 1.00 94.94 355 ALA A O 1
ATOM 2852 N N . VAL A 1 356 ? 1.127 11.313 -7.805 1.00 95.81 356 VAL A N 1
ATOM 2853 C CA . VAL A 1 356 ? 1.701 10.066 -7.255 1.00 95.81 356 VAL A CA 1
ATOM 2854 C C . VAL A 1 356 ? 2.939 9.631 -8.043 1.00 95.81 356 VAL A C 1
ATOM 2856 O O . VAL A 1 356 ? 3.984 9.360 -7.447 1.00 95.81 356 VAL A O 1
ATOM 2859 N N . ILE A 1 357 ? 2.851 9.583 -9.377 1.00 94.38 357 ILE A N 1
ATOM 2860 C CA . ILE A 1 357 ? 3.970 9.184 -10.248 1.00 94.38 357 ILE A CA 1
ATOM 2861 C C . ILE A 1 357 ? 5.141 10.162 -10.114 1.00 94.38 357 ILE A C 1
ATOM 2863 O O . ILE A 1 357 ? 6.283 9.735 -9.926 1.00 94.38 357 ILE A O 1
ATOM 2867 N N . LYS A 1 358 ? 4.870 11.469 -10.180 1.00 92.75 358 LYS A N 1
ATOM 2868 C CA . LYS A 1 358 ? 5.901 12.505 -10.089 1.00 92.75 358 LYS A CA 1
ATOM 2869 C C . LYS A 1 358 ? 6.627 12.454 -8.743 1.00 92.75 358 LYS A C 1
ATOM 2871 O O . LYS A 1 358 ? 7.849 12.332 -8.711 1.00 92.75 358 LYS A O 1
ATOM 2876 N N . GLU A 1 359 ? 5.891 12.493 -7.640 1.00 93.00 359 GLU A N 1
ATOM 2877 C CA . GLU A 1 359 ? 6.470 12.498 -6.293 1.00 93.00 359 GLU A CA 1
ATOM 2878 C C . GLU A 1 359 ? 7.218 11.194 -5.994 1.00 93.00 359 GLU A C 1
ATOM 2880 O O . GLU A 1 359 ? 8.289 11.216 -5.386 1.00 93.00 359 GLU A O 1
ATOM 2885 N N . SER A 1 360 ? 6.719 10.060 -6.497 1.00 92.88 360 SER A N 1
ATOM 2886 C CA . SER A 1 360 ? 7.424 8.777 -6.395 1.00 92.88 360 SER A CA 1
ATOM 2887 C C . SER A 1 360 ? 8.747 8.773 -7.159 1.00 92.88 360 SER A C 1
ATOM 2889 O O . SER A 1 360 ? 9.724 8.216 -6.656 1.00 92.88 360 SER A O 1
ATOM 2891 N N . SER A 1 361 ? 8.807 9.407 -8.338 1.00 89.38 361 SER A N 1
ATOM 2892 C CA . SER A 1 361 ? 10.045 9.500 -9.128 1.00 89.38 361 SER A CA 1
ATOM 2893 C C . SER A 1 361 ? 11.138 10.287 -8.401 1.00 89.38 361 SER A C 1
ATOM 2895 O O . SER A 1 361 ? 12.313 9.936 -8.475 1.00 89.38 361 SER A O 1
ATOM 2897 N N . GLU A 1 362 ? 10.745 11.302 -7.629 1.00 86.69 362 GLU A N 1
ATOM 2898 C CA . GLU A 1 362 ? 11.661 12.123 -6.838 1.00 86.69 362 GLU A CA 1
ATOM 2899 C C . GLU A 1 362 ? 12.080 11.418 -5.534 1.00 86.69 362 GLU A C 1
ATOM 2901 O O . GLU A 1 362 ? 13.224 11.544 -5.096 1.00 86.69 362 GLU A O 1
ATOM 2906 N N . ALA A 1 363 ? 11.168 10.671 -4.901 1.00 84.88 363 ALA A N 1
ATOM 2907 C CA . ALA A 1 363 ? 11.366 10.143 -3.551 1.00 84.88 363 ALA A CA 1
ATOM 2908 C C . ALA A 1 363 ? 11.952 8.725 -3.482 1.00 84.88 363 ALA A C 1
ATOM 2910 O O . ALA A 1 363 ? 12.640 8.403 -2.512 1.00 84.88 363 ALA A O 1
ATOM 2911 N N . LEU A 1 364 ? 11.644 7.856 -4.451 1.00 83.50 364 LEU A N 1
ATOM 2912 C CA . LEU A 1 364 ? 11.980 6.424 -4.386 1.00 83.50 364 LEU A CA 1
ATOM 2913 C C . LEU A 1 364 ? 13.284 6.076 -5.127 1.00 83.50 364 LEU A C 1
ATOM 2915 O O . LEU A 1 364 ? 13.704 4.919 -5.143 1.00 83.50 364 LEU A O 1
ATOM 2919 N N . GLY A 1 365 ? 13.955 7.083 -5.693 1.00 72.19 365 GLY A N 1
ATOM 2920 C CA . GLY A 1 365 ? 15.345 7.044 -6.158 1.00 72.19 365 GLY A CA 1
ATOM 2921 C C . GLY A 1 365 ? 15.604 6.291 -7.465 1.00 72.19 365 GLY A C 1
ATOM 2922 O O . GLY A 1 365 ? 16.478 6.702 -8.225 1.00 72.19 365 GLY A O 1
ATOM 2923 N N . ASN A 1 366 ? 14.868 5.215 -7.758 1.00 77.62 366 ASN A N 1
ATOM 2924 C CA . ASN A 1 366 ? 14.984 4.477 -9.014 1.00 77.62 366 ASN A CA 1
ATOM 2925 C C . ASN A 1 366 ? 13.719 4.591 -9.876 1.00 77.62 366 ASN A C 1
ATOM 2927 O O . ASN A 1 366 ? 12.601 4.745 -9.388 1.00 77.62 366 ASN A O 1
ATOM 2931 N N . TRP A 1 367 ? 13.908 4.458 -11.189 1.00 90.31 367 TRP A N 1
ATOM 2932 C CA . TRP A 1 367 ? 12.817 4.498 -12.161 1.00 90.31 367 TRP A CA 1
ATOM 2933 C C . TRP A 1 367 ? 11.953 3.227 -12.169 1.00 90.31 367 TRP A C 1
ATOM 2935 O O . TRP A 1 367 ? 10.908 3.220 -12.811 1.00 90.31 367 TRP A O 1
ATOM 2945 N N . TRP A 1 368 ? 12.349 2.165 -11.450 1.00 93.88 368 TRP A N 1
ATOM 2946 C CA . TRP A 1 368 ? 11.638 0.878 -11.449 1.00 93.88 368 TRP A CA 1
ATOM 2947 C C . TRP A 1 368 ? 10.192 1.048 -10.977 1.00 93.88 368 TRP A C 1
ATOM 2949 O O . TRP A 1 368 ? 9.272 0.606 -11.662 1.00 93.88 368 TRP A O 1
ATOM 2959 N N . PHE A 1 369 ? 9.980 1.728 -9.844 1.00 95.19 369 PHE A N 1
ATOM 2960 C CA . PHE A 1 369 ? 8.638 1.855 -9.267 1.00 95.19 369 PHE A CA 1
ATOM 2961 C C . PHE A 1 369 ? 7.686 2.561 -10.231 1.00 95.19 369 PHE A C 1
ATOM 2963 O O . PHE A 1 369 ? 6.619 2.039 -10.547 1.00 95.19 369 PHE A O 1
ATOM 2970 N N . VAL A 1 370 ? 8.096 3.728 -10.728 1.00 94.94 370 VAL A N 1
ATOM 2971 C CA . VAL A 1 370 ? 7.261 4.550 -11.605 1.00 94.94 370 VAL A CA 1
ATOM 2972 C C . VAL A 1 370 ? 7.067 3.906 -12.975 1.00 94.94 370 VAL A C 1
ATOM 2974 O O . VAL A 1 370 ? 5.947 3.902 -13.466 1.00 94.94 370 VAL A O 1
ATOM 2977 N N . ALA A 1 371 ? 8.085 3.268 -13.561 1.00 96.12 371 ALA A N 1
ATOM 2978 C CA . ALA A 1 371 ? 7.938 2.578 -14.841 1.00 96.12 371 ALA A CA 1
ATOM 2979 C C . ALA A 1 371 ? 6.914 1.434 -14.765 1.00 96.12 371 ALA A C 1
ATOM 2981 O O . ALA A 1 371 ? 6.011 1.353 -15.598 1.00 96.12 371 ALA A O 1
ATOM 2982 N N . HIS A 1 372 ? 7.005 0.583 -13.739 1.00 97.81 372 HIS A N 1
ATOM 2983 C CA . HIS A 1 372 ? 6.099 -0.556 -13.593 1.00 97.81 372 HIS A CA 1
ATOM 2984 C C . HIS A 1 372 ? 4.699 -0.166 -13.118 1.00 97.81 372 HIS A C 1
ATOM 2986 O O . HIS A 1 372 ? 3.717 -0.717 -13.618 1.00 97.81 372 HIS A O 1
ATOM 2992 N N . LEU A 1 373 ? 4.581 0.774 -12.173 1.00 97.38 373 LEU A N 1
ATOM 2993 C CA . LEU A 1 373 ? 3.272 1.226 -11.711 1.00 97.38 373 LEU A CA 1
ATOM 2994 C C . LEU A 1 373 ? 2.528 1.956 -12.835 1.00 97.38 373 LEU A C 1
ATOM 2996 O O . LEU A 1 373 ? 1.357 1.665 -13.071 1.00 97.38 373 LEU A O 1
ATOM 3000 N N . THR A 1 374 ? 3.194 2.860 -13.562 1.00 95.94 374 THR A N 1
ATOM 3001 C CA . THR A 1 374 ? 2.581 3.568 -14.696 1.00 95.94 374 THR A CA 1
ATOM 3002 C C . THR A 1 374 ? 2.180 2.605 -15.811 1.00 95.94 374 THR A C 1
ATOM 3004 O O . THR A 1 374 ? 1.093 2.761 -16.365 1.00 95.94 374 THR A O 1
ATOM 3007 N N . ASP A 1 375 ? 2.994 1.592 -16.121 1.00 96.12 375 ASP A N 1
ATOM 3008 C CA . ASP A 1 375 ? 2.623 0.555 -17.090 1.00 96.12 375 ASP A CA 1
ATOM 3009 C C . ASP A 1 375 ? 1.344 -0.186 -16.668 1.00 96.12 375 ASP A C 1
ATOM 3011 O O . ASP A 1 375 ? 0.375 -0.259 -17.427 1.00 96.12 375 ASP A O 1
ATOM 3015 N N . LEU A 1 376 ? 1.274 -0.643 -15.417 1.00 96.69 376 LEU A N 1
ATOM 3016 C CA . LEU A 1 376 ? 0.085 -1.317 -14.900 1.00 96.69 376 LEU A CA 1
ATOM 3017 C C . LEU A 1 376 ? -1.153 -0.406 -14.902 1.00 96.69 376 LEU A C 1
ATOM 3019 O O . LEU A 1 376 ? -2.229 -0.831 -15.328 1.00 96.69 376 LEU A O 1
ATOM 3023 N N . LEU A 1 377 ? -1.010 0.854 -14.489 1.00 94.88 377 LEU A N 1
ATOM 3024 C CA . LEU A 1 377 ? -2.090 1.845 -14.512 1.00 94.88 377 LEU A CA 1
ATOM 3025 C C . LEU A 1 377 ? -2.565 2.157 -15.938 1.00 94.88 377 LEU A C 1
ATOM 3027 O O . LEU A 1 377 ? -3.769 2.328 -16.153 1.00 94.88 377 LEU A O 1
ATOM 3031 N N . HIS A 1 378 ? -1.657 2.160 -16.918 1.00 92.75 378 HIS A N 1
ATOM 3032 C CA . HIS A 1 378 ? -2.004 2.259 -18.334 1.00 92.75 378 HIS A CA 1
ATOM 3033 C C . HIS A 1 378 ? -2.891 1.082 -18.765 1.00 92.75 378 HIS A C 1
ATOM 3035 O O . HIS A 1 378 ? -3.963 1.294 -19.334 1.00 92.75 378 HIS A O 1
ATOM 3041 N N . HIS A 1 379 ? -2.515 -0.154 -18.420 1.00 91.94 379 HIS A N 1
ATOM 3042 C CA . HIS A 1 379 ? -3.322 -1.341 -18.727 1.00 91.94 379 HIS A CA 1
ATOM 3043 C C . HIS A 1 379 ? -4.687 -1.361 -18.012 1.00 91.94 379 HIS A C 1
ATOM 3045 O O . HIS A 1 379 ? -5.646 -1.928 -18.556 1.00 91.94 379 HIS A O 1
ATOM 3051 N N . CYS A 1 380 ? -4.778 -0.726 -16.836 1.00 91.38 380 CYS A N 1
ATOM 3052 C CA . CYS A 1 380 ? -6.011 -0.483 -16.079 1.00 91.38 380 CYS A CA 1
ATOM 3053 C C . CYS A 1 380 ? -6.872 0.669 -16.629 1.00 91.38 380 CYS A C 1
ATOM 3055 O O . CYS A 1 380 ? -7.976 0.881 -16.124 1.00 91.38 380 CYS A O 1
ATOM 3057 N N . GLY A 1 381 ? -6.390 1.419 -17.627 1.00 88.94 381 GLY A N 1
ATOM 3058 C CA . GLY A 1 381 ? -7.090 2.580 -18.182 1.00 88.94 381 GLY A CA 1
ATOM 3059 C C . GLY A 1 381 ? -7.207 3.757 -17.208 1.00 88.94 381 GLY A C 1
ATOM 3060 O O . GLY A 1 381 ? -8.152 4.528 -17.317 1.00 88.94 381 GLY A O 1
ATOM 3061 N N . GLN A 1 382 ? -6.292 3.866 -16.238 1.00 88.94 382 GLN A N 1
ATOM 3062 C CA . GLN A 1 382 ? -6.270 4.949 -15.239 1.00 88.94 382 GLN A CA 1
ATOM 3063 C C . GLN A 1 382 ? -5.489 6.184 -15.708 1.00 88.94 382 GLN A C 1
ATOM 3065 O O . GLN A 1 382 ? -5.498 7.213 -15.044 1.00 88.94 382 GLN A O 1
ATOM 3070 N N . LEU A 1 383 ? -4.779 6.071 -16.830 1.00 85.69 383 LEU A N 1
ATOM 3071 C CA . LEU A 1 383 ? -4.021 7.163 -17.423 1.00 85.69 383 LEU A CA 1
ATOM 3072 C C . LEU A 1 383 ? -4.754 7.629 -18.674 1.00 85.69 383 LEU A C 1
ATOM 3074 O O . LEU A 1 383 ? -4.880 6.871 -19.638 1.00 85.69 383 LEU A O 1
ATOM 3078 N N . ASP A 1 384 ? -5.219 8.874 -18.656 1.00 68.38 384 ASP A N 1
ATOM 3079 C CA . ASP A 1 384 ? -5.726 9.521 -19.858 1.00 68.38 384 ASP A CA 1
ATOM 3080 C C . ASP A 1 384 ? -4.608 9.592 -20.904 1.00 68.38 384 ASP A C 1
ATOM 3082 O O . ASP A 1 384 ? -3.455 9.890 -20.591 1.00 68.38 384 ASP A O 1
ATOM 3086 N N . SER A 1 385 ? -4.934 9.363 -22.175 1.00 55.62 385 SER A N 1
ATOM 3087 C CA . SER A 1 385 ? -4.079 9.842 -23.258 1.00 55.62 385 SER A CA 1
ATOM 3088 C C . SER A 1 385 ? -4.234 11.366 -23.298 1.00 55.62 385 SER A C 1
ATOM 3090 O O . SER A 1 385 ? -5.306 11.822 -23.717 1.00 55.62 385 SER A O 1
ATOM 3092 N N . PRO A 1 386 ? -3.251 12.182 -22.862 1.00 52.81 386 PRO A N 1
ATOM 3093 C CA . PRO A 1 386 ? -3.402 13.619 -22.988 1.00 52.81 386 PRO A CA 1
ATOM 3094 C C . PRO A 1 386 ? -3.624 13.958 -24.469 1.00 52.81 386 PRO A C 1
ATOM 3096 O O . PRO A 1 386 ? -2.934 13.412 -25.339 1.00 52.81 386 PRO A O 1
ATOM 3099 N N . PRO A 1 387 ? -4.577 14.844 -24.794 1.00 44.66 387 PRO A N 1
ATOM 3100 C CA . PRO A 1 387 ? -4.757 15.289 -26.160 1.00 44.66 387 PRO A CA 1
ATOM 3101 C C . PRO A 1 387 ? -3.505 16.068 -26.609 1.00 44.66 387 PRO A C 1
ATOM 3103 O O . PRO A 1 387 ? -3.228 17.167 -26.141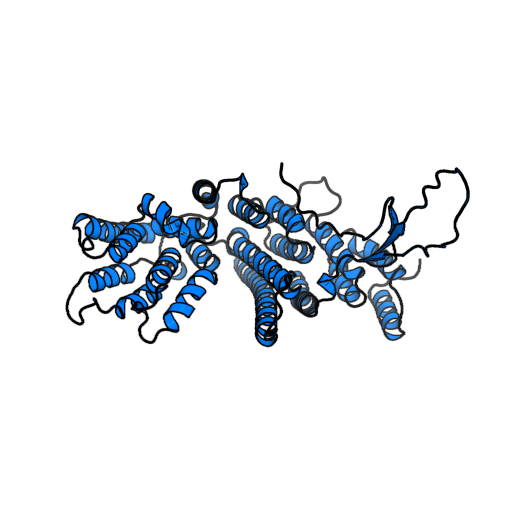 1.00 44.66 387 PRO A O 1
ATOM 3106 N N . ILE A 1 388 ? -2.744 15.474 -27.534 1.00 47.66 388 ILE A N 1
ATOM 3107 C CA . ILE A 1 388 ? -2.035 16.155 -28.636 1.00 47.66 388 ILE A CA 1
ATOM 3108 C C . ILE A 1 388 ? -1.050 17.281 -28.227 1.00 47.66 388 ILE A C 1
ATOM 3110 O O . ILE A 1 388 ? -1.006 18.323 -28.872 1.00 47.66 388 ILE A O 1
ATOM 3114 N N . SER A 1 389 ? -0.213 17.120 -27.197 1.00 51.91 389 SER A N 1
ATOM 3115 C CA . SER A 1 389 ? 0.812 18.153 -26.894 1.00 51.91 389 SER A CA 1
ATOM 3116 C C . SER A 1 389 ? 2.235 17.657 -26.660 1.00 51.91 389 SER A C 1
ATOM 3118 O O . SER A 1 389 ? 3.161 18.458 -26.746 1.00 51.91 389 SER A O 1
ATOM 3120 N N . HIS A 1 390 ? 2.440 16.365 -26.411 1.00 54.88 390 HIS A N 1
ATOM 3121 C CA . HIS A 1 390 ? 3.765 15.800 -26.159 1.00 54.88 390 HIS A CA 1
ATOM 3122 C C . HIS A 1 390 ? 4.011 14.663 -27.151 1.00 54.88 390 HIS A C 1
ATOM 3124 O O . HIS A 1 390 ? 3.120 13.849 -27.391 1.00 54.88 390 HIS A O 1
ATOM 3130 N N . SER A 1 391 ? 5.200 14.620 -27.757 1.00 68.69 391 SER A N 1
ATOM 3131 C CA . SER A 1 391 ? 5.579 13.591 -28.738 1.00 68.69 391 SER A CA 1
ATOM 3132 C C . SER A 1 391 ? 5.721 12.192 -28.129 1.00 68.69 391 SER A C 1
ATOM 3134 O O . SER A 1 391 ? 5.802 11.220 -28.873 1.00 68.69 391 SER A O 1
ATOM 3136 N N . ILE A 1 392 ? 5.752 12.091 -26.795 1.00 81.88 392 ILE A N 1
ATOM 3137 C CA . ILE A 1 392 ? 5.998 10.864 -26.032 1.00 81.88 392 ILE A CA 1
ATOM 3138 C C . ILE A 1 392 ? 4.922 10.726 -24.955 1.00 81.88 392 ILE A C 1
ATOM 3140 O O . ILE A 1 392 ? 4.596 11.692 -24.262 1.00 81.88 392 ILE A O 1
ATOM 3144 N N . SER A 1 393 ? 4.371 9.520 -24.807 1.00 88.00 393 SER A N 1
ATOM 3145 C CA . SER A 1 393 ? 3.444 9.209 -23.711 1.00 88.00 393 SER A CA 1
ATOM 3146 C C . SER A 1 393 ? 4.178 9.128 -22.366 1.00 88.00 393 SER A C 1
ATOM 3148 O O . SER A 1 393 ? 5.340 8.737 -22.322 1.00 88.00 393 SER A O 1
ATOM 3150 N N . LEU A 1 394 ? 3.502 9.420 -21.246 1.00 90.12 394 LEU A N 1
ATOM 3151 C CA . LEU A 1 394 ? 4.117 9.298 -19.912 1.00 90.12 394 LEU A CA 1
ATOM 3152 C C . LEU A 1 394 ? 4.671 7.885 -19.658 1.00 90.12 394 LEU A C 1
ATOM 3154 O O . LEU A 1 394 ? 5.771 7.736 -19.135 1.00 90.12 394 LEU A O 1
ATOM 3158 N N . ARG A 1 395 ? 3.925 6.856 -20.080 1.00 92.75 395 ARG A N 1
ATOM 3159 C CA . ARG A 1 395 ? 4.362 5.456 -20.018 1.00 92.75 395 ARG A CA 1
ATOM 3160 C C . ARG A 1 395 ? 5.686 5.258 -20.752 1.00 92.75 395 ARG A C 1
ATOM 3162 O O . ARG A 1 395 ? 6.620 4.707 -20.184 1.00 92.75 395 ARG A O 1
ATOM 3169 N N . GLU A 1 396 ? 5.760 5.698 -22.005 1.00 93.12 396 GLU A N 1
ATOM 3170 C CA . GLU A 1 396 ? 6.965 5.536 -22.818 1.00 93.12 396 GLU A CA 1
ATOM 3171 C C . GLU A 1 396 ? 8.150 6.308 -22.236 1.00 93.12 396 GLU A C 1
ATOM 3173 O O . GLU A 1 396 ? 9.231 5.744 -22.128 1.00 93.12 396 GLU A O 1
ATOM 3178 N N . PHE A 1 397 ? 7.942 7.546 -21.782 1.00 93.19 397 PHE A N 1
ATOM 3179 C CA . PHE A 1 397 ? 8.986 8.329 -21.122 1.00 93.19 397 PHE A CA 1
ATOM 3180 C C . PHE A 1 397 ? 9.596 7.575 -19.930 1.00 93.19 397 PHE A C 1
ATOM 3182 O O . PHE A 1 397 ? 10.810 7.403 -19.863 1.00 93.19 397 PHE A O 1
ATOM 3189 N N . LEU A 1 398 ? 8.765 7.051 -19.024 1.00 94.06 398 LEU A N 1
ATOM 3190 C CA . LEU A 1 398 ? 9.256 6.344 -17.836 1.00 94.06 398 LEU A CA 1
ATOM 3191 C C . LEU A 1 398 ? 9.928 5.007 -18.172 1.00 94.06 398 LEU A C 1
ATOM 3193 O O . LEU A 1 398 ? 10.898 4.631 -17.512 1.00 94.06 398 LEU A O 1
ATOM 3197 N N . LEU A 1 399 ? 9.458 4.299 -19.204 1.00 95.50 399 LEU A N 1
ATOM 3198 C CA . LEU A 1 399 ? 10.124 3.090 -19.695 1.00 95.50 399 LEU A CA 1
ATOM 3199 C C . LEU A 1 399 ? 11.481 3.404 -20.335 1.00 95.50 399 LEU A C 1
ATOM 3201 O O . LEU A 1 399 ? 12.424 2.639 -20.129 1.00 95.50 399 LEU A O 1
ATOM 3205 N N . LEU A 1 400 ? 11.611 4.518 -21.063 1.00 93.88 400 LEU A N 1
ATOM 3206 C CA . LEU A 1 400 ? 12.889 4.974 -21.619 1.00 93.88 400 LEU A CA 1
ATOM 3207 C C . LEU A 1 400 ? 13.883 5.321 -20.502 1.00 93.88 400 LEU A C 1
ATOM 3209 O O . LEU A 1 400 ? 14.999 4.803 -20.515 1.00 93.88 400 LEU A O 1
ATOM 3213 N N . GLU A 1 401 ? 13.471 6.100 -19.497 1.00 92.19 401 GLU A N 1
ATOM 3214 C CA . GLU A 1 401 ? 14.316 6.451 -18.341 1.00 92.19 401 GLU A CA 1
ATOM 3215 C C . GLU A 1 401 ? 14.750 5.211 -17.543 1.00 92.19 401 GLU A C 1
ATOM 3217 O O . GLU A 1 401 ? 15.922 5.043 -17.181 1.00 92.19 401 GLU A O 1
ATOM 3222 N N . TYR A 1 402 ? 13.823 4.275 -17.318 1.00 94.00 402 TYR A N 1
ATOM 3223 C CA . TYR A 1 402 ? 14.157 3.021 -16.656 1.00 94.00 402 TYR A CA 1
ATOM 3224 C C . TYR A 1 402 ? 15.123 2.175 -17.491 1.00 94.00 402 TYR A C 1
ATOM 3226 O O . TYR A 1 402 ? 16.136 1.704 -16.966 1.00 94.00 402 TYR A O 1
ATOM 3234 N N . SER A 1 403 ? 14.885 2.053 -18.796 1.00 93.88 403 SER A N 1
ATOM 3235 C CA . SER A 1 403 ? 15.771 1.325 -19.710 1.00 93.88 403 SER A CA 1
ATOM 3236 C C . SER A 1 403 ? 17.169 1.934 -19.755 1.00 93.88 403 SER A C 1
ATOM 3238 O O . SER A 1 403 ? 18.151 1.197 -19.674 1.00 93.88 403 SER A O 1
ATOM 3240 N N . ALA A 1 404 ? 17.279 3.264 -19.793 1.00 90.25 404 ALA A N 1
ATOM 3241 C CA . ALA A 1 404 ? 18.552 3.977 -19.733 1.00 90.25 404 ALA A CA 1
ATOM 3242 C C . ALA A 1 404 ? 19.329 3.632 -18.451 1.00 90.25 404 ALA A C 1
ATOM 3244 O O . ALA A 1 404 ? 20.527 3.334 -18.501 1.00 90.25 404 ALA A O 1
ATOM 3245 N N . SER A 1 405 ? 18.637 3.574 -17.304 1.00 88.12 405 SER A N 1
ATOM 3246 C CA . SER A 1 405 ? 19.262 3.181 -16.036 1.00 88.12 405 SER A CA 1
ATOM 3247 C C . SER A 1 405 ? 19.803 1.744 -16.068 1.00 88.12 405 SER A C 1
ATOM 3249 O O . SER A 1 405 ? 20.915 1.492 -15.598 1.00 88.12 405 SER A O 1
ATOM 3251 N N . LEU A 1 406 ? 19.082 0.814 -16.703 1.00 89.88 406 LEU A N 1
ATOM 3252 C CA . LEU A 1 406 ? 19.486 -0.589 -16.833 1.00 89.88 406 LEU A CA 1
ATOM 3253 C C . LEU A 1 406 ? 20.607 -0.801 -17.859 1.00 89.88 406 LEU A C 1
ATOM 3255 O O . LEU A 1 406 ? 21.488 -1.635 -17.630 1.00 89.88 406 LEU A O 1
ATOM 3259 N N . MET A 1 407 ? 20.598 -0.049 -18.965 1.00 87.94 407 MET A N 1
ATOM 3260 C CA . MET A 1 407 ? 21.635 -0.090 -20.006 1.00 87.94 407 MET A CA 1
ATOM 3261 C C . MET A 1 407 ? 23.007 0.303 -19.463 1.00 87.94 407 MET A C 1
ATOM 3263 O O . MET A 1 407 ? 24.020 -0.242 -19.900 1.00 87.94 407 MET A O 1
ATOM 3267 N N . SER A 1 408 ? 23.048 1.177 -18.452 1.00 79.25 408 SER A N 1
ATOM 3268 C CA . SER A 1 408 ? 24.300 1.539 -17.781 1.00 79.25 408 SER A CA 1
ATOM 3269 C C . SER A 1 408 ? 24.947 0.368 -17.020 1.00 79.25 408 SER A C 1
ATOM 3271 O O . SER A 1 408 ? 26.140 0.410 -16.721 1.00 79.25 408 SER A O 1
ATOM 3273 N N . HIS A 1 409 ? 24.193 -0.701 -16.720 1.00 80.44 409 HIS A N 1
ATOM 3274 C CA . HIS A 1 409 ? 24.666 -1.834 -15.931 1.00 80.44 409 HIS A CA 1
ATOM 3275 C C . HIS A 1 409 ? 25.080 -3.035 -16.800 1.00 80.44 409 HIS A C 1
ATOM 3277 O O . HIS A 1 409 ? 24.296 -3.607 -17.563 1.00 80.44 409 HIS A O 1
ATOM 3283 N N . HIS A 1 410 ? 26.310 -3.516 -16.594 1.00 77.12 410 HIS A N 1
ATOM 3284 C CA . HIS A 1 410 ? 26.978 -4.527 -17.430 1.00 77.12 410 HIS A CA 1
ATOM 3285 C C . HIS A 1 410 ? 26.200 -5.844 -17.649 1.00 77.12 410 HIS A C 1
ATOM 3287 O O . HIS A 1 410 ? 26.400 -6.518 -18.664 1.00 77.12 410 HIS A O 1
ATOM 3293 N N . SER A 1 411 ? 25.333 -6.228 -16.705 1.00 81.81 411 SER A N 1
ATOM 3294 C CA . SER A 1 411 ? 24.555 -7.476 -16.727 1.00 81.81 411 SER A CA 1
ATOM 3295 C C . SER A 1 411 ? 23.053 -7.299 -16.967 1.00 81.81 411 SER A C 1
ATOM 3297 O O . SER A 1 411 ? 22.387 -8.300 -17.222 1.00 81.81 411 SER A O 1
ATOM 3299 N N . LEU A 1 412 ? 22.524 -6.070 -16.919 1.00 88.44 412 LEU A N 1
ATOM 3300 C CA . LEU A 1 412 ? 21.080 -5.805 -17.042 1.00 88.44 412 LEU A CA 1
ATOM 3301 C C . LEU A 1 412 ? 20.680 -5.272 -18.421 1.00 88.44 412 LEU A C 1
ATOM 3303 O O . LEU A 1 412 ? 19.493 -5.242 -18.726 1.00 88.44 412 LEU A O 1
ATOM 3307 N N . TRP A 1 413 ? 21.646 -4.933 -19.281 1.00 89.44 413 TRP A N 1
ATOM 3308 C CA . TRP A 1 413 ? 21.381 -4.419 -20.628 1.00 89.44 413 TRP A CA 1
ATOM 3309 C C . TRP A 1 413 ? 20.383 -5.276 -21.419 1.00 89.44 413 TRP A C 1
ATOM 3311 O O . TRP A 1 413 ? 19.508 -4.730 -22.072 1.00 89.44 413 TRP A O 1
ATOM 3321 N N . ARG A 1 414 ? 20.443 -6.615 -21.323 1.00 90.56 414 ARG A N 1
ATOM 3322 C CA . ARG A 1 414 ? 19.512 -7.490 -22.057 1.00 90.56 414 ARG A CA 1
ATOM 3323 C C . ARG A 1 414 ? 18.068 -7.323 -21.587 1.00 90.56 414 ARG A C 1
ATOM 3325 O O . ARG A 1 414 ? 17.176 -7.355 -22.415 1.00 90.56 414 ARG A O 1
ATOM 3332 N N . VAL A 1 415 ? 17.864 -7.122 -20.288 1.00 93.19 415 VAL A N 1
ATOM 3333 C CA . VAL A 1 415 ? 16.545 -6.830 -19.714 1.00 93.19 415 VAL A CA 1
ATOM 3334 C C . VAL A 1 415 ? 16.065 -5.448 -20.175 1.00 93.19 415 VAL A C 1
ATOM 3336 O O . VAL A 1 415 ? 14.892 -5.274 -20.481 1.00 93.19 415 VAL A O 1
ATOM 3339 N N . ALA A 1 416 ? 16.975 -4.474 -20.290 1.00 93.62 416 ALA A N 1
ATOM 3340 C CA . ALA A 1 416 ? 16.665 -3.141 -20.808 1.00 93.62 416 ALA A CA 1
ATOM 3341 C C . ALA A 1 416 ? 16.144 -3.168 -22.255 1.00 93.62 416 ALA A C 1
ATOM 3343 O O . ALA A 1 416 ? 15.227 -2.424 -22.587 1.00 93.62 416 ALA A O 1
ATOM 3344 N N . VAL A 1 417 ? 16.699 -4.044 -23.103 1.00 94.62 417 VAL A N 1
ATOM 3345 C CA . VAL A 1 417 ? 16.242 -4.229 -24.492 1.00 94.62 417 VAL A CA 1
ATOM 3346 C C . VAL A 1 417 ? 14.750 -4.540 -24.540 1.00 94.62 417 VAL A C 1
ATOM 3348 O O . VAL A 1 417 ? 14.025 -3.922 -25.311 1.00 94.62 417 VAL A O 1
ATOM 3351 N N . ASP A 1 418 ? 14.283 -5.462 -23.702 1.00 95.44 418 ASP A N 1
ATOM 3352 C CA . ASP A 1 418 ? 12.891 -5.901 -23.730 1.00 95.44 418 ASP A CA 1
ATOM 3353 C C . ASP A 1 418 ? 11.924 -4.766 -23.348 1.00 95.44 418 ASP A C 1
ATOM 3355 O O . ASP A 1 418 ? 10.856 -4.659 -23.944 1.00 95.44 418 ASP A O 1
ATOM 3359 N N . TYR A 1 419 ? 12.316 -3.867 -22.434 1.00 96.88 419 TYR A N 1
ATOM 3360 C CA . TYR A 1 419 ? 11.554 -2.646 -22.138 1.00 96.88 419 TYR A CA 1
ATOM 3361 C C . TYR A 1 419 ? 11.544 -1.665 -23.316 1.00 96.88 419 TYR A C 1
ATOM 3363 O O . TYR A 1 419 ? 10.480 -1.154 -23.666 1.00 96.88 419 TYR A O 1
ATOM 3371 N N . LEU A 1 420 ? 12.692 -1.440 -23.967 1.00 96.12 420 LEU A N 1
ATOM 3372 C CA . LEU A 1 420 ? 12.784 -0.572 -25.149 1.00 96.12 420 LEU A CA 1
ATOM 3373 C C . LEU A 1 420 ? 11.911 -1.079 -26.300 1.00 96.12 420 LEU A C 1
ATOM 3375 O O . LEU A 1 420 ? 11.296 -0.278 -26.998 1.00 96.12 420 LEU A O 1
ATOM 3379 N N . LEU A 1 421 ? 11.795 -2.396 -26.478 1.00 95.12 421 LEU A N 1
ATOM 3380 C CA . LEU A 1 421 ? 10.923 -2.984 -27.498 1.00 95.12 421 LEU A CA 1
ATOM 3381 C C . LEU A 1 421 ? 9.425 -2.765 -27.218 1.00 95.12 421 LEU A C 1
ATOM 3383 O O . LEU A 1 421 ? 8.623 -2.875 -28.143 1.00 95.12 421 LEU A O 1
ATOM 3387 N N . GLN A 1 422 ? 9.039 -2.418 -25.983 1.00 95.31 422 GLN A N 1
ATOM 3388 C CA . GLN A 1 422 ? 7.662 -2.031 -25.633 1.00 95.31 422 GLN A CA 1
ATOM 3389 C C . GLN A 1 422 ? 7.390 -0.521 -25.771 1.00 95.31 422 GLN A C 1
ATOM 3391 O O . GLN A 1 422 ? 6.264 -0.074 -25.510 1.00 95.31 422 GLN A O 1
ATOM 3396 N N . CYS A 1 423 ? 8.392 0.274 -26.166 1.00 94.06 423 CYS A N 1
ATOM 3397 C CA . CYS A 1 423 ? 8.254 1.705 -26.429 1.00 94.06 423 CYS A CA 1
ATOM 3398 C C . CYS A 1 423 ? 7.899 1.944 -27.913 1.00 94.06 423 CYS A C 1
ATOM 3400 O O . CYS A 1 423 ? 8.709 1.628 -28.788 1.00 94.06 423 CYS A O 1
ATOM 3402 N N . PRO A 1 424 ? 6.712 2.500 -28.225 1.00 90.44 424 PRO A N 1
ATOM 3403 C CA . PRO A 1 424 ? 6.193 2.542 -29.594 1.00 90.44 424 PRO A CA 1
ATOM 3404 C C . PRO A 1 424 ? 6.852 3.579 -30.515 1.00 90.44 424 PRO A C 1
ATOM 3406 O O . PRO A 1 424 ? 6.830 3.382 -31.730 1.00 90.44 424 PRO A O 1
ATOM 3409 N N . VAL A 1 425 ? 7.393 4.682 -29.986 1.00 91.31 425 VAL A N 1
ATOM 3410 C CA . VAL A 1 425 ? 7.893 5.810 -30.791 1.00 91.31 425 VAL A CA 1
ATOM 3411 C C . VAL A 1 425 ? 9.419 5.832 -30.834 1.00 91.31 425 VAL A C 1
ATOM 3413 O O . VAL A 1 425 ? 10.001 5.817 -31.916 1.00 91.31 425 VAL A O 1
ATOM 3416 N N . TYR A 1 426 ? 10.075 5.847 -29.673 1.00 92.06 426 TYR A N 1
ATOM 3417 C CA . TYR A 1 426 ? 11.523 6.078 -29.565 1.00 92.06 426 TYR A CA 1
ATOM 3418 C C . TYR A 1 426 ? 12.320 4.843 -29.128 1.00 92.06 426 TYR A C 1
ATOM 3420 O O . TYR A 1 426 ? 13.548 4.854 -29.192 1.00 92.06 426 TYR A O 1
ATOM 3428 N N . GLY A 1 427 ? 11.649 3.751 -28.748 1.00 93.12 427 GLY A N 1
ATOM 3429 C CA . GLY A 1 427 ? 12.289 2.535 -28.236 1.00 93.12 427 GLY A CA 1
ATOM 3430 C C . GLY A 1 427 ? 13.397 1.977 -29.126 1.00 93.12 427 GLY A C 1
ATOM 3431 O O . GLY A 1 427 ? 14.517 1.754 -28.668 1.00 93.12 427 GLY A O 1
ATOM 3432 N N . ARG A 1 428 ? 13.101 1.807 -30.421 1.00 92.50 428 ARG A N 1
ATOM 3433 C CA . ARG A 1 428 ? 14.061 1.276 -31.399 1.00 92.50 428 ARG A CA 1
ATOM 3434 C C . ARG A 1 428 ? 15.258 2.204 -31.607 1.00 92.50 428 ARG A C 1
ATOM 3436 O O . ARG A 1 428 ? 16.381 1.721 -31.596 1.00 92.50 428 ARG A O 1
ATOM 3443 N N . ALA A 1 429 ? 15.028 3.509 -31.745 1.00 91.88 429 ALA A N 1
ATOM 3444 C CA . ALA A 1 429 ? 16.102 4.480 -31.965 1.00 91.88 429 ALA A CA 1
ATOM 3445 C C . ALA A 1 429 ? 17.087 4.514 -30.783 1.00 91.88 429 ALA A C 1
ATOM 3447 O O . ALA A 1 429 ? 18.296 4.451 -30.985 1.00 91.88 429 ALA A O 1
ATOM 3448 N N . HIS A 1 430 ? 16.575 4.519 -29.546 1.00 92.19 430 HIS A N 1
ATOM 3449 C CA . HIS A 1 430 ? 17.421 4.420 -28.353 1.00 92.19 430 HIS A CA 1
ATOM 3450 C C . HIS A 1 430 ? 18.176 3.088 -28.293 1.00 92.19 430 HIS A C 1
ATOM 3452 O O . HIS A 1 430 ? 19.335 3.050 -27.892 1.00 92.19 430 HIS A O 1
ATOM 3458 N N . LEU A 1 431 ? 17.531 1.983 -28.676 1.00 92.94 431 LEU A N 1
ATOM 3459 C CA . LEU A 1 431 ? 18.177 0.675 -28.692 1.00 92.94 431 LEU A CA 1
ATOM 3460 C C . LEU A 1 431 ? 19.358 0.627 -29.671 1.00 92.94 431 LEU A C 1
ATOM 3462 O O . LEU A 1 431 ? 20.406 0.097 -29.306 1.00 92.94 431 LEU A O 1
ATOM 3466 N N . GLU A 1 432 ? 19.201 1.191 -30.871 1.00 91.56 432 GLU A N 1
ATOM 3467 C CA . GLU A 1 432 ? 20.272 1.302 -31.872 1.00 91.56 432 GLU A CA 1
ATOM 3468 C C . GLU A 1 432 ? 21.466 2.079 -31.293 1.00 91.56 432 GLU A C 1
ATOM 3470 O O . GLU A 1 432 ? 22.585 1.564 -31.278 1.00 91.56 432 GLU A O 1
ATOM 3475 N N . GLU A 1 433 ? 21.214 3.241 -30.684 1.00 90.88 433 GLU A N 1
ATOM 3476 C CA . GLU A 1 433 ? 22.254 4.063 -30.054 1.00 90.88 433 GLU A CA 1
ATOM 3477 C C . GLU A 1 433 ? 22.956 3.345 -28.887 1.00 90.88 433 GLU A C 1
ATOM 3479 O O . GLU A 1 433 ? 24.186 3.358 -28.785 1.00 90.88 433 GLU A O 1
ATOM 3484 N N . TYR A 1 434 ? 22.207 2.677 -28.002 1.00 90.44 434 TYR A N 1
ATOM 3485 C CA . TYR A 1 434 ? 22.806 1.971 -26.867 1.00 90.44 434 TYR A CA 1
ATOM 3486 C C . TYR A 1 434 ? 23.665 0.787 -27.305 1.00 90.44 434 TYR A C 1
ATOM 3488 O O . TYR A 1 434 ? 24.724 0.563 -26.713 1.00 90.44 434 TYR A O 1
ATOM 3496 N N . ILE A 1 435 ? 23.235 0.030 -28.320 1.00 88.44 435 ILE A N 1
ATOM 3497 C CA . ILE A 1 435 ? 23.971 -1.143 -28.807 1.00 88.44 435 ILE A CA 1
ATOM 3498 C C . ILE A 1 435 ? 25.360 -0.752 -29.317 1.00 88.44 435 ILE A C 1
ATOM 3500 O O . ILE A 1 435 ? 26.326 -1.455 -29.004 1.00 88.44 435 ILE A O 1
ATOM 3504 N N . GLU A 1 436 ? 25.482 0.371 -30.028 1.00 86.69 436 GLU A N 1
ATOM 3505 C CA . GLU A 1 436 ? 26.767 0.875 -30.538 1.00 86.69 436 GLU A CA 1
ATOM 3506 C C . GLU A 1 436 ? 27.782 1.164 -29.422 1.00 86.69 436 GLU A C 1
ATOM 3508 O O . GLU A 1 436 ? 28.989 1.004 -2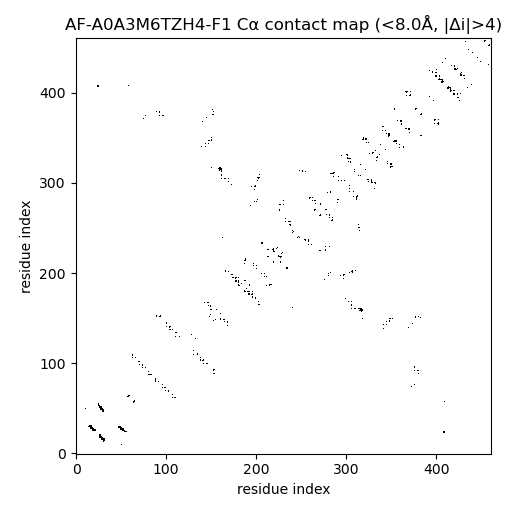9.611 1.00 86.69 436 GLU A O 1
ATOM 3513 N N . HIS A 1 437 ? 27.295 1.536 -28.238 1.00 85.00 437 HIS A N 1
ATOM 3514 C CA . HIS A 1 437 ? 28.117 1.946 -27.100 1.00 85.00 437 HIS A CA 1
ATOM 3515 C C . HIS A 1 437 ? 28.276 0.852 -26.030 1.00 85.00 437 HIS A C 1
ATOM 3517 O O . HIS A 1 437 ? 28.906 1.085 -24.992 1.00 85.00 437 HIS A O 1
ATOM 3523 N N . LEU A 1 438 ? 27.734 -0.355 -26.246 1.00 86.06 438 LEU A N 1
ATOM 3524 C CA . LEU A 1 438 ? 27.844 -1.447 -25.278 1.00 86.06 438 LEU A CA 1
ATOM 3525 C C . LEU A 1 438 ? 29.301 -1.933 -25.139 1.00 86.06 438 LEU A C 1
ATOM 3527 O O . LEU A 1 438 ? 29.911 -2.354 -26.122 1.00 86.06 438 LEU A O 1
ATOM 3531 N N . PRO A 1 439 ? 29.857 -2.018 -23.913 1.00 83.62 439 PRO A N 1
ATOM 3532 C CA . PRO A 1 439 ? 31.212 -2.527 -23.723 1.00 83.62 439 PRO A CA 1
ATOM 3533 C C . PRO A 1 439 ? 31.269 -4.037 -24.004 1.00 83.62 439 PRO A C 1
ATOM 3535 O O . PRO A 1 439 ? 30.676 -4.842 -23.275 1.00 83.62 439 PRO A O 1
ATOM 3538 N N . LEU A 1 440 ? 31.979 -4.440 -25.063 1.00 86.50 440 LEU A N 1
ATOM 3539 C CA . LEU A 1 440 ? 32.126 -5.833 -25.506 1.00 86.50 440 LEU A CA 1
ATOM 3540 C C . LEU A 1 440 ? 33.356 -6.505 -24.875 1.00 86.50 440 LEU A C 1
ATOM 3542 O O . LEU A 1 440 ? 34.340 -6.810 -25.536 1.00 86.50 440 LEU A O 1
ATOM 3546 N N . GLU A 1 441 ? 33.290 -6.754 -23.571 1.00 86.12 441 GLU A N 1
ATOM 3547 C CA . GLU A 1 441 ? 34.420 -7.294 -22.792 1.00 86.12 441 GLU A CA 1
ATOM 3548 C C . GLU A 1 441 ? 34.698 -8.789 -23.029 1.00 86.12 441 GLU A C 1
ATOM 3550 O O . GLU A 1 441 ? 35.765 -9.289 -22.682 1.00 86.12 441 GLU A O 1
ATOM 3555 N N . THR A 1 442 ? 33.724 -9.536 -23.561 1.00 88.50 442 THR A N 1
ATOM 3556 C CA . THR A 1 442 ? 33.834 -10.992 -23.747 1.00 88.50 442 THR A CA 1
ATOM 3557 C C . THR A 1 442 ? 33.196 -11.441 -25.055 1.00 88.50 442 THR A C 1
ATOM 3559 O O . THR A 1 442 ? 32.135 -10.936 -25.432 1.00 88.50 442 THR A O 1
ATOM 3562 N N . ASP A 1 443 ? 33.753 -12.487 -25.673 1.00 90.75 443 ASP A N 1
ATOM 3563 C CA . ASP A 1 443 ? 33.191 -13.128 -26.873 1.00 90.75 443 ASP A CA 1
ATOM 3564 C C . ASP A 1 443 ? 31.734 -13.560 -26.667 1.00 90.75 443 ASP A C 1
ATOM 3566 O O . ASP A 1 443 ? 30.891 -13.427 -27.551 1.00 90.75 443 ASP A O 1
ATOM 3570 N N . LYS A 1 444 ? 31.403 -14.035 -25.458 1.00 88.88 444 LYS A N 1
ATOM 3571 C CA . LYS A 1 444 ? 30.029 -14.407 -25.093 1.00 88.88 444 LYS A CA 1
ATOM 3572 C C . LYS A 1 444 ? 29.080 -13.213 -25.163 1.00 88.88 444 LYS A C 1
ATOM 3574 O O . LYS A 1 444 ? 27.941 -13.383 -25.593 1.00 88.88 444 LYS A O 1
ATOM 3579 N N . LYS A 1 445 ? 29.510 -12.030 -24.710 1.00 88.50 445 LYS A N 1
ATOM 3580 C CA . LYS A 1 445 ? 28.700 -10.807 -24.776 1.00 88.50 445 LYS A CA 1
ATOM 3581 C C . LYS A 1 445 ? 28.588 -10.318 -26.220 1.00 88.50 445 LYS A C 1
ATOM 3583 O O . LYS A 1 445 ? 27.472 -10.063 -26.652 1.00 88.50 445 LYS A O 1
ATOM 3588 N N . ALA A 1 446 ? 29.688 -10.304 -26.975 1.00 90.38 446 ALA A N 1
ATOM 3589 C CA . ALA A 1 446 ? 29.683 -9.946 -28.396 1.00 90.38 446 ALA A CA 1
ATOM 3590 C C . ALA A 1 446 ? 28.724 -10.831 -29.211 1.00 90.38 446 ALA A C 1
ATOM 3592 O O . ALA A 1 446 ? 27.866 -10.322 -29.922 1.00 90.38 446 ALA A O 1
ATOM 3593 N N . MET A 1 447 ? 28.773 -12.152 -29.016 1.00 92.06 447 MET A N 1
ATOM 3594 C CA . MET A 1 447 ? 27.865 -13.093 -29.683 1.00 92.06 447 MET A CA 1
ATOM 3595 C C . MET A 1 447 ? 26.390 -12.865 -29.310 1.00 92.06 447 MET A C 1
ATOM 3597 O O . MET A 1 447 ? 25.508 -13.029 -30.147 1.00 92.06 447 MET A O 1
ATOM 3601 N N . LYS A 1 448 ? 26.097 -12.484 -28.058 1.00 90.75 448 LYS A N 1
ATOM 3602 C CA . LYS A 1 448 ? 24.728 -12.139 -27.635 1.00 90.75 448 LYS A CA 1
ATOM 3603 C C . LYS A 1 448 ? 24.221 -10.857 -28.294 1.00 90.75 448 LYS A C 1
ATOM 3605 O O . LYS A 1 448 ? 23.039 -10.792 -28.611 1.00 90.75 448 LYS A O 1
ATOM 3610 N N . VAL A 1 449 ? 25.089 -9.859 -28.457 1.00 90.56 449 VAL A N 1
ATOM 3611 C CA . VAL A 1 449 ? 24.748 -8.603 -29.137 1.00 90.56 449 VAL A CA 1
ATOM 3612 C C . VAL A 1 449 ? 24.519 -8.857 -30.627 1.00 90.56 449 VAL A C 1
ATOM 3614 O O . VAL A 1 449 ? 23.488 -8.449 -31.138 1.00 90.56 449 VAL A O 1
ATOM 3617 N N . LEU A 1 450 ? 25.390 -9.624 -31.293 1.00 90.44 450 LEU A N 1
ATOM 3618 C CA . LEU A 1 450 ? 25.211 -9.981 -32.708 1.00 90.44 450 LEU A CA 1
ATOM 3619 C C . LEU A 1 450 ? 23.871 -10.676 -32.969 1.00 90.44 450 LEU A C 1
ATOM 3621 O O . LEU A 1 450 ? 23.126 -10.244 -33.841 1.00 90.44 450 LEU A O 1
ATOM 3625 N N . ARG A 1 451 ? 23.522 -11.685 -32.160 1.00 91.38 451 ARG A N 1
ATOM 3626 C CA . ARG A 1 451 ? 22.220 -12.364 -32.271 1.00 91.38 451 ARG A CA 1
ATOM 3627 C C . ARG A 1 451 ? 21.047 -11.414 -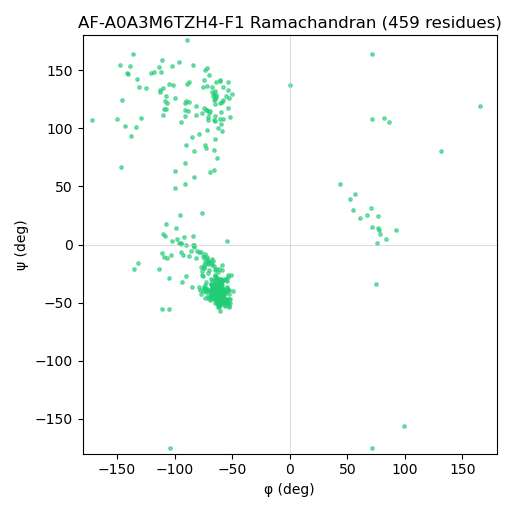32.068 1.00 91.38 451 ARG A C 1
ATOM 3629 O O . ARG A 1 451 ? 20.056 -11.532 -32.764 1.00 91.38 451 ARG A O 1
ATOM 3636 N N . LEU A 1 452 ? 21.157 -10.468 -31.132 1.00 90.62 452 LEU A N 1
ATOM 3637 C CA . LEU A 1 452 ? 20.113 -9.462 -30.944 1.00 90.62 452 LEU A CA 1
ATOM 3638 C C . LEU A 1 452 ? 19.929 -8.602 -32.199 1.00 90.62 452 LEU A C 1
ATOM 3640 O O . LEU A 1 452 ? 18.796 -8.361 -32.599 1.00 90.62 452 LEU A O 1
ATOM 3644 N N . CYS A 1 453 ? 21.025 -8.143 -32.806 1.00 91.00 453 CYS A N 1
ATOM 3645 C CA . CYS A 1 453 ? 20.958 -7.347 -34.028 1.00 91.00 453 CYS A CA 1
ATOM 3646 C C . CYS A 1 453 ? 20.360 -8.148 -35.193 1.00 91.00 453 CYS A C 1
ATOM 3648 O O . CYS A 1 453 ? 19.573 -7.599 -35.959 1.00 91.00 453 CYS A O 1
ATOM 3650 N N . GLU A 1 454 ? 20.695 -9.439 -35.303 1.00 91.12 454 GLU A N 1
ATOM 3651 C CA . GLU A 1 454 ? 20.092 -10.359 -36.276 1.00 91.12 454 GLU A CA 1
ATOM 3652 C C . GLU A 1 454 ? 18.581 -10.518 -36.038 1.00 91.12 454 GLU A C 1
ATOM 3654 O O . GLU A 1 454 ? 17.800 -10.331 -36.969 1.00 91.12 454 GLU A O 1
ATOM 3659 N N . ASP A 1 455 ? 18.169 -10.791 -34.795 1.00 90.12 455 ASP A N 1
ATOM 3660 C CA . ASP A 1 455 ? 16.764 -10.985 -34.408 1.00 90.12 455 ASP A CA 1
ATOM 3661 C C . ASP A 1 455 ? 15.903 -9.731 -34.666 1.00 90.12 455 ASP A C 1
ATOM 3663 O O . ASP A 1 455 ? 14.714 -9.843 -34.963 1.00 90.12 455 ASP A O 1
ATOM 3667 N N . LEU A 1 456 ? 16.489 -8.535 -34.537 1.00 88.00 456 LEU A N 1
ATOM 3668 C CA . LEU A 1 456 ? 15.807 -7.244 -34.708 1.00 88.00 456 LEU A CA 1
ATOM 3669 C C . LEU A 1 456 ? 15.991 -6.612 -36.096 1.00 88.00 456 LEU A C 1
ATOM 3671 O O . LEU A 1 456 ? 15.551 -5.477 -36.318 1.00 88.00 456 LEU A O 1
ATOM 3675 N N . GLU A 1 457 ? 16.643 -7.323 -37.019 1.00 88.44 457 GLU A N 1
ATOM 3676 C CA . GLU A 1 457 ? 16.962 -6.842 -38.369 1.00 88.44 457 GLU A CA 1
ATOM 3677 C C . GLU A 1 457 ? 17.692 -5.482 -38.357 1.00 88.44 457 GLU A C 1
ATOM 3679 O O . GLU A 1 457 ? 17.439 -4.593 -39.174 1.00 88.44 457 GLU A O 1
ATOM 3684 N N . MET A 1 458 ? 18.601 -5.297 -37.397 1.00 83.12 458 MET A N 1
ATOM 3685 C CA . MET A 1 458 ? 19.457 -4.115 -37.287 1.00 83.12 458 MET A CA 1
ATOM 3686 C C . MET A 1 458 ? 20.671 -4.287 -38.200 1.00 83.12 458 MET A C 1
ATOM 3688 O O . MET A 1 458 ? 21.747 -4.713 -37.777 1.00 83.12 458 MET A O 1
ATOM 3692 N N . LEU A 1 459 ? 20.471 -4.016 -39.489 1.00 69.00 459 LEU A N 1
ATOM 3693 C CA . LEU A 1 459 ? 21.551 -3.998 -40.472 1.00 69.00 459 LEU A CA 1
ATOM 3694 C C . LEU A 1 459 ? 22.396 -2.731 -40.297 1.00 69.00 459 LEU A C 1
ATOM 3696 O O . LEU A 1 459 ? 21.857 -1.659 -40.031 1.00 69.00 459 LEU A O 1
ATOM 3700 N N . ALA A 1 460 ? 23.715 -2.864 -40.461 1.00 62.00 460 ALA A N 1
ATOM 3701 C CA . ALA A 1 460 ? 24.630 -1.727 -40.440 1.00 62.00 460 ALA A CA 1
ATOM 3702 C C . ALA A 1 460 ? 24.188 -0.681 -41.479 1.00 62.00 460 ALA A C 1
ATOM 3704 O O . ALA A 1 460 ? 23.967 -1.038 -42.640 1.00 62.00 460 ALA A O 1
ATOM 3705 N N . GLN A 1 461 ? 24.037 0.573 -41.043 1.00 52.22 461 GLN A N 1
ATOM 3706 C CA . GLN A 1 461 ? 23.806 1.710 -41.939 1.00 52.22 461 GLN A CA 1
ATOM 3707 C C . GLN A 1 461 ? 25.048 2.031 -42.769 1.00 52.22 461 GLN A C 1
ATOM 3709 O O . GLN A 1 461 ? 26.174 1.943 -42.222 1.00 52.22 461 GLN A O 1
#

pLDDT: mean 84.72, std 15.92, range [24.75, 98.19]

Secondary structure (DSSP, 8-state):
-----------TT-SSEEEEEETTTEEEEEE-------------------EEEES-GGGGSHHHHHHHHHHHHHHHHHHT----HHHHHHHHHHHHHHHHHHHHHHHHHHHHHHHHTT--S----S---HHHHHHHHHHHHHHHHHHHIIIIIS--GGGB-HHHHHHHH--THHHHHHHHHHTSSSGGGSTTHHHHHHHHHHTT-HHHHHHHHHT-TT--TTS--HHHHHHHHHHT-----GGGT--HHHHHHHHHHHHHHHHHHHHTTTTTT-HHHHHHHHHHHT-TTHHHHHGGG-SSHHHHHHHHHHHH-TT-BGGGTHHHHHHHHHHTT-TTS--HHHHHHHHHHTT-HHHHHHHHHHHSSSHHHHHHHHHHHHHTT-S----S--SS-HHHHHHHHHHHHHHTSTTTHHHHHHHHTT-SSSHHHHHHHHHHT----SHHHHHHHHHHHHHTT----

Organism: Pocillopora damicornis (NCBI:txid46731)

Foldseek 3Di:
DDPPPPPDDDDPDEDAKDWDDDQFQKIWIWHDPPDPPDDDDDDDPPDIDIDIDGPPPVCVDPLVVQLLVQLLVLLVVLVVQDCPDDPVLLVVLLVSLVSNLVSLVVSLVVLVVVVVVPDDDDDDDDDDPPSNVVSVLSVLLSLLSLLCCQQQRPQDPPQQRLVSLLVSQPDCLLVVLVVQQVVDPQSVVGPSLLLSLLLCLLSLVLVVNLVSLVRDPPDDPPDCALSVVLSVLSVQQQDDDVVVVDDLVNSVVSLVVSLVVLVVCVVVCRCVVPPSSNLSSCLQNLPVVSLLVSVVSPPDLSSSLSSSCVRPPNSDGLCCSLVRRQVSQVSVVGPVVDDLSNQLSSCSSNLNPVSNLVSCCSPSSALVSSLSSVSSSVSSVSDDPPPDDDPADPNLVSLLRNLVSQLSDLPRNVSSLVSLVVRDRCSVVVNLVSLVSRDCPDPVVVVVSVVVCVVVVVDDD

Sequence (461 aa):
MAATDAPTTIIPGCRGLAGYWVPGSGILVHKSDIQSRVSQGSEHCQIPVLHEVQWGADFQSLITRKLINETHAIFMDLQHVPDSGGTGRKASLIKFSRRYRSVVRACILDLEEKSDANEPLGDLRFKVPPSASQKQLLTLIETVWHLCEILFIETLPGGAVLHYLLEWVQNGHAERYIKEVLQHLQPYNSPSYWPAIYCLVLQGRVNDVRELLAQHPDRQAGKYDAFASMDELLHKMPMYQLYMGQSLAEFTMKWSHWQQECKHCLDNETYAGNEHLQKICQILCGEEQIFDEMIEYCKNWYELLVAKLLYCNPAVKSYDLQYHTQACIDMFGGSGSLRSLDRILLSAFEFDVYAVIKESSEALGNWWFVAHLTDLLHHCGQLDSPPISHSISLREFLLLEYSASLMSHHSLWRVAVDYLLQCPVYGRAHLEEYIEHLPLETDKKAMKVLRLCEDLEMLAQ

Solvent-accessible surface area (backbone atoms only — not comparable to full-atom values): 26939 Å² total; per-residue (Å²): 134,83,77,76,86,64,89,76,82,85,72,84,94,67,77,53,80,40,71,46,84,40,94,60,48,34,34,42,35,33,66,41,84,78,74,73,92,70,82,88,89,78,96,70,86,73,74,79,64,74,43,78,48,64,62,66,69,65,65,72,36,71,59,47,47,49,46,51,57,59,48,46,55,54,51,58,54,58,78,64,64,64,91,60,51,77,68,54,34,48,58,48,53,47,51,52,54,51,50,52,48,49,49,50,50,51,49,42,51,57,48,48,55,57,51,70,75,58,74,66,92,80,79,96,73,96,66,84,53,74,64,59,58,51,40,52,51,49,51,51,51,47,54,54,50,52,50,47,39,52,70,72,63,58,68,43,85,89,34,58,42,55,74,59,48,39,60,67,58,67,51,72,66,41,53,50,27,44,54,58,13,69,72,39,98,51,44,75,77,29,89,36,32,63,60,23,40,52,28,27,52,51,55,68,39,42,68,61,36,42,59,56,54,71,67,33,86,88,50,57,88,96,53,90,44,61,57,50,51,51,44,51,54,52,70,63,57,75,74,84,48,62,93,78,70,55,50,70,67,60,47,52,52,51,39,54,53,50,32,48,52,41,42,52,41,58,77,67,49,62,34,75,91,36,70,67,60,36,54,53,42,41,48,58,45,34,47,73,71,54,52,74,68,48,46,85,66,35,95,46,44,67,46,47,37,48,26,46,32,59,41,67,41,66,81,48,33,53,90,56,46,50,81,53,45,60,70,31,36,49,76,60,61,26,86,84,60,62,49,67,67,51,51,29,52,47,26,51,42,65,66,34,65,66,53,26,45,53,46,40,50,71,62,67,76,45,44,62,62,44,29,54,50,44,44,52,35,48,78,68,64,72,55,79,81,75,84,89,81,65,101,63,53,74,54,45,50,34,34,50,56,31,23,55,62,28,53,47,34,98,84,37,36,72,63,2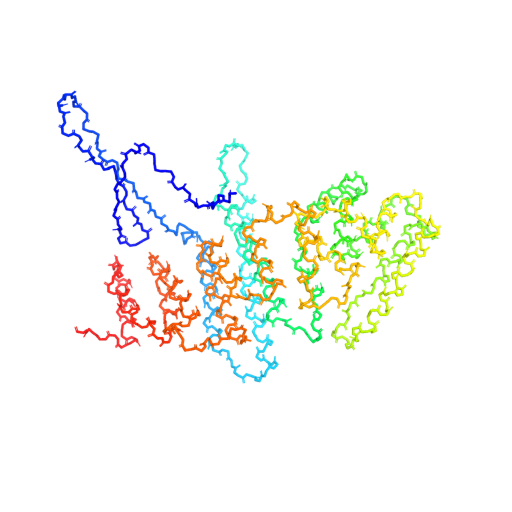0,48,61,47,26,72,71,25,91,85,58,18,63,62,54,49,58,58,50,59,78,68,56,86,68,87,41,72,72,54,44,54,52,51,51,52,49,32,62,77,66,69,59,68,87,129

InterPro domains:
  IPR011502 Nucleoporin Nup85-like [PF07575] (50-458)
  IPR011502 Nucleoporin Nup85-like [PTHR13373] (35-458)

Mean predicted aligned error: 9.76 Å

Radius of gyration: 28.03 Å; Cα contacts (8 Å, |Δi|>4): 443; chains: 1; bounding box: 86×52×80 Å

Nearest PDB structures (foldseek):
  7tdz-assembly1_C  TM=9.156E-01  e=1.116E-27  Xenopus laevis
  7wb4-assembly1_B  TM=9.029E-01  e=8.066E-26  Xenopus laevis
  7r5j-assembly1_P0  TM=8.974E-01  e=1.539E-25  Homo sapiens
  7fik-assembly1_B  TM=8.994E-01  e=3.448E-24  Xenopus laevis
  3f3p-assembly1_D  TM=6.792E-01  e=3.264E-10  Saccharomyces cerevisiae